Protein AF-A0A932Q953-F1 (afdb_monomer)

Solvent-accessible surface area (backbone atoms only — not comparable to full-atom values): 30769 Å² total; per-residue (Å²): 106,70,72,54,47,55,73,75,34,89,61,50,87,72,36,46,78,46,78,46,78,47,77,50,77,25,45,53,78,34,42,82,50,88,74,65,45,36,47,58,69,76,54,57,51,75,39,83,70,81,73,75,74,29,47,34,38,37,36,20,65,40,64,21,55,29,34,46,77,66,91,75,90,64,81,91,64,50,51,69,82,45,54,66,41,63,55,46,44,71,69,61,54,82,91,36,57,44,74,46,57,60,64,39,79,44,77,48,40,43,81,48,37,29,30,60,24,62,27,91,45,72,39,78,31,46,40,39,37,44,34,40,25,72,63,82,91,36,41,66,85,59,86,76,61,91,90,58,91,80,88,74,75,71,38,74,68,71,49,52,80,95,57,42,71,66,58,57,57,52,51,53,45,46,55,48,22,64,75,34,45,76,34,68,62,76,94,51,68,83,67,58,63,84,55,64,50,40,54,85,55,55,68,59,55,45,24,32,52,54,4,57,71,50,40,59,36,24,65,62,72,66,46,39,37,37,39,26,27,22,42,31,58,61,26,54,49,50,47,42,73,69,46,33,49,81,58,57,74,53,71,54,79,43,72,84,52,47,42,23,38,27,23,40,68,86,66,46,53,24,36,40,35,32,37,28,51,30,68,27,40,47,53,38,54,50,47,54,43,43,54,38,51,40,52,47,95,34,30,33,38,31,44,49,66,69,84,55,26,67,52,37,32,50,32,48,56,73,67,75,63,66,47,65,32,36,35,39,20,60,31,71,62,48,50,52,42,45,36,55,75,34,42,82,80,19,42,69,55,52,56,50,51,58,53,49,56,60,48,50,72,58,52,71,76,55,92,43,67,42,64,60,55,84,41,54,30,39,39,38,28,27,60,80,66,51,32,39,36,30,30,64,71,42,72,25,56,47,28,28,30,53,52,43,18,44,48,75,60,62,35,44,32,40,36,40,29,48,72,19,37,20,53,34,75,90,50,53,65,71,39,59,34,20,63,37,27,38,45,55,97,91,40,80,41,78,58,83,59,63,83,40,78,96,40,53,75,45,54,31,30,33,62,35,70,38,85,83,68,42,28,52,65,50,47,51,53,48,33,73,72,61,36,28,34,36,33,51,37,60,52,40,47,54,58,45,42,66,79,37,79,80,35,50,60,34,59,39,35,34,24,46,17,18,56,49,67,98,73,48,39,41,57,89,75,69,47,75,70,60,58,58,69,36,35,69,57,52,45,35,47,52,21,53,77,64,74,46,83,59,68,71,45,51,34,58,73,44,76,48,80,41,62,44,57,61,78,134

Nearest PDB structures (foldseek):
  5f7j-assembly2_F  TM=7.252E-01  e=3.541E-06  Schistosoma mansoni
  4l5a-assembly2_D  TM=7.138E-01  e=4.189E-06  Schistosoma mansoni
  5f76-assembly1_C  TM=5.654E-01  e=1.912E-06  Schistosoma mansoni
  5f7x-assembly1_B  TM=5.519E-01  e=2.830E-06  Schistosoma mansoni
  4l6i-assembly1_C  TM=5.449E-01  e=7.336E-06  Schistosoma mansoni

Radius of gyration: 27.84 Å; Cα contacts (8 Å, |Δi|>4): 1115; chains: 1; bounding box: 56×72×78 Å

Sequence (568 aa):
MIEHEAAANPEVADFYTYITVDQHLVKKGETHRRGGIHIDGVQGARYPVKIVPEHTYSASDKVGTVFYAQPFDLRGLDPSRQHVHAEIERQAKPENRVITDDYGLYFWDSYSAHEAGTADQDVVRTFVRIEYSKKVYDGVGDTHSPLFDYHWPSVPRPIPEALDDRPLAAALDARAKELGSQGYSPELADIQPWVPHTVKNLREYLTDNLGRKTVTAASAASAKFLIVVGEGADALAKARALGWKIGKQVDKKEGFHRVLEAKDPQGRKGFVIQRVNGNDRILHIQSLLKLAGVPEADVQTVGGTHSWRADYRRAFSNMGYVPDLVVYGFSNTLIDSTLLRNAFKNGRHFAALTRNYKKKLTAISGQGKSDLDGMTMQVLELADGRRVWFLHCMFGDLARDLVGAVADHGVKNVTFIGSAGSLDPGIPFGSMITPAVYRHDGTDEPLNLPAIPGIPNRGLYQKVPTPNVGTQTWTAQTRASGVDVVESELGHVVEEMRLHPGVRLQVALVISEVASGPNHRDMTEWGLSDLRKLFPDLNRVMDASLDSPDKSVYVVKSYKSVPLLSGP

Secondary structure (DSSP, 8-state):
-HHHHHHH-TTGGGSEEEEEEEEEEEPTT-BSS----B-TT--TTT-SSPPPPPEEEEEESSS-EEEE-S----TT--TTTS-HHHHHHHH--GGGEEEPPTT-EEEEETT--EEEPBPSS-EEEEEEEEEEESS---BTT----TTS---SPPB--SS-TTTSSHHHHHHHHHHHHHH-EES--GGGTT--TTSPBSSTTHHHHHHHHH-HHHHHHHHTT--EEEEEES-HHHHHHHHHHTT-EEEEEPP-SS-SSEEEEEE-TTS-EEEEEEEE-SHHHHHHHHHHHHHTT--GGGEEEEE-----HHHHHHHHHTTTS--SEEEESSHHHHHHHHHHTTHHHHHHHHHHHHHHHHHHHHHTTS--SSTTTT-EEEEEEETTS-EEEEEPPPPTTHHHHHHHHHHHTT--EEEEEEEEEES-TTS-TT-EEB-SEEEETTEEEE--PPP-TTS-B--EEEE-S-GGG-BHHHHHHHHHTT--EEESSHHHHHHHHHH-TTSEEEEEEEEEEE-SSTT-B-GGG--HHHHHHTHHHHHHHHHHHTT---GGGG-EEEEEEEESS---

Structure (mmCIF, N/CA/C/O backbone):
data_AF-A0A932Q953-F1
#
_entry.id   AF-A0A932Q953-F1
#
loop_
_atom_site.group_PDB
_atom_site.id
_atom_site.type_symbol
_atom_site.label_atom_id
_atom_site.label_alt_id
_atom_site.label_comp_id
_atom_site.label_asym_id
_atom_site.label_entity_id
_atom_site.label_seq_id
_atom_site.pdbx_PDB_ins_code
_atom_site.Cartn_x
_atom_site.Cartn_y
_atom_site.Cartn_z
_atom_site.occupancy
_atom_site.B_iso_or_equiv
_atom_site.auth_seq_id
_atom_site.auth_comp_id
_atom_site.auth_asym_id
_atom_site.auth_atom_id
_atom_site.pdbx_PDB_model_num
ATOM 1 N N . MET A 1 1 ? 8.753 -33.252 40.505 1.00 80.19 1 MET A N 1
ATOM 2 C CA . MET A 1 1 ? 8.808 -33.321 39.028 1.00 80.19 1 MET A CA 1
ATOM 3 C C . MET A 1 1 ? 9.952 -34.223 38.590 1.00 80.19 1 MET A C 1
ATOM 5 O O . MET A 1 1 ? 9.659 -35.337 38.204 1.00 80.19 1 MET A O 1
ATOM 9 N N . ILE A 1 2 ? 11.221 -33.836 38.770 1.00 81.31 2 ILE A N 1
ATOM 10 C CA . ILE A 1 2 ? 12.381 -34.617 38.286 1.00 81.31 2 ILE A CA 1
ATOM 11 C C . ILE A 1 2 ? 12.442 -36.049 38.838 1.00 81.31 2 ILE A C 1
ATOM 13 O O . ILE A 1 2 ? 12.530 -36.996 38.068 1.00 81.31 2 ILE A O 1
ATOM 17 N N . G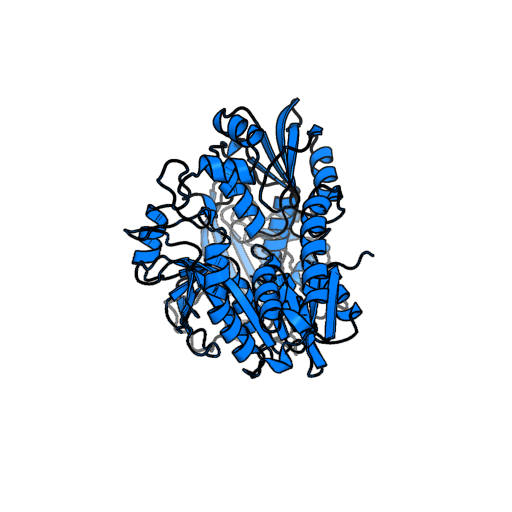LU A 1 3 ? 12.349 -36.227 40.159 1.00 85.69 3 GLU A N 1
ATOM 18 C CA . GLU A 1 3 ? 12.373 -37.567 40.774 1.00 85.69 3 GLU A CA 1
ATOM 19 C C . GLU A 1 3 ? 11.195 -38.440 40.324 1.00 85.69 3 GLU A C 1
ATOM 21 O O . GLU A 1 3 ? 11.339 -39.649 40.172 1.00 85.69 3 GLU A O 1
ATOM 26 N N . HIS A 1 4 ? 10.035 -37.820 40.084 1.00 86.62 4 HIS A N 1
ATOM 27 C CA . HIS A 1 4 ? 8.855 -38.518 39.583 1.00 86.62 4 HIS A CA 1
ATOM 28 C C . HIS A 1 4 ? 9.061 -38.975 38.138 1.00 86.62 4 HIS A C 1
ATOM 30 O O . HIS A 1 4 ? 8.826 -40.143 37.848 1.00 86.62 4 HIS A O 1
ATOM 36 N N . GLU A 1 5 ? 9.565 -38.094 37.268 1.00 89.88 5 GLU A N 1
ATOM 37 C CA . GLU A 1 5 ? 9.890 -38.445 35.884 1.00 89.88 5 GLU A CA 1
ATOM 38 C C . GLU A 1 5 ? 10.928 -39.569 35.844 1.00 89.88 5 GLU A C 1
ATOM 40 O O . GLU A 1 5 ? 10.714 -40.566 35.171 1.00 89.88 5 GLU A O 1
ATOM 45 N N . ALA A 1 6 ? 12.003 -39.483 36.631 1.00 88.38 6 ALA A N 1
ATOM 46 C CA . ALA A 1 6 ? 13.025 -40.527 36.668 1.00 88.38 6 ALA A CA 1
ATOM 47 C C . ALA A 1 6 ? 12.514 -41.878 37.193 1.00 88.38 6 ALA A C 1
ATOM 49 O O . ALA A 1 6 ? 13.014 -42.926 36.788 1.00 88.38 6 ALA A O 1
ATOM 50 N N . ALA A 1 7 ? 11.521 -41.871 38.085 1.00 91.00 7 ALA A N 1
ATOM 51 C CA . ALA A 1 7 ? 10.892 -43.093 38.576 1.00 91.00 7 ALA A CA 1
ATOM 52 C C . ALA A 1 7 ? 9.873 -43.681 37.582 1.00 91.00 7 ALA A C 1
ATOM 54 O O . ALA A 1 7 ? 9.718 -44.900 37.522 1.00 91.00 7 ALA A O 1
ATOM 55 N N . ALA A 1 8 ? 9.162 -42.831 36.834 1.00 86.88 8 ALA A N 1
ATOM 56 C CA . ALA A 1 8 ? 8.086 -43.230 35.927 1.00 86.88 8 ALA A CA 1
ATOM 57 C C . ALA A 1 8 ? 8.568 -43.524 34.497 1.00 86.88 8 ALA A C 1
ATOM 59 O O . ALA A 1 8 ? 7.981 -44.357 33.806 1.00 86.88 8 ALA A O 1
ATOM 60 N N . ASN A 1 9 ? 9.635 -42.859 34.060 1.00 88.81 9 ASN A N 1
ATOM 61 C CA . ASN A 1 9 ? 10.198 -42.944 32.724 1.00 88.81 9 ASN A CA 1
ATOM 62 C C . ASN A 1 9 ? 11.618 -43.536 32.796 1.00 88.81 9 ASN A C 1
ATOM 64 O O . ASN A 1 9 ? 12.582 -42.809 33.054 1.00 88.81 9 ASN A O 1
ATOM 68 N N . PRO A 1 10 ? 11.786 -44.850 32.546 1.00 88.56 10 PRO A N 1
ATOM 69 C CA . PRO A 1 10 ? 13.100 -45.490 32.591 1.00 88.56 10 PRO A CA 1
ATOM 70 C C . PRO A 1 10 ? 14.057 -44.970 31.507 1.00 88.56 10 PRO A C 1
ATOM 72 O O . PRO A 1 10 ? 15.259 -45.205 31.597 1.00 88.56 10 PRO A O 1
ATOM 75 N N . GLU A 1 11 ? 13.542 -44.255 30.502 1.00 91.50 11 GLU A N 1
ATOM 76 C CA . GLU A 1 11 ? 14.318 -43.646 29.423 1.00 91.50 11 GLU A CA 1
ATOM 77 C C . GLU A 1 11 ? 14.637 -42.166 29.681 1.00 91.50 11 GLU A C 1
ATOM 79 O O . GLU A 1 11 ? 15.159 -41.518 28.784 1.00 91.50 11 GLU A O 1
ATOM 84 N N . VAL A 1 12 ? 14.360 -41.597 30.867 1.00 89.88 12 VAL A N 1
ATOM 85 C CA . VAL A 1 12 ? 14.539 -40.149 31.134 1.00 89.88 12 VAL A CA 1
ATOM 86 C C . VAL A 1 12 ? 15.942 -39.629 30.783 1.00 89.88 12 VAL A C 1
ATOM 88 O O . VAL A 1 12 ? 16.098 -38.471 30.405 1.00 89.88 12 VAL A O 1
ATOM 91 N N . ALA A 1 13 ? 16.964 -40.487 30.869 1.00 89.88 13 ALA A N 1
ATOM 92 C CA . ALA A 1 13 ? 18.345 -40.151 30.524 1.00 89.88 13 ALA A CA 1
ATOM 93 C C . ALA A 1 13 ? 18.547 -39.841 29.027 1.00 89.88 13 ALA A C 1
ATOM 95 O O . ALA A 1 13 ? 19.511 -39.167 28.675 1.00 89.88 13 ALA A O 1
ATOM 96 N N . ASP A 1 14 ? 17.630 -40.290 28.166 1.00 92.19 14 ASP A N 1
ATOM 97 C CA . ASP A 1 14 ? 17.633 -40.040 26.722 1.00 92.19 14 ASP A CA 1
ATOM 98 C C . ASP A 1 14 ? 16.864 -38.761 26.336 1.00 92.19 14 ASP A C 1
ATOM 100 O O . ASP A 1 14 ? 16.718 -38.461 25.148 1.00 92.19 14 ASP A O 1
ATOM 104 N N . PHE A 1 15 ? 16.324 -38.021 27.310 1.00 92.31 15 PHE A N 1
ATOM 105 C CA . PHE A 1 15 ? 15.555 -36.799 27.082 1.00 92.31 15 PHE A CA 1
ATOM 106 C C . PHE A 1 15 ? 16.389 -35.558 27.407 1.00 92.31 15 PHE A C 1
ATOM 108 O O . PHE A 1 15 ? 17.111 -35.496 28.402 1.00 92.31 15 PHE A O 1
ATOM 115 N N . TYR A 1 16 ? 16.214 -34.512 26.605 1.00 91.12 16 TYR A N 1
ATOM 116 C CA . TYR A 1 16 ? 16.572 -33.160 27.007 1.00 91.12 16 TYR A CA 1
ATOM 117 C C . TYR A 1 16 ? 15.552 -32.655 28.027 1.00 91.12 16 TYR A C 1
ATOM 119 O O . TYR A 1 16 ? 14.364 -32.961 27.933 1.00 91.12 16 TYR A O 1
ATOM 127 N N . THR A 1 17 ? 16.016 -31.870 28.999 1.00 90.06 17 THR A N 1
ATOM 128 C CA . THR A 1 17 ? 15.147 -31.207 29.976 1.00 90.06 17 THR A CA 1
ATOM 129 C C . THR A 1 17 ? 15.164 -29.705 29.736 1.00 90.06 17 THR A C 1
ATOM 131 O O . THR A 1 17 ? 16.221 -29.076 29.788 1.00 90.06 17 THR A O 1
ATOM 134 N N . TYR A 1 18 ? 13.989 -29.127 29.520 1.00 89.56 18 TYR A N 1
ATOM 135 C CA . TYR A 1 18 ? 13.790 -27.698 29.331 1.00 89.56 18 TYR A CA 1
ATOM 136 C C . TYR A 1 18 ? 13.047 -27.113 30.524 1.00 89.56 18 TYR A C 1
ATOM 138 O O . TYR A 1 18 ? 12.064 -27.679 30.996 1.00 89.56 18 TYR A O 1
ATOM 146 N N . ILE A 1 19 ? 13.512 -25.962 31.008 1.00 89.56 19 ILE A N 1
ATOM 147 C CA . ILE A 1 19 ? 12.875 -25.235 32.106 1.00 89.56 19 ILE A CA 1
ATOM 148 C C . ILE A 1 19 ? 12.488 -23.856 31.591 1.00 89.56 19 ILE A C 1
ATOM 150 O O . ILE A 1 19 ? 13.331 -23.094 31.125 1.00 89.56 19 ILE A O 1
ATOM 154 N N . THR A 1 20 ? 11.207 -23.530 31.702 1.00 89.81 20 THR A N 1
ATOM 155 C CA . THR A 1 20 ? 10.681 -22.188 31.469 1.00 89.81 20 THR A CA 1
ATOM 156 C C . THR A 1 20 ? 10.233 -21.602 32.795 1.00 89.81 20 THR A C 1
ATOM 158 O O . THR A 1 20 ? 9.435 -22.213 33.505 1.00 89.81 20 THR A O 1
ATOM 161 N N . VAL A 1 21 ? 10.709 -20.397 33.095 1.00 91.75 21 VAL A N 1
ATOM 162 C CA . VAL A 1 21 ? 10.161 -19.537 34.145 1.00 91.75 21 VAL A CA 1
ATOM 163 C C . VAL A 1 21 ? 9.831 -18.207 33.486 1.00 91.75 21 VAL A C 1
ATOM 165 O O . VAL A 1 21 ? 10.714 -17.562 32.929 1.00 91.75 21 VAL A O 1
ATOM 168 N N . ASP A 1 22 ? 8.559 -17.831 33.501 1.00 90.94 22 ASP A N 1
ATOM 169 C CA . ASP A 1 22 ? 8.067 -16.605 32.877 1.00 90.94 22 ASP A CA 1
ATOM 170 C C . ASP A 1 22 ? 7.280 -15.797 33.903 1.00 90.94 22 ASP A C 1
ATOM 172 O O . ASP A 1 22 ? 6.383 -16.334 34.560 1.00 90.94 22 ASP A O 1
ATOM 176 N N . GLN A 1 23 ? 7.655 -14.530 34.062 1.00 95.12 23 GLN A N 1
ATOM 177 C CA . GLN A 1 23 ? 7.084 -13.619 35.042 1.00 95.12 23 GLN A CA 1
ATOM 178 C C . GLN A 1 23 ? 6.825 -12.262 34.410 1.00 95.12 23 GLN A C 1
ATOM 180 O O . GLN A 1 23 ? 7.768 -11.522 34.129 1.00 95.12 23 GLN A O 1
ATOM 185 N N . HIS A 1 24 ? 5.557 -11.898 34.243 1.00 92.69 24 HIS A N 1
ATOM 186 C CA . HIS A 1 24 ? 5.198 -10.535 33.868 1.00 92.69 24 HIS A CA 1
ATOM 187 C C . HIS A 1 24 ? 3.752 -10.180 34.234 1.00 92.69 24 HIS A C 1
ATOM 189 O O . HIS A 1 24 ? 2.974 -10.994 34.733 1.00 92.69 24 HIS A O 1
ATOM 195 N N . LEU A 1 25 ? 3.415 -8.905 34.031 1.00 96.25 25 LEU A N 1
ATOM 196 C CA . LEU A 1 25 ? 2.068 -8.374 34.207 1.00 96.25 25 LEU A CA 1
ATOM 197 C C . LEU A 1 25 ? 1.170 -8.810 33.040 1.00 96.25 25 LEU A C 1
ATOM 199 O O . LEU A 1 25 ? 1.402 -8.398 31.908 1.00 96.25 25 LEU A O 1
ATOM 203 N N . VAL A 1 26 ? 0.116 -9.567 33.332 1.00 94.75 26 VAL A N 1
ATOM 204 C CA . VAL A 1 26 ? -0.978 -9.887 32.407 1.00 94.75 26 VAL A CA 1
ATOM 205 C C . VAL A 1 26 ? -2.123 -8.925 32.672 1.00 94.75 26 VAL A C 1
ATOM 207 O O . VAL A 1 26 ? -2.617 -8.858 33.799 1.00 94.75 26 VAL A O 1
ATOM 210 N N . LYS A 1 27 ? -2.550 -8.165 31.663 1.00 94.38 27 LYS A N 1
ATOM 211 C CA . LYS A 1 27 ? -3.682 -7.250 31.826 1.00 94.38 27 LYS A CA 1
ATOM 212 C C . LYS A 1 27 ? -5.008 -7.992 31.746 1.00 94.38 27 LYS A C 1
ATOM 214 O O . LYS A 1 27 ? -5.124 -9.045 31.119 1.00 94.38 27 LYS A O 1
ATOM 219 N N . LYS A 1 28 ? -6.043 -7.395 32.326 1.00 95.12 28 LYS A N 1
ATOM 220 C CA . LYS A 1 28 ? -7.423 -7.851 32.187 1.00 95.12 28 LYS A CA 1
ATOM 221 C C . LYS A 1 28 ? -7.802 -8.039 30.714 1.00 95.12 28 LYS A C 1
ATOM 223 O O . LYS A 1 28 ? -7.704 -7.110 29.917 1.00 95.12 28 LYS A O 1
ATOM 228 N N . GLY A 1 29 ? -8.330 -9.213 30.385 1.00 90.25 29 GLY A N 1
ATOM 229 C CA . GLY A 1 29 ? -8.748 -9.585 29.034 1.00 90.25 29 GLY A CA 1
ATOM 230 C C . GLY A 1 29 ? -7.608 -10.065 28.134 1.00 90.25 29 GLY A C 1
ATOM 231 O O . GLY A 1 29 ? -7.880 -10.491 27.015 1.00 90.25 29 GLY A O 1
ATOM 232 N N . GLU A 1 30 ? -6.363 -10.042 28.610 1.00 89.25 30 GLU A N 1
ATOM 233 C CA . GLU A 1 30 ? -5.193 -10.544 27.891 1.00 89.25 30 GLU A CA 1
ATOM 234 C C . GLU A 1 30 ? -4.773 -11.929 28.411 1.00 89.25 30 GLU A C 1
ATOM 236 O O . GLU A 1 30 ? -5.220 -12.408 29.459 1.00 89.25 30 GLU A O 1
ATOM 241 N N . THR A 1 31 ? -3.909 -12.593 27.649 1.00 91.19 31 THR A N 1
ATOM 242 C CA . THR A 1 31 ? -3.266 -13.864 27.997 1.00 91.19 31 THR A CA 1
ATOM 243 C C . THR A 1 31 ? -1.776 -13.630 28.264 1.00 91.19 31 THR A C 1
ATOM 245 O O . THR A 1 31 ? -1.185 -12.705 27.717 1.00 91.19 31 THR A O 1
ATOM 248 N N . HIS A 1 32 ? -1.135 -14.477 29.079 1.00 84.94 32 HIS A N 1
ATOM 249 C CA . HIS A 1 32 ? 0.299 -14.332 29.416 1.00 84.94 32 HIS A CA 1
ATOM 250 C C . HIS A 1 32 ? 1.232 -14.494 28.208 1.00 84.94 32 HIS A C 1
ATOM 252 O O . HIS A 1 32 ? 2.301 -13.916 28.135 1.00 84.94 32 HIS A O 1
ATOM 258 N N . ARG A 1 33 ? 0.858 -15.321 27.237 1.00 79.19 33 ARG A N 1
ATOM 259 C CA . ARG A 1 33 ? 1.564 -15.437 25.957 1.00 79.19 33 ARG A CA 1
ATOM 260 C C . ARG A 1 33 ? 0.544 -15.331 24.844 1.00 79.19 33 ARG A C 1
ATOM 262 O O . ARG A 1 33 ? -0.655 -15.433 25.108 1.00 79.19 33 ARG A O 1
ATOM 269 N N . ARG A 1 34 ? 1.018 -15.110 23.616 1.00 65.56 34 ARG A N 1
ATOM 270 C CA . ARG A 1 34 ? 0.172 -15.046 22.420 1.00 65.56 34 ARG A CA 1
ATOM 271 C C . ARG A 1 34 ? -0.848 -16.189 22.435 1.00 65.56 34 ARG A C 1
ATOM 273 O O . ARG A 1 34 ? -0.477 -17.341 22.638 1.00 65.56 34 ARG A O 1
ATOM 280 N N . GLY A 1 35 ? -2.119 -15.825 22.286 1.00 70.81 35 GLY A N 1
ATOM 281 C CA . GLY A 1 35 ? -3.238 -16.753 22.396 1.00 70.81 35 GLY A CA 1
ATOM 282 C C . GLY A 1 35 ? -3.342 -17.730 21.225 1.00 70.81 35 GLY A C 1
ATOM 283 O O . GLY A 1 35 ? -2.652 -17.595 20.212 1.00 70.81 35 GLY A O 1
ATOM 284 N N . GLY A 1 36 ? -4.254 -18.683 21.391 1.00 85.44 36 GLY A N 1
ATOM 285 C CA . GLY A 1 36 ? -4.590 -19.721 20.424 1.00 85.44 36 GLY A CA 1
ATOM 286 C C . GLY A 1 36 ? -4.395 -21.124 20.992 1.00 85.44 36 GLY A C 1
ATOM 287 O O . GLY A 1 36 ? -3.595 -21.354 21.905 1.00 85.44 36 GLY A O 1
ATOM 288 N N . ILE A 1 37 ? -5.164 -22.058 20.445 1.00 91.81 37 ILE A N 1
ATOM 289 C CA . ILE A 1 37 ? -5.207 -23.443 20.910 1.00 91.81 37 ILE A CA 1
ATOM 290 C C . ILE A 1 37 ? -4.135 -24.233 20.174 1.00 91.81 37 ILE A C 1
ATOM 292 O O . ILE A 1 37 ? -4.100 -24.264 18.944 1.00 91.81 37 ILE A O 1
ATOM 296 N N . HIS A 1 38 ? -3.254 -24.873 20.927 1.00 92.38 38 HIS A N 1
ATOM 297 C CA . HIS A 1 38 ? -2.131 -25.617 20.382 1.00 92.38 38 HIS A CA 1
ATOM 298 C C . HIS A 1 38 ? -1.860 -26.879 21.196 1.00 92.38 38 HIS A C 1
ATOM 300 O O . HIS A 1 38 ? -2.452 -27.120 22.247 1.00 92.38 38 HIS A O 1
ATOM 306 N N . ILE A 1 39 ? -0.979 -27.711 20.658 1.00 91.62 39 ILE A N 1
ATOM 307 C CA . ILE A 1 39 ? -0.335 -28.805 21.374 1.00 91.62 39 ILE A CA 1
ATOM 308 C C . ILE A 1 39 ? 1.159 -28.531 21.295 1.00 91.62 39 ILE A C 1
ATOM 310 O O . ILE A 1 39 ? 1.672 -28.183 20.228 1.00 91.62 39 ILE A O 1
ATOM 314 N N . ASP A 1 40 ? 1.853 -28.682 22.413 1.00 88.44 40 ASP A N 1
ATOM 315 C CA . ASP A 1 40 ? 3.307 -28.664 22.371 1.00 88.44 40 ASP A CA 1
ATOM 316 C C . ASP A 1 40 ? 3.785 -29.984 21.756 1.00 88.44 40 ASP A C 1
ATOM 318 O O . ASP A 1 40 ? 3.052 -30.976 21.668 1.00 88.44 40 ASP A O 1
ATOM 322 N N . GLY A 1 41 ? 4.990 -29.988 21.203 1.00 83.88 41 GLY A N 1
ATOM 323 C CA . GLY A 1 41 ? 5.547 -31.254 20.762 1.00 83.88 41 GLY A CA 1
ATOM 324 C C . GLY A 1 41 ? 5.014 -31.766 19.424 1.00 83.88 41 GLY A C 1
ATOM 325 O O . GLY A 1 41 ? 5.303 -32.912 19.054 1.00 83.88 41 GLY A O 1
ATOM 326 N N . VAL A 1 42 ? 4.388 -30.927 18.590 1.00 85.44 42 VAL A N 1
ATOM 327 C CA . VAL A 1 42 ? 4.143 -31.285 17.181 1.00 85.44 42 VAL A CA 1
ATOM 328 C C . VAL A 1 42 ? 5.468 -31.576 16.482 1.00 85.44 42 VAL A C 1
ATOM 330 O O . VAL A 1 42 ? 6.411 -30.788 16.487 1.00 85.44 42 VAL A O 1
ATOM 333 N N . GLN A 1 43 ? 5.580 -32.771 15.910 1.00 85.94 43 GLN A N 1
ATOM 334 C CA . GLN A 1 43 ? 6.811 -33.236 15.265 1.00 85.94 43 GLN A CA 1
ATOM 335 C C . GLN A 1 43 ? 6.921 -32.810 13.793 1.00 85.94 43 GLN A C 1
ATOM 337 O O . GLN A 1 43 ? 8.016 -32.793 13.233 1.00 85.94 43 GLN A O 1
ATOM 342 N N . GLY A 1 44 ? 5.800 -32.447 13.166 1.00 82.88 44 GLY A N 1
ATOM 343 C CA . GLY A 1 44 ? 5.782 -31.886 11.816 1.00 82.88 44 GLY A CA 1
ATOM 344 C C . GLY A 1 44 ?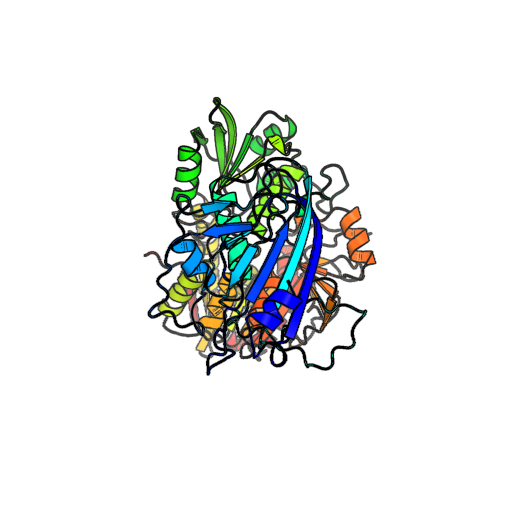 6.439 -32.781 10.758 1.00 82.88 44 GLY A C 1
ATOM 345 O O . GLY A 1 44 ? 6.563 -33.996 10.934 1.00 82.88 44 GLY A O 1
ATOM 346 N N . ALA A 1 45 ? 6.893 -32.165 9.667 1.00 82.38 45 ALA A N 1
ATOM 347 C CA . ALA A 1 45 ? 7.723 -32.813 8.647 1.00 82.38 45 ALA A CA 1
ATOM 348 C C . ALA A 1 45 ? 9.183 -33.026 9.098 1.00 82.38 45 ALA A C 1
ATOM 350 O O . ALA A 1 45 ? 9.901 -33.825 8.500 1.00 82.38 45 ALA A O 1
ATOM 351 N N . ARG A 1 46 ? 9.613 -32.336 10.167 1.00 82.56 46 ARG A N 1
ATOM 352 C CA . ARG A 1 46 ? 10.986 -32.367 10.697 1.00 82.56 46 ARG A CA 1
ATOM 353 C C . ARG A 1 46 ? 11.447 -33.766 11.082 1.00 82.56 46 ARG A C 1
ATOM 355 O O . ARG A 1 46 ? 12.583 -34.139 10.818 1.00 82.56 46 ARG A O 1
ATOM 362 N N . TYR A 1 47 ? 10.558 -34.504 11.738 1.00 85.06 47 TYR A N 1
ATOM 363 C CA . TYR A 1 47 ? 10.808 -35.855 12.219 1.00 85.06 47 TYR A CA 1
ATOM 364 C C . TYR A 1 47 ? 9.993 -36.824 11.350 1.00 85.06 47 TYR A C 1
ATOM 366 O O . TYR A 1 47 ? 8.807 -37.050 11.629 1.00 85.06 47 TYR A O 1
ATOM 374 N N . PRO A 1 48 ? 10.568 -37.346 10.247 1.00 79.31 48 PRO A N 1
ATOM 375 C CA . PRO A 1 48 ? 9.867 -38.270 9.353 1.00 79.31 48 PRO A CA 1
ATOM 376 C C . PRO A 1 48 ? 9.554 -39.592 10.059 1.00 79.31 48 PRO A C 1
ATOM 378 O O . PRO A 1 48 ? 8.473 -40.150 9.879 1.00 79.31 48 PRO A O 1
ATOM 381 N N . VAL A 1 49 ? 10.466 -40.044 10.922 1.00 87.75 49 VAL A N 1
ATOM 382 C CA . VAL A 1 49 ? 10.208 -41.090 11.912 1.00 87.75 49 VAL A CA 1
ATOM 383 C C . VAL A 1 49 ? 9.772 -40.400 13.193 1.00 87.75 49 VAL A C 1
ATOM 385 O O . VAL A 1 49 ? 10.506 -39.565 13.724 1.00 87.75 49 VAL A O 1
ATOM 388 N N . LYS A 1 50 ? 8.564 -40.717 13.663 1.00 86.62 50 LYS A N 1
ATOM 389 C CA . LYS A 1 50 ? 8.041 -40.107 14.882 1.00 86.62 50 LYS A CA 1
ATOM 390 C C . LYS A 1 50 ? 8.794 -40.635 16.097 1.00 86.62 50 LYS A C 1
ATOM 392 O O . LYS A 1 50 ? 8.994 -41.838 16.231 1.00 86.62 50 LYS A O 1
ATOM 397 N N . ILE A 1 51 ? 9.215 -39.713 16.948 1.00 90.88 51 ILE A N 1
ATOM 398 C CA . ILE A 1 51 ? 9.854 -39.989 18.232 1.00 90.88 51 ILE A CA 1
ATOM 399 C C . ILE A 1 51 ? 8.809 -40.003 19.348 1.00 90.88 51 ILE A C 1
ATOM 401 O O . ILE A 1 51 ? 7.651 -39.632 19.134 1.00 90.88 51 ILE A O 1
ATOM 405 N N . VAL A 1 52 ? 9.220 -40.450 20.533 1.00 91.12 52 VAL A N 1
ATOM 406 C CA . VAL A 1 52 ? 8.362 -40.486 21.723 1.00 91.12 52 VAL A CA 1
ATOM 407 C C . VAL A 1 52 ? 7.845 -39.067 22.030 1.00 91.12 52 VAL A C 1
ATOM 409 O O . VAL A 1 52 ? 8.633 -38.120 21.930 1.00 91.12 52 VAL A O 1
ATOM 412 N N . PRO A 1 53 ? 6.541 -38.900 22.334 1.00 91.00 53 PRO A N 1
ATOM 413 C CA . PRO A 1 53 ? 5.971 -37.633 22.791 1.00 91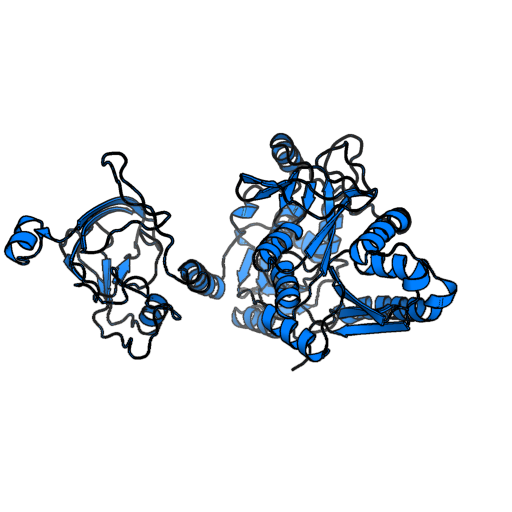.00 53 PRO A CA 1
ATOM 414 C C . PRO A 1 53 ? 6.722 -37.054 23.988 1.00 91.00 53 PRO A C 1
ATOM 416 O O . PRO A 1 53 ? 7.336 -37.785 24.763 1.00 91.00 53 PRO A O 1
ATOM 419 N N . GLU A 1 54 ? 6.671 -35.737 24.129 1.00 93.50 54 GLU A N 1
ATOM 420 C CA . GLU A 1 54 ? 7.271 -35.069 25.282 1.00 93.50 54 GLU A CA 1
ATOM 421 C C . GLU A 1 54 ? 6.345 -35.107 26.496 1.00 93.50 54 GLU A C 1
ATOM 423 O O . GLU A 1 54 ? 5.122 -35.216 26.369 1.00 93.50 54 GLU A O 1
ATOM 428 N N . HIS A 1 55 ? 6.960 -35.020 27.670 1.00 94.12 55 HIS A N 1
ATOM 429 C CA . HIS A 1 55 ? 6.280 -34.970 28.954 1.00 94.12 55 HIS A CA 1
ATOM 430 C C . HIS A 1 55 ? 6.471 -33.598 29.573 1.00 94.12 55 HIS A C 1
ATOM 432 O O . HIS A 1 55 ? 7.599 -33.137 29.758 1.00 94.12 55 HIS A O 1
ATOM 438 N N . THR A 1 56 ? 5.367 -32.972 29.946 1.00 95.25 56 THR A N 1
ATOM 439 C CA . THR A 1 56 ? 5.358 -31.600 30.424 1.00 95.25 56 THR A CA 1
ATOM 440 C C . THR A 1 56 ? 4.721 -31.530 31.794 1.00 95.25 56 THR A C 1
ATOM 442 O O . THR A 1 56 ? 3.623 -32.025 32.035 1.00 95.25 56 THR A O 1
ATOM 445 N N . TYR A 1 57 ? 5.410 -30.848 32.697 1.00 95.94 57 TYR A N 1
ATOM 446 C CA . TYR A 1 57 ? 4.894 -30.451 33.990 1.00 95.94 57 TYR A CA 1
ATOM 447 C C . TYR A 1 57 ? 4.792 -28.937 34.016 1.00 95.94 57 TYR A C 1
ATOM 449 O O . TYR A 1 57 ? 5.761 -28.243 33.706 1.00 95.94 57 TYR A O 1
ATOM 457 N N . SER A 1 58 ? 3.647 -28.402 34.412 1.00 95.88 58 SER A N 1
ATOM 458 C CA . SER A 1 58 ? 3.482 -26.957 34.537 1.00 95.88 58 SER A CA 1
ATOM 459 C C . SER A 1 58 ? 2.719 -26.569 35.786 1.00 95.88 58 SER A C 1
ATOM 461 O O . SER A 1 58 ? 1.815 -27.283 36.216 1.00 95.88 58 SER A O 1
ATOM 463 N N . ALA A 1 59 ? 3.059 -25.404 36.317 1.00 96.50 59 ALA A N 1
ATOM 464 C CA . ALA A 1 59 ? 2.333 -24.750 37.388 1.00 96.50 59 ALA A CA 1
ATOM 465 C C . ALA A 1 59 ? 2.268 -23.246 37.116 1.00 96.50 59 ALA A C 1
ATOM 467 O O . ALA A 1 59 ? 3.133 -22.669 36.452 1.00 96.50 59 ALA A O 1
ATOM 468 N N . SER A 1 60 ? 1.228 -22.612 37.638 1.00 96.56 60 SER A N 1
ATOM 469 C CA . SER A 1 60 ? 1.025 -21.173 37.535 1.00 96.56 60 SER A CA 1
ATOM 470 C C . SER A 1 60 ? 0.519 -20.661 38.866 1.00 96.56 60 SER A C 1
ATOM 472 O O . SER A 1 60 ? -0.343 -21.301 39.457 1.00 96.56 60 SER A O 1
ATOM 474 N N . ASP A 1 61 ? 1.025 -19.532 39.346 1.00 97.44 61 ASP A N 1
ATOM 475 C CA . ASP A 1 61 ? 0.510 -18.924 40.580 1.00 97.44 61 ASP A CA 1
ATOM 476 C C . ASP A 1 61 ? -0.899 -18.342 40.400 1.00 97.44 61 ASP A C 1
ATOM 478 O O . ASP A 1 61 ? -1.672 -18.319 41.353 1.00 97.44 61 ASP A O 1
ATOM 482 N N . LYS A 1 62 ? -1.206 -17.862 39.188 1.00 96.44 62 LYS A N 1
ATOM 483 C CA . LYS A 1 62 ? -2.479 -17.270 38.759 1.00 96.44 62 LYS A CA 1
ATOM 484 C C . LYS A 1 62 ? -2.726 -17.528 37.276 1.00 96.44 62 LYS A C 1
ATOM 486 O O . LYS A 1 62 ? -1.773 -17.759 36.530 1.00 96.44 62 LYS A O 1
ATOM 491 N N . VAL A 1 63 ? -3.976 -17.419 36.818 1.00 94.44 63 VAL A N 1
ATOM 492 C CA . VAL A 1 63 ? -4.354 -17.515 35.389 1.00 94.44 63 VAL A CA 1
ATOM 493 C C . VAL A 1 63 ? -3.806 -18.809 34.773 1.00 94.44 63 VAL A C 1
ATOM 495 O O . VAL A 1 63 ? -2.875 -18.816 33.966 1.00 94.44 63 VAL A O 1
ATOM 498 N N . GLY A 1 64 ? -4.339 -19.931 35.244 1.00 93.38 64 GLY A N 1
ATOM 499 C CA . GLY A 1 64 ? -3.927 -21.267 34.837 1.00 93.38 64 GLY A CA 1
ATOM 500 C C . GLY A 1 64 ? -3.966 -21.532 33.324 1.00 93.38 64 GLY A C 1
ATOM 501 O O . GLY A 1 64 ? -4.604 -20.814 32.551 1.00 93.38 64 GLY A O 1
ATOM 502 N N . THR A 1 65 ? -3.268 -22.582 32.893 1.00 95.06 65 THR A N 1
ATOM 503 C CA . THR A 1 65 ? -3.410 -23.120 31.532 1.00 95.06 65 THR A CA 1
ATOM 504 C C . THR A 1 65 ? -4.833 -23.655 31.355 1.00 95.06 65 THR A C 1
ATOM 506 O O . THR A 1 65 ? -5.421 -24.204 32.286 1.00 95.06 65 THR A O 1
ATOM 509 N N . VAL A 1 66 ? -5.412 -23.494 30.169 1.00 96.69 66 VAL A N 1
ATOM 510 C CA . VAL A 1 66 ? -6.737 -24.041 29.864 1.00 96.69 66 VAL A CA 1
ATOM 511 C C . VAL A 1 66 ? -6.572 -25.209 28.909 1.00 96.69 66 VAL A C 1
ATOM 513 O O . VAL A 1 66 ? -6.080 -25.031 27.800 1.00 96.69 66 VAL A O 1
ATOM 516 N N . PHE A 1 67 ? -6.983 -26.397 29.335 1.00 97.81 67 PHE A N 1
ATOM 517 C CA . PHE A 1 67 ? -6.943 -27.617 28.531 1.00 97.81 67 PHE A CA 1
ATOM 518 C C . PHE A 1 67 ? -8.288 -27.873 27.855 1.00 97.81 67 PHE A C 1
ATOM 520 O O . PHE A 1 67 ? -9.330 -27.453 28.351 1.00 97.81 67 PHE A O 1
ATOM 527 N N . TYR A 1 68 ? -8.285 -28.600 26.742 1.00 97.75 68 TYR A N 1
ATOM 528 C CA . TYR A 1 68 ? -9.498 -29.011 26.040 1.00 97.75 68 TYR A CA 1
ATOM 529 C C . TYR A 1 68 ? -9.699 -30.519 26.180 1.00 97.75 68 TYR A C 1
ATOM 531 O O . TYR A 1 68 ? -9.029 -31.314 25.523 1.00 97.75 68 TYR A O 1
ATOM 539 N N . ALA A 1 69 ? -10.658 -30.921 27.015 1.00 96.56 69 ALA A N 1
ATOM 540 C CA . ALA A 1 69 ? -10.988 -32.320 27.282 1.00 96.56 69 ALA A CA 1
ATOM 541 C C . ALA A 1 69 ? -11.874 -32.922 26.174 1.00 96.56 69 ALA A C 1
ATOM 543 O O . ALA A 1 69 ? -13.002 -33.354 26.410 1.00 96.56 69 ALA A O 1
ATOM 544 N N . GLN A 1 70 ? -11.375 -32.924 24.938 1.00 96.12 70 GLN A N 1
ATOM 545 C CA . GLN A 1 70 ? -12.054 -33.495 23.777 1.00 96.12 70 GLN A CA 1
ATOM 546 C C . GLN A 1 70 ? -11.069 -34.169 22.817 1.00 96.12 70 GLN A C 1
ATOM 548 O O . GLN A 1 70 ? -9.895 -33.801 22.787 1.00 96.12 70 GLN A O 1
ATOM 553 N N . PRO A 1 71 ? -11.530 -35.114 21.981 1.00 96.25 71 PRO A N 1
ATOM 554 C CA . PRO A 1 71 ? -10.715 -35.619 20.887 1.00 96.25 71 PRO A CA 1
ATOM 555 C C . PRO A 1 71 ? -10.585 -34.582 19.760 1.00 96.25 71 PRO A C 1
ATOM 557 O O . PRO A 1 71 ? -11.525 -33.836 19.472 1.00 96.25 71 PRO A O 1
ATOM 560 N N . PHE A 1 72 ? -9.439 -34.609 19.079 1.00 95.00 72 PHE A N 1
ATOM 561 C CA . PHE A 1 72 ? -9.169 -33.862 17.849 1.00 95.00 72 PHE A CA 1
ATOM 562 C C . PHE A 1 72 ? -8.868 -34.851 16.717 1.00 95.00 72 PHE A C 1
ATOM 564 O O . PHE A 1 72 ? -7.997 -35.711 16.849 1.00 95.00 72 PHE A O 1
ATOM 571 N N . ASP A 1 73 ? -9.604 -34.762 15.609 1.00 93.81 73 ASP A N 1
ATOM 572 C CA . ASP A 1 73 ? -9.406 -35.619 14.441 1.00 93.81 73 ASP A CA 1
ATOM 573 C C . ASP A 1 73 ? -8.373 -34.998 13.502 1.00 93.81 73 ASP A C 1
ATOM 575 O O . ASP A 1 73 ? -8.673 -34.069 12.755 1.00 93.81 73 ASP A O 1
ATOM 579 N N . LEU A 1 74 ? -7.149 -35.518 13.544 1.00 88.81 74 LEU A N 1
ATOM 580 C CA . LEU A 1 74 ? -6.052 -35.086 12.674 1.00 88.81 74 LEU A CA 1
ATOM 581 C C . LEU A 1 74 ? -5.803 -36.070 11.517 1.00 88.81 74 LEU A C 1
ATOM 583 O O . LEU A 1 74 ? -4.763 -36.012 10.857 1.00 88.81 74 LEU A O 1
ATOM 587 N N . ARG A 1 75 ? -6.721 -37.016 11.262 1.00 91.06 75 ARG A N 1
ATOM 588 C CA . ARG A 1 75 ? -6.561 -37.994 10.176 1.00 91.06 75 ARG A CA 1
ATOM 589 C C . ARG A 1 75 ? -6.591 -37.295 8.821 1.00 91.06 75 ARG A C 1
ATOM 591 O O . ARG A 1 75 ? -7.439 -36.451 8.554 1.00 91.06 75 ARG A O 1
ATOM 598 N N . GLY A 1 76 ? -5.675 -37.693 7.941 1.00 86.12 76 GLY A N 1
ATOM 599 C CA . GLY A 1 76 ? -5.548 -37.107 6.605 1.00 86.12 76 GLY A CA 1
ATOM 600 C C . GLY A 1 76 ? -4.873 -35.735 6.582 1.00 86.12 76 GLY A C 1
ATOM 601 O O . GLY A 1 76 ? -4.691 -35.191 5.495 1.00 86.12 76 GLY A O 1
ATOM 602 N N . LEU A 1 77 ? -4.473 -35.200 7.741 1.00 83.62 77 LEU A N 1
ATOM 603 C CA . LEU A 1 77 ? -3.672 -33.991 7.808 1.00 83.62 77 LEU A CA 1
ATOM 604 C C . LEU A 1 77 ? -2.229 -34.300 7.386 1.00 83.62 77 LEU A C 1
ATOM 606 O O . LEU A 1 77 ? -1.575 -35.172 7.961 1.00 83.62 77 LEU A O 1
ATOM 610 N N . ASP A 1 78 ? -1.724 -33.566 6.402 1.00 83.19 78 ASP A N 1
ATOM 611 C CA . ASP A 1 78 ? -0.321 -33.578 6.005 1.00 83.19 78 ASP A CA 1
ATOM 612 C C . ASP A 1 78 ? 0.413 -32.422 6.706 1.00 83.19 78 ASP A C 1
ATOM 614 O O . ASP A 1 78 ? 0.311 -31.274 6.264 1.00 83.19 78 ASP A O 1
ATOM 618 N N . PRO A 1 79 ? 1.186 -32.679 7.776 1.00 77.06 79 PRO A N 1
ATOM 619 C CA . PRO A 1 79 ? 1.857 -31.627 8.534 1.00 77.06 79 PRO A CA 1
ATOM 620 C C . PRO A 1 79 ? 3.026 -30.975 7.775 1.00 77.06 79 PRO A C 1
ATOM 622 O O . PRO A 1 79 ? 3.642 -30.049 8.296 1.00 77.06 79 PRO A O 1
ATOM 625 N N . SER A 1 80 ? 3.359 -31.445 6.566 1.00 74.75 80 SER A N 1
ATOM 626 C CA . SER A 1 80 ? 4.280 -30.749 5.658 1.00 74.75 80 SER A CA 1
ATOM 627 C C . SER A 1 80 ? 3.582 -29.698 4.789 1.00 74.75 80 SER A C 1
ATOM 629 O O . SER A 1 80 ? 4.247 -28.880 4.159 1.00 74.75 80 SER A O 1
ATOM 631 N N . ARG A 1 81 ? 2.243 -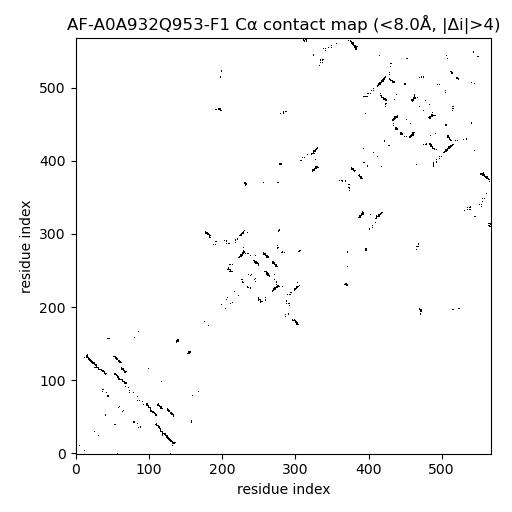29.715 4.744 1.00 74.94 81 ARG A N 1
ATOM 632 C CA . ARG A 1 81 ? 1.420 -28.876 3.857 1.00 74.94 81 ARG A CA 1
ATOM 633 C C . ARG A 1 81 ? 0.262 -28.175 4.561 1.00 74.94 81 ARG A C 1
ATOM 635 O O . ARG A 1 81 ? -0.373 -27.319 3.949 1.00 74.94 81 ARG A O 1
ATOM 642 N N . GLN A 1 82 ? -0.042 -28.543 5.800 1.00 74.94 82 GLN A N 1
ATOM 643 C CA . GLN A 1 82 ? -1.197 -28.061 6.549 1.00 74.94 82 GLN A CA 1
ATOM 644 C C . GLN A 1 82 ? -0.806 -27.714 7.990 1.00 74.94 82 GLN A C 1
ATOM 646 O O . GLN A 1 82 ? 0.068 -28.344 8.583 1.00 74.94 82 GLN A O 1
ATOM 651 N N . HIS A 1 83 ? -1.471 -26.704 8.553 1.00 80.12 83 HIS A N 1
ATOM 652 C CA . HIS A 1 83 ? -1.178 -26.180 9.886 1.00 80.12 83 HIS A CA 1
ATOM 653 C C . HIS A 1 83 ? -1.957 -26.949 10.962 1.00 80.12 83 HIS A C 1
ATOM 655 O O . HIS A 1 83 ? -3.172 -26.807 11.083 1.00 80.12 83 HIS A O 1
ATOM 661 N N . VAL A 1 84 ? -1.248 -27.728 11.784 1.00 86.12 84 VAL A N 1
ATOM 662 C CA . VAL A 1 84 ? -1.857 -28.590 12.818 1.00 86.12 84 VAL A CA 1
ATOM 663 C C . VAL A 1 84 ? -2.670 -27.784 13.835 1.00 86.12 84 VAL A C 1
ATOM 665 O O . VAL A 1 84 ? -3.824 -28.113 14.083 1.00 86.12 84 VAL A O 1
ATOM 668 N N . HIS A 1 85 ? -2.111 -26.700 14.385 1.00 87.56 85 HIS A N 1
ATOM 669 C CA . HIS A 1 85 ? -2.810 -25.918 15.418 1.00 87.56 85 HIS A CA 1
ATOM 670 C C . HIS A 1 85 ? -4.075 -25.220 14.903 1.00 87.56 85 HIS A C 1
ATOM 672 O O . HIS A 1 85 ? -5.079 -25.216 15.602 1.00 87.56 85 HIS A O 1
ATOM 678 N N . ALA A 1 86 ? -4.074 -24.720 13.661 1.00 83.19 86 ALA A N 1
ATOM 679 C CA . ALA A 1 86 ? -5.273 -24.139 13.057 1.00 83.19 86 ALA A CA 1
ATOM 680 C C . ALA A 1 86 ? -6.422 -25.159 12.962 1.00 83.19 86 ALA A C 1
ATOM 682 O O . ALA A 1 86 ? -7.584 -24.819 13.175 1.00 83.19 86 ALA A O 1
ATOM 683 N N . GLU A 1 87 ? -6.104 -26.424 12.673 1.00 89.06 87 GLU A N 1
ATOM 684 C CA . GLU A 1 87 ? -7.105 -27.491 12.620 1.00 89.06 87 GLU A CA 1
ATOM 685 C C . GLU A 1 87 ? -7.610 -27.885 14.016 1.00 89.06 87 GLU A C 1
ATOM 687 O O . GLU A 1 87 ? -8.806 -28.114 14.193 1.00 89.06 87 GLU A O 1
ATOM 692 N N . ILE A 1 88 ? -6.729 -27.903 15.021 1.00 91.94 88 ILE A N 1
ATOM 693 C CA . ILE A 1 88 ? -7.112 -28.109 16.426 1.00 91.94 88 ILE A CA 1
ATOM 694 C C . ILE A 1 88 ? -8.056 -26.994 16.877 1.00 91.94 88 ILE A C 1
ATOM 696 O O . ILE A 1 88 ? -9.150 -27.267 17.364 1.00 91.94 88 ILE A O 1
ATOM 700 N N . GLU A 1 89 ? -7.686 -25.738 16.651 1.00 89.56 89 GLU A N 1
ATOM 701 C CA . GLU A 1 89 ? -8.497 -24.586 17.033 1.00 89.56 89 GLU A CA 1
ATOM 702 C C . GLU A 1 89 ? -9.875 -24.595 16.354 1.00 89.56 89 GLU A C 1
ATOM 704 O O . GLU A 1 89 ? -10.887 -24.346 17.007 1.00 89.56 89 GLU A O 1
ATOM 709 N N . ARG A 1 90 ? -9.948 -24.985 15.073 1.00 89.62 90 ARG A N 1
ATOM 710 C CA . ARG A 1 90 ? -11.214 -25.146 14.336 1.00 89.62 90 ARG A CA 1
ATOM 711 C C . ARG A 1 90 ? -12.154 -26.171 14.980 1.00 89.62 90 ARG A C 1
ATOM 713 O O . ARG A 1 90 ? -13.374 -26.038 14.876 1.00 89.62 90 ARG A O 1
ATOM 720 N N . GLN A 1 91 ? -11.604 -27.227 15.575 1.00 93.44 91 GLN A N 1
ATOM 721 C CA . GLN A 1 91 ? -12.375 -28.311 16.187 1.00 93.44 91 GLN A CA 1
ATOM 722 C C . GLN A 1 91 ? -12.693 -28.069 17.666 1.00 93.44 91 GLN A C 1
ATOM 724 O O . GLN A 1 91 ? -13.594 -28.719 18.207 1.00 93.44 91 GLN A O 1
ATOM 729 N N . ALA A 1 92 ? -11.955 -27.181 18.329 1.00 95.31 92 ALA A N 1
ATOM 730 C CA . ALA A 1 92 ? -12.077 -26.936 19.754 1.00 95.31 92 ALA A CA 1
ATOM 731 C C . ALA A 1 92 ? -13.457 -26.389 20.134 1.00 95.31 92 ALA A C 1
ATOM 733 O O . ALA A 1 92 ? -14.012 -25.505 19.480 1.00 95.31 92 ALA A O 1
ATOM 734 N N . LYS A 1 93 ? -14.011 -26.919 21.225 1.00 94.81 93 LYS A N 1
ATOM 735 C CA . LYS A 1 93 ? -15.328 -26.545 21.731 1.00 94.81 93 LYS A CA 1
ATOM 736 C C . LYS A 1 93 ? -15.192 -25.893 23.108 1.00 94.81 93 LYS A C 1
ATOM 738 O O . LYS A 1 93 ? -14.631 -26.524 24.009 1.00 94.81 93 LYS A O 1
ATOM 743 N N . PRO A 1 94 ? -15.696 -24.661 23.303 1.00 92.62 94 PRO A N 1
ATOM 744 C CA . PRO A 1 94 ? -15.565 -23.945 24.571 1.00 92.62 94 PRO A CA 1
ATOM 745 C C . PRO A 1 94 ? -16.118 -24.699 25.785 1.00 92.62 94 PRO A C 1
ATOM 747 O O . PRO A 1 94 ? -15.587 -24.556 26.882 1.00 92.62 94 PRO A O 1
ATOM 750 N N . GLU A 1 95 ? -17.157 -25.514 25.600 1.00 96.44 95 GLU A N 1
ATOM 751 C CA . GLU A 1 95 ? -17.755 -26.334 26.656 1.00 96.44 95 GLU A CA 1
ATOM 752 C C . GLU A 1 95 ? -16.831 -27.442 27.187 1.00 96.44 95 GLU A C 1
ATOM 754 O O . GLU A 1 95 ? -17.077 -27.960 28.272 1.00 96.44 95 GLU A O 1
ATOM 759 N N . ASN A 1 96 ? -15.758 -27.777 26.464 1.00 97.38 96 ASN A N 1
ATOM 760 C CA . ASN A 1 96 ? -14.775 -28.783 26.874 1.00 97.38 96 ASN A CA 1
ATOM 761 C C . ASN A 1 96 ? -13.532 -28.169 27.537 1.00 97.38 96 ASN A C 1
ATOM 763 O O . ASN A 1 96 ? -12.537 -28.868 27.738 1.00 97.38 96 ASN A O 1
ATOM 767 N N . ARG A 1 97 ? -13.559 -26.868 27.850 1.00 97.69 97 ARG A N 1
ATOM 768 C CA . ARG A 1 97 ? -12.453 -26.179 28.523 1.00 97.69 97 ARG A CA 1
ATOM 769 C C . ARG A 1 97 ? -12.345 -26.629 29.978 1.00 97.69 97 ARG A C 1
ATOM 771 O O . ARG A 1 97 ? -13.311 -26.566 30.734 1.00 97.69 97 ARG A O 1
ATOM 778 N N . VAL A 1 98 ? -11.140 -27.013 30.375 1.00 97.62 98 VAL A N 1
ATOM 779 C CA . VAL A 1 98 ? -10.747 -27.353 31.741 1.00 97.62 98 VAL A CA 1
ATOM 780 C C . VAL A 1 98 ? -9.713 -26.331 32.184 1.00 97.62 98 VAL A C 1
ATOM 782 O O . VAL A 1 98 ? -8.578 -26.331 31.713 1.00 97.62 98 VAL A O 1
ATOM 785 N N . ILE A 1 99 ? -10.131 -25.422 33.058 1.00 95.62 99 ILE A N 1
ATOM 786 C CA . ILE A 1 99 ? -9.261 -24.392 33.624 1.00 95.62 99 ILE A CA 1
ATOM 787 C C . ILE A 1 99 ? -8.532 -25.009 34.812 1.00 95.62 99 ILE A C 1
ATOM 789 O O . ILE A 1 99 ? -9.170 -25.583 35.692 1.00 95.62 99 ILE A O 1
ATOM 793 N N . THR A 1 100 ? -7.208 -24.904 34.829 1.00 96.12 100 THR A N 1
ATOM 794 C CA . THR A 1 100 ? -6.414 -25.363 35.966 1.00 96.12 100 THR A CA 1
ATOM 795 C C . THR A 1 100 ? -6.499 -24.416 37.157 1.00 96.12 100 THR A C 1
ATOM 797 O O . THR A 1 100 ? -6.507 -23.198 36.973 1.00 96.12 100 THR A O 1
ATOM 800 N N . ASP A 1 101 ? -6.455 -24.978 38.360 1.00 96.81 101 ASP A N 1
ATOM 801 C CA . ASP A 1 101 ? -6.352 -24.255 39.621 1.00 96.81 101 ASP A CA 1
ATOM 802 C C . ASP A 1 101 ? -5.000 -23.543 39.766 1.00 96.81 101 ASP A C 1
ATOM 804 O O . ASP A 1 101 ? -3.948 -24.023 39.325 1.00 96.81 101 ASP A O 1
ATOM 808 N N . ASP A 1 102 ? -5.033 -22.406 40.455 1.00 94.50 102 ASP A N 1
ATOM 809 C CA . ASP A 1 102 ? -3.843 -21.680 40.884 1.00 94.50 102 ASP A CA 1
ATOM 810 C C . ASP A 1 102 ? -2.964 -22.572 41.778 1.00 94.50 102 ASP A C 1
ATOM 812 O O . ASP A 1 102 ? -3.447 -23.296 42.650 1.00 94.50 102 ASP A O 1
ATOM 816 N N . TYR A 1 103 ? -1.651 -22.521 41.558 1.00 95.62 103 TYR A N 1
ATOM 817 C CA . TYR A 1 103 ? -0.623 -23.370 42.175 1.00 95.62 103 TYR A CA 1
ATOM 818 C C . TYR A 1 103 ? -0.777 -24.881 41.941 1.00 95.62 103 TYR A C 1
ATOM 820 O O . TYR A 1 103 ? 0.018 -25.660 42.474 1.00 95.62 103 TYR A O 1
ATOM 828 N N . GLY A 1 104 ? -1.744 -25.316 41.130 1.00 96.12 104 GLY A N 1
ATOM 829 C CA . GLY A 1 104 ? -1.852 -26.711 40.737 1.00 96.12 104 GLY A CA 1
ATOM 830 C C . GLY A 1 104 ? -0.649 -27.137 39.892 1.00 96.12 104 GLY A C 1
ATOM 831 O O . GLY A 1 104 ? -0.174 -26.396 39.027 1.00 96.12 104 GLY A O 1
ATOM 832 N N . LEU A 1 105 ? -0.144 -28.343 40.157 1.00 96.19 105 LEU A N 1
ATOM 833 C CA . LEU A 1 105 ? 0.889 -28.977 39.346 1.00 96.19 105 LEU A CA 1
ATOM 834 C C . LEU A 1 105 ? 0.226 -29.939 38.362 1.00 96.19 105 LEU A C 1
ATOM 836 O O . LEU A 1 105 ? -0.361 -30.939 38.772 1.00 96.19 105 LEU A O 1
ATOM 840 N N . TYR A 1 106 ? 0.357 -29.649 37.072 1.00 95.88 106 TYR A N 1
ATOM 841 C CA . TYR A 1 106 ? -0.289 -30.404 36.003 1.00 95.88 106 TYR A CA 1
ATOM 842 C C . TYR A 1 106 ? 0.738 -31.143 35.172 1.00 95.88 106 TYR A C 1
ATOM 844 O O . TYR A 1 106 ? 1.734 -30.552 34.761 1.00 95.88 106 TYR A O 1
ATOM 852 N N . PHE A 1 107 ? 0.461 -32.417 34.915 1.00 95.31 107 PHE A N 1
ATOM 853 C CA . PHE A 1 107 ? 1.174 -33.245 33.953 1.00 95.31 107 PHE A CA 1
ATOM 854 C C . PHE A 1 107 ? 0.364 -33.332 32.659 1.00 95.31 107 PHE A C 1
ATOM 856 O O . PHE A 1 107 ? -0.846 -33.559 32.712 1.00 95.31 107 PHE A O 1
ATOM 863 N N . TRP A 1 108 ? 1.022 -33.145 31.522 1.00 95.00 108 TRP A N 1
ATOM 864 C CA . TRP A 1 108 ? 0.419 -33.203 30.195 1.00 95.00 108 TRP A CA 1
ATOM 865 C C . TRP A 1 108 ? 1.476 -33.518 29.130 1.00 95.00 108 TRP A C 1
ATOM 867 O O . TRP A 1 108 ? 2.673 -33.500 29.405 1.00 95.00 108 TRP A O 1
ATOM 877 N N . ASP A 1 109 ? 1.032 -33.851 27.923 1.00 93.19 109 ASP A N 1
ATOM 878 C CA . ASP A 1 109 ? 1.880 -34.374 26.846 1.00 93.19 109 ASP A CA 1
ATOM 879 C C . ASP A 1 109 ? 1.565 -33.734 25.482 1.00 93.19 109 ASP A C 1
ATOM 881 O O . ASP A 1 109 ? 0.713 -32.846 25.365 1.00 93.19 109 ASP A O 1
ATOM 885 N N . SER A 1 110 ? 2.214 -34.226 24.419 1.00 90.88 110 SER A N 1
ATOM 886 C CA . SER A 1 110 ? 2.004 -33.746 23.042 1.00 90.88 110 SER A CA 1
ATOM 887 C C . SER A 1 110 ? 0.595 -33.978 22.468 1.00 90.88 110 SER A C 1
ATOM 889 O O . SER A 1 110 ? 0.339 -33.620 21.317 1.00 90.88 110 SER A O 1
ATOM 891 N N . TYR A 1 111 ? -0.322 -34.594 23.216 1.00 91.56 111 TYR A N 1
ATOM 892 C CA . TYR A 1 111 ? -1.718 -34.797 22.818 1.00 91.56 111 TYR A CA 1
ATOM 893 C C . TYR A 1 111 ? -2.689 -33.898 23.584 1.00 91.56 111 TYR A C 1
ATOM 895 O O . TYR A 1 111 ? -3.886 -33.872 23.291 1.00 91.56 111 TYR A O 1
ATOM 903 N N . SER A 1 112 ? -2.181 -33.140 24.548 1.00 95.75 112 SER A N 1
ATOM 904 C CA . SER A 1 112 ? -2.980 -32.311 25.433 1.00 95.75 112 SER A CA 1
ATOM 905 C C . SER A 1 112 ? -3.174 -30.919 24.830 1.00 95.75 112 SER A C 1
ATOM 907 O O . SER A 1 112 ? -2.359 -30.016 25.022 1.00 95.75 112 SER A O 1
ATOM 909 N N . ALA A 1 113 ? -4.253 -30.743 24.060 1.00 96.12 113 ALA A N 1
ATOM 910 C CA . ALA A 1 113 ? -4.579 -29.451 23.458 1.00 96.12 113 ALA A CA 1
ATOM 911 C C . ALA A 1 113 ? -4.919 -28.417 24.533 1.00 96.12 113 ALA A C 1
ATOM 913 O O . ALA A 1 113 ? -5.735 -28.673 25.424 1.00 96.12 113 ALA A O 1
ATOM 914 N N . HIS A 1 114 ? -4.300 -27.247 24.440 1.00 96.31 114 HIS A N 1
ATOM 915 C CA . HIS A 1 114 ? -4.384 -26.231 25.474 1.00 96.31 114 HIS A CA 1
ATOM 916 C C . HIS A 1 114 ? -4.181 -24.814 24.925 1.00 96.31 114 HIS A C 1
ATOM 918 O O . HIS A 1 114 ? -3.778 -24.603 23.782 1.00 96.31 114 HIS A O 1
ATOM 924 N N . GLU A 1 115 ? -4.493 -23.828 25.759 1.00 95.06 115 GLU A N 1
ATOM 925 C CA . GLU A 1 115 ? -4.275 -22.404 25.518 1.00 95.06 115 GLU A CA 1
ATOM 926 C C . GLU A 1 115 ? -3.857 -21.703 26.821 1.00 95.06 115 GLU A C 1
ATOM 928 O O . GLU A 1 115 ? -4.036 -22.223 27.929 1.00 95.06 115 GLU A O 1
ATOM 933 N N . ALA A 1 116 ? -3.319 -20.490 26.706 1.00 92.19 116 ALA A N 1
ATOM 934 C CA . ALA A 1 116 ? -3.092 -19.644 27.871 1.00 92.19 116 ALA A CA 1
ATOM 935 C C . ALA A 1 116 ? -4.430 -19.130 28.433 1.00 92.19 116 ALA A C 1
ATOM 937 O O . ALA A 1 116 ? -5.278 -18.647 27.682 1.00 92.19 116 ALA A O 1
ATOM 938 N N . GLY A 1 117 ? -4.599 -19.181 29.757 1.00 92.88 117 GLY A N 1
ATOM 939 C CA . GLY A 1 117 ? -5.745 -18.562 30.416 1.00 92.88 117 GLY A CA 1
ATOM 940 C C . GLY A 1 117 ? -5.798 -17.049 30.190 1.00 92.88 117 GLY A C 1
ATOM 941 O O . GLY A 1 117 ? -4.768 -16.382 30.060 1.00 92.88 117 GLY A O 1
ATOM 942 N N . THR A 1 118 ? -7.016 -16.511 30.151 1.00 93.62 118 THR A N 1
ATOM 943 C CA . THR A 1 118 ? -7.279 -15.069 30.064 1.00 93.62 118 THR A CA 1
ATOM 944 C C . THR A 1 118 ? -7.450 -14.493 31.462 1.00 93.62 118 THR A C 1
ATOM 946 O O . THR A 1 118 ? -8.237 -15.021 32.248 1.00 93.62 118 THR A O 1
ATOM 949 N N . ALA A 1 119 ? -6.744 -13.407 31.770 1.00 95.12 119 ALA A N 1
ATOM 950 C CA . ALA A 1 119 ? -6.854 -12.759 33.071 1.00 95.12 119 ALA A CA 1
ATOM 951 C C . ALA A 1 119 ? -8.173 -11.976 33.192 1.00 95.12 119 ALA A C 1
ATOM 953 O O . ALA A 1 119 ? -8.569 -11.240 32.289 1.00 95.12 119 ALA A O 1
ATOM 954 N N . ASP A 1 120 ? -8.856 -12.096 34.325 1.00 95.25 120 ASP A N 1
ATOM 955 C CA . ASP A 1 120 ? -10.073 -11.341 34.647 1.00 95.25 120 ASP A CA 1
ATOM 956 C C . ASP A 1 120 ? -9.779 -9.961 35.269 1.00 95.25 120 ASP A C 1
ATOM 958 O O . ASP A 1 120 ? -10.653 -9.083 35.316 1.00 95.25 120 ASP A O 1
ATOM 962 N N . GLN A 1 121 ? -8.529 -9.753 35.683 1.00 96.44 121 GLN A N 1
ATOM 963 C CA . GLN A 1 121 ? -7.970 -8.529 36.245 1.00 96.44 121 GLN A CA 1
ATOM 964 C C . GLN A 1 121 ? -6.473 -8.415 35.930 1.00 96.44 121 GLN A C 1
ATOM 966 O O . GLN A 1 121 ? -5.827 -9.405 35.596 1.00 96.44 121 GLN A O 1
ATOM 971 N N . ASP A 1 122 ? -5.917 -7.213 36.077 1.00 97.12 122 ASP A N 1
ATOM 972 C CA . ASP A 1 122 ? -4.477 -6.990 35.949 1.00 97.12 122 ASP A CA 1
ATOM 973 C C . ASP A 1 122 ? -3.726 -7.746 37.049 1.00 97.12 122 ASP A C 1
ATOM 975 O O . ASP A 1 122 ? -4.004 -7.586 38.242 1.00 97.12 122 ASP A O 1
ATOM 979 N N . VAL A 1 123 ? -2.774 -8.587 36.654 1.00 97.31 123 VAL A N 1
ATOM 980 C CA . VAL A 1 123 ? -2.142 -9.528 37.569 1.00 97.31 123 VAL A CA 1
ATOM 981 C C . VAL A 1 123 ? -0.712 -9.846 37.157 1.00 97.31 123 VAL A C 1
ATOM 983 O O . VAL A 1 123 ? -0.431 -10.102 35.993 1.00 97.31 123 VAL A O 1
ATOM 986 N N . VAL A 1 124 ? 0.216 -9.851 38.113 1.00 97.31 124 VAL A N 1
ATOM 987 C CA . VAL A 1 124 ? 1.542 -10.437 37.877 1.00 97.31 124 VAL A CA 1
ATOM 988 C C . VAL A 1 124 ? 1.400 -11.947 37.973 1.00 97.31 124 VAL A C 1
ATOM 990 O O . VAL A 1 124 ? 0.938 -12.448 39.001 1.00 97.31 124 VAL A O 1
ATOM 993 N N . ARG A 1 125 ? 1.762 -12.640 36.895 1.00 95.88 125 ARG A N 1
ATOM 994 C CA . ARG A 1 125 ? 1.706 -14.095 36.787 1.00 95.88 125 ARG A CA 1
ATOM 995 C C . ARG A 1 125 ? 3.118 -14.657 36.754 1.00 95.88 125 ARG A C 1
ATOM 997 O O . ARG A 1 125 ? 3.952 -14.173 36.000 1.00 95.88 125 ARG A O 1
ATOM 1004 N N . THR A 1 126 ? 3.348 -15.709 37.524 1.00 96.75 126 THR A N 1
ATOM 1005 C CA . THR A 1 126 ? 4.506 -16.594 37.436 1.00 96.75 126 THR A CA 1
ATOM 1006 C C . THR A 1 126 ? 4.063 -17.922 36.846 1.00 96.75 126 THR A C 1
ATOM 1008 O O . THR A 1 126 ? 3.294 -18.662 37.458 1.00 96.75 126 THR A O 1
ATOM 1011 N N . PHE A 1 127 ? 4.586 -18.246 35.670 1.00 95.75 127 PHE A N 1
ATOM 1012 C CA . PHE A 1 127 ? 4.392 -19.533 35.019 1.00 95.75 127 PHE A CA 1
ATOM 1013 C C . PHE A 1 127 ? 5.698 -20.321 35.032 1.00 95.75 127 PHE A C 1
ATOM 1015 O O . PHE A 1 127 ? 6.741 -19.815 34.614 1.00 95.75 127 PHE A O 1
ATOM 1022 N N . VAL A 1 128 ? 5.630 -21.571 35.486 1.00 95.44 128 VAL A N 1
ATOM 1023 C CA . VAL A 1 128 ? 6.757 -22.504 35.483 1.00 95.44 128 VAL A CA 1
ATOM 1024 C C . VAL A 1 128 ? 6.386 -23.721 34.654 1.00 95.44 128 VAL A C 1
ATOM 1026 O O . VAL A 1 128 ? 5.318 -24.304 34.840 1.00 95.44 128 VAL A O 1
ATOM 1029 N N . ARG A 1 129 ? 7.289 -24.129 33.764 1.00 94.12 129 ARG A N 1
ATOM 1030 C CA . ARG A 1 129 ? 7.169 -25.353 32.972 1.00 94.12 129 ARG A CA 1
ATOM 1031 C C . ARG A 1 129 ? 8.482 -26.115 32.987 1.00 94.12 129 ARG A C 1
ATOM 1033 O O . ARG A 1 129 ? 9.531 -25.519 32.752 1.00 94.12 129 ARG A O 1
ATOM 1040 N N . ILE A 1 130 ? 8.414 -27.414 33.241 1.00 94.06 130 ILE A N 1
ATOM 1041 C CA . ILE A 1 130 ? 9.511 -28.355 33.026 1.00 94.06 130 ILE A CA 1
ATOM 1042 C C . ILE A 1 130 ? 9.053 -29.341 31.968 1.00 94.06 130 ILE A C 1
ATOM 1044 O O . ILE A 1 130 ? 7.987 -29.935 32.099 1.00 94.06 130 ILE A O 1
ATOM 1048 N N . GLU A 1 131 ? 9.855 -29.509 30.936 1.00 94.56 131 GLU A N 1
ATOM 1049 C CA . GLU A 1 131 ? 9.523 -30.348 29.799 1.00 94.56 131 GLU A CA 1
ATOM 1050 C C . GLU A 1 131 ? 10.667 -31.310 29.506 1.00 94.56 131 GLU A C 1
ATOM 1052 O O . GLU A 1 131 ? 11.831 -30.910 29.464 1.00 94.56 131 GLU A O 1
ATOM 1057 N N . TYR A 1 132 ? 10.324 -32.575 29.303 1.00 94.19 132 TYR A N 1
ATOM 1058 C CA . TYR A 1 132 ? 11.236 -33.629 28.899 1.00 94.19 132 TYR A CA 1
ATOM 1059 C C . TYR A 1 132 ? 10.937 -33.975 27.451 1.00 94.19 132 TYR A C 1
ATOM 1061 O O . TYR A 1 132 ? 9.888 -34.551 27.159 1.00 94.19 132 TYR A O 1
ATOM 1069 N N . SER A 1 133 ? 11.864 -33.669 26.543 1.00 93.31 133 SER A N 1
ATOM 1070 C CA . SER A 1 133 ? 11.690 -33.928 25.112 1.00 93.31 133 SER A CA 1
ATOM 1071 C C . SER A 1 133 ? 12.911 -34.629 24.523 1.00 93.31 133 SER A C 1
ATOM 1073 O O . SER A 1 133 ? 14.048 -34.264 24.807 1.00 93.31 133 SER A O 1
ATOM 1075 N N . LYS A 1 134 ? 12.699 -35.620 23.648 1.00 92.44 134 LYS A N 1
ATOM 1076 C CA . LYS A 1 134 ? 13.781 -36.163 22.799 1.00 92.44 134 LYS A CA 1
ATOM 1077 C C . LYS A 1 134 ? 14.131 -35.219 21.639 1.00 92.44 134 LYS A C 1
ATOM 1079 O O . LYS A 1 134 ? 15.068 -35.478 20.886 1.00 92.44 134 LYS A O 1
ATOM 1084 N N . LYS A 1 135 ? 13.366 -34.136 21.462 1.00 90.75 135 LYS A N 1
ATOM 1085 C CA . LYS A 1 135 ? 13.664 -33.079 20.494 1.00 90.75 135 LYS A CA 1
ATOM 1086 C C . LYS A 1 135 ? 14.715 -32.141 21.038 1.00 90.75 135 LYS A C 1
ATOM 1088 O O . LYS A 1 135 ? 14.717 -31.827 22.220 1.00 90.75 135 LYS A O 1
ATOM 1093 N N . VAL A 1 136 ? 15.502 -31.605 20.116 1.00 88.69 136 VAL A N 1
ATOM 1094 C CA . VAL A 1 136 ? 16.320 -30.428 20.377 1.00 88.69 136 VAL A CA 1
ATOM 1095 C C . VAL A 1 136 ? 15.518 -29.183 19.996 1.00 88.69 136 VAL A C 1
ATOM 1097 O O . VAL A 1 136 ? 15.023 -29.087 18.870 1.00 88.69 136 VAL A O 1
ATOM 1100 N N . TYR A 1 137 ? 15.373 -28.245 20.932 1.00 86.56 137 TYR A N 1
ATOM 1101 C CA . TYR A 1 137 ? 14.821 -26.904 20.694 1.00 86.56 137 TYR A CA 1
ATOM 1102 C C . TYR A 1 137 ? 15.927 -25.974 20.200 1.00 86.56 137 TYR A C 1
ATOM 1104 O O . TYR A 1 137 ? 16.499 -25.183 20.943 1.00 86.56 137 TYR A O 1
ATOM 1112 N N . ASP A 1 138 ? 16.282 -26.172 18.936 1.00 87.88 138 ASP A N 1
ATOM 1113 C CA . ASP A 1 138 ? 17.306 -25.448 18.183 1.00 87.88 138 ASP A CA 1
ATOM 1114 C C . ASP A 1 138 ? 16.683 -24.542 17.106 1.00 87.88 138 ASP A C 1
ATOM 1116 O O . ASP A 1 138 ? 17.333 -24.214 16.114 1.00 87.88 138 ASP A O 1
ATOM 1120 N N . GLY A 1 139 ? 15.413 -24.159 17.247 1.00 82.75 139 GLY A N 1
ATOM 1121 C CA . GLY A 1 139 ? 14.749 -23.302 16.278 1.00 82.75 139 GLY A CA 1
ATOM 1122 C C . GLY A 1 139 ? 15.428 -21.936 16.186 1.00 82.75 139 GLY A C 1
ATOM 1123 O O . GLY A 1 139 ? 15.795 -21.334 17.195 1.00 82.75 139 GLY A O 1
ATOM 1124 N N . VAL A 1 140 ? 15.572 -21.395 14.973 1.00 76.81 140 VAL A N 1
ATOM 1125 C CA . VAL A 1 140 ? 15.950 -19.980 14.810 1.00 76.81 140 VAL A CA 1
ATOM 1126 C C . VAL A 1 140 ? 14.933 -19.106 15.558 1.00 76.81 140 VAL A C 1
ATOM 1128 O O . VAL A 1 140 ? 13.743 -19.139 15.247 1.00 76.81 140 VAL A O 1
ATOM 1131 N N . GLY A 1 141 ? 15.415 -18.329 16.531 1.00 75.00 141 GLY A N 1
ATOM 1132 C CA . GLY A 1 141 ? 14.599 -17.458 17.382 1.00 75.00 141 GLY A CA 1
ATOM 1133 C C . GLY A 1 141 ? 14.232 -18.041 18.749 1.00 75.00 141 GLY A C 1
ATOM 1134 O O . GLY A 1 141 ? 13.660 -17.316 19.561 1.00 75.00 141 GLY A O 1
ATOM 1135 N N . ASP A 1 142 ? 14.571 -19.302 19.032 1.00 76.19 142 ASP A N 1
ATOM 1136 C CA . ASP A 1 142 ? 14.404 -19.858 20.374 1.00 76.19 142 ASP A CA 1
ATOM 1137 C C . ASP A 1 142 ? 15.369 -19.166 21.356 1.00 76.19 142 ASP A C 1
ATOM 1139 O O . ASP A 1 142 ? 16.543 -18.922 21.060 1.00 76.19 142 ASP A O 1
ATOM 1143 N N . THR A 1 143 ? 14.867 -18.809 22.539 1.00 74.19 143 THR A N 1
ATOM 1144 C CA . THR A 1 143 ? 15.665 -18.105 23.548 1.00 74.19 143 THR A CA 1
ATOM 1145 C C . THR A 1 143 ? 16.643 -19.064 24.214 1.00 74.19 143 THR A C 1
ATOM 1147 O O . THR A 1 143 ? 16.247 -19.965 24.952 1.00 74.19 143 THR A O 1
ATOM 1150 N N . HIS A 1 144 ? 17.936 -18.835 24.008 1.00 76.12 144 HIS A N 1
ATOM 1151 C CA . HIS A 1 144 ? 18.999 -19.530 24.725 1.00 76.12 144 HIS A CA 1
ATOM 1152 C C . HIS A 1 144 ? 19.312 -18.814 26.044 1.00 76.12 144 HIS A C 1
ATOM 1154 O O . HIS A 1 144 ? 19.471 -17.593 26.082 1.00 76.12 144 HIS A O 1
ATOM 1160 N N . SER A 1 145 ? 19.428 -19.569 27.136 1.00 71.56 145 SER A N 1
ATOM 1161 C CA . SER A 1 145 ? 19.886 -19.013 28.411 1.00 71.56 145 SER A CA 1
ATOM 1162 C C . SER A 1 145 ? 21.388 -18.707 28.344 1.00 71.56 145 SER A C 1
ATOM 1164 O O . SER A 1 145 ? 22.179 -19.619 28.128 1.00 71.56 145 SER A O 1
ATOM 1166 N N . PRO A 1 146 ? 21.843 -17.474 28.618 1.00 74.75 146 PRO A N 1
ATOM 1167 C CA . PRO A 1 146 ? 23.271 -17.143 28.561 1.00 74.75 146 PRO A CA 1
ATOM 1168 C C . PRO A 1 146 ? 24.111 -17.865 29.631 1.00 74.75 146 PRO A C 1
ATOM 1170 O O . PRO A 1 146 ? 25.331 -17.739 29.642 1.00 74.75 146 PRO A O 1
ATOM 1173 N N . LEU A 1 147 ? 23.468 -18.587 30.556 1.00 73.38 147 LEU A N 1
ATOM 1174 C CA . LEU A 1 147 ? 24.121 -19.346 31.623 1.00 73.38 147 LEU A CA 1
ATOM 1175 C C . LEU A 1 147 ? 24.586 -20.740 31.183 1.00 73.38 147 LEU A C 1
ATOM 1177 O O . LEU A 1 147 ? 25.324 -21.384 31.926 1.00 73.38 147 LEU A O 1
ATOM 1181 N N . PHE A 1 148 ? 24.149 -21.214 30.014 1.00 74.12 148 PHE A N 1
ATOM 1182 C CA . PHE A 1 148 ? 24.525 -22.516 29.473 1.00 74.12 148 PHE A CA 1
ATOM 1183 C C . PHE A 1 148 ? 25.183 -22.347 28.108 1.00 74.12 148 PHE A C 1
ATOM 1185 O O . PHE A 1 148 ? 24.791 -21.491 27.317 1.00 74.12 148 PHE A O 1
ATOM 1192 N N . ASP A 1 149 ? 26.184 -23.180 27.838 1.00 76.31 149 ASP A N 1
ATOM 1193 C CA . ASP A 1 149 ? 26.870 -23.191 26.552 1.00 76.31 149 ASP A CA 1
ATOM 1194 C C . ASP A 1 149 ? 26.160 -24.186 25.624 1.00 76.31 149 ASP A C 1
ATOM 1196 O O . ASP A 1 149 ? 26.154 -25.397 25.865 1.00 76.31 149 ASP A O 1
ATOM 1200 N N . TYR A 1 150 ? 25.484 -23.668 24.599 1.00 77.50 150 TYR A N 1
ATOM 1201 C CA . TYR A 1 150 ? 24.741 -24.478 23.635 1.00 77.50 150 TYR A CA 1
ATOM 1202 C C . TYR A 1 150 ? 25.595 -24.690 22.387 1.00 77.50 150 TYR A C 1
ATOM 1204 O O . TYR A 1 150 ? 25.943 -23.739 21.692 1.00 77.50 150 TYR A O 1
ATOM 1212 N N . HIS A 1 151 ? 25.909 -25.946 22.070 1.00 80.12 151 HIS A N 1
ATOM 1213 C CA . HIS A 1 151 ? 26.748 -26.299 20.916 1.00 80.12 151 HIS A CA 1
ATOM 1214 C C . HIS A 1 151 ? 25.968 -26.911 19.742 1.00 80.12 151 HIS A C 1
ATOM 1216 O O . HIS A 1 151 ? 26.569 -27.505 18.846 1.00 80.12 151 HIS A O 1
ATOM 1222 N N . TRP A 1 152 ? 24.639 -26.792 19.723 1.00 83.50 152 TRP A N 1
ATOM 1223 C CA . TRP A 1 152 ? 23.829 -27.229 18.585 1.00 83.50 152 TRP A CA 1
ATOM 1224 C C . TRP A 1 152 ? 23.631 -26.099 17.558 1.00 83.50 152 TRP A C 1
ATOM 1226 O O . TRP A 1 152 ? 23.473 -24.938 17.941 1.00 83.50 152 TRP A O 1
ATOM 1236 N N . PRO A 1 153 ? 23.642 -26.406 16.248 1.00 82.69 153 PRO A N 1
ATOM 1237 C CA . PRO A 1 153 ? 23.363 -25.420 15.211 1.00 82.69 153 PRO A CA 1
ATOM 1238 C C . PRO A 1 153 ? 21.880 -25.039 15.220 1.00 82.69 153 PRO A C 1
ATOM 1240 O O . PRO A 1 153 ? 21.024 -25.918 15.274 1.00 82.69 153 PRO A O 1
ATOM 1243 N N . SER A 1 154 ? 21.568 -23.746 15.110 1.00 83.62 154 SER A N 1
ATOM 1244 C CA . SER A 1 154 ? 20.179 -23.317 14.938 1.00 83.62 154 SER A CA 1
ATOM 1245 C C . SER A 1 154 ? 19.637 -23.770 13.584 1.00 83.62 154 SER A C 1
ATOM 1247 O O . SER A 1 154 ? 20.268 -23.563 12.544 1.00 83.62 154 SER A O 1
ATOM 1249 N N . VAL A 1 155 ? 18.445 -24.353 13.589 1.00 83.69 155 VAL A N 1
ATOM 1250 C CA . VAL A 1 155 ? 17.759 -24.857 12.404 1.00 83.69 155 VAL A CA 1
ATOM 1251 C C . VAL A 1 155 ? 16.522 -23.994 12.148 1.00 83.69 155 VAL A C 1
ATOM 1253 O O . VAL A 1 155 ? 15.741 -23.738 13.069 1.00 83.69 155 VAL A O 1
ATOM 1256 N N . PRO A 1 156 ? 16.301 -23.510 10.912 1.00 75.88 156 PRO A N 1
ATOM 1257 C CA . PRO A 1 156 ? 15.048 -22.856 10.561 1.00 75.88 156 PRO A CA 1
ATOM 1258 C C . PRO A 1 156 ? 13.856 -23.755 10.889 1.00 75.88 156 PRO A C 1
ATOM 1260 O O . PRO A 1 156 ? 13.922 -24.977 10.724 1.00 75.88 156 PRO A O 1
ATOM 1263 N N . ARG A 1 157 ? 12.743 -23.160 11.330 1.00 66.50 157 ARG A N 1
ATOM 1264 C CA . ARG A 1 157 ? 11.527 -23.936 11.576 1.00 66.50 157 ARG A CA 1
ATOM 1265 C C . ARG A 1 157 ? 11.106 -24.622 10.269 1.00 66.50 157 ARG A C 1
ATOM 1267 O O . ARG A 1 157 ? 10.963 -23.948 9.253 1.00 66.50 157 ARG A O 1
ATOM 1274 N N . PRO A 1 158 ? 10.877 -25.944 10.262 1.00 63.88 158 PRO A N 1
ATOM 1275 C CA . PRO A 1 158 ? 10.472 -26.692 9.072 1.00 63.88 158 PRO A CA 1
ATOM 1276 C C . PRO A 1 158 ? 8.961 -26.579 8.846 1.00 63.88 158 PRO A C 1
ATOM 1278 O O . PRO A 1 158 ? 8.280 -27.560 8.546 1.00 63.88 158 PRO A O 1
ATOM 1281 N N . ILE A 1 159 ? 8.436 -25.376 9.050 1.00 60.44 159 ILE A N 1
ATOM 1282 C CA . ILE A 1 159 ? 7.082 -24.998 8.694 1.00 60.44 159 ILE A CA 1
ATOM 1283 C C . ILE A 1 159 ? 7.239 -24.247 7.369 1.00 60.44 159 ILE A C 1
ATOM 1285 O O . ILE A 1 159 ? 8.025 -23.299 7.320 1.00 60.44 159 ILE A O 1
ATOM 1289 N N . PRO A 1 160 ? 6.576 -24.667 6.276 1.00 57.44 160 PRO A N 1
ATOM 1290 C CA . PRO A 1 160 ? 6.552 -23.877 5.051 1.00 57.44 160 PRO A CA 1
ATOM 1291 C C . PRO A 1 160 ? 6.203 -22.429 5.390 1.00 57.44 160 PRO A C 1
ATOM 1293 O O . PRO A 1 160 ? 5.286 -22.206 6.168 1.00 57.44 160 PRO A O 1
ATOM 1296 N N . GLU A 1 161 ? 6.889 -21.446 4.813 1.00 55.59 161 GLU A N 1
ATOM 1297 C CA . GLU A 1 161 ? 6.680 -20.026 5.149 1.00 55.59 161 GLU A CA 1
ATOM 1298 C C . GLU A 1 161 ? 5.211 -19.579 4.981 1.00 55.59 161 GLU A C 1
ATOM 1300 O O . GLU A 1 161 ? 4.718 -18.727 5.710 1.00 55.59 161 GLU A O 1
ATOM 1305 N N . ALA A 1 162 ? 4.468 -20.244 4.088 1.00 50.81 162 ALA A N 1
ATOM 1306 C CA . ALA A 1 162 ? 3.025 -20.071 3.895 1.00 50.81 162 ALA A CA 1
ATOM 1307 C C . ALA A 1 162 ? 2.139 -20.579 5.060 1.00 50.81 162 ALA A C 1
ATOM 1309 O O . ALA A 1 162 ? 0.935 -20.329 5.067 1.00 50.81 162 ALA A O 1
ATOM 1310 N N . LEU A 1 163 ? 2.710 -21.325 6.006 1.00 47.47 163 LEU A N 1
ATOM 1311 C CA . LEU A 1 163 ? 2.059 -21.968 7.153 1.00 47.47 163 LEU A CA 1
ATOM 1312 C C . LEU A 1 163 ? 2.687 -21.560 8.494 1.00 47.47 163 LEU A C 1
ATOM 1314 O O . LEU A 1 163 ? 2.195 -21.995 9.526 1.00 47.47 163 LEU A O 1
ATOM 1318 N N . ASP A 1 164 ? 3.767 -20.777 8.483 1.00 52.12 164 ASP A N 1
ATOM 1319 C CA . ASP A 1 164 ? 4.475 -20.305 9.676 1.00 52.12 164 ASP A CA 1
ATOM 1320 C C . ASP A 1 164 ? 3.558 -19.425 10.520 1.00 52.12 164 ASP A C 1
ATOM 1322 O O . ASP A 1 164 ? 3.141 -18.399 10.012 1.00 52.12 164 ASP A O 1
ATOM 1326 N N . ASP A 1 165 ? 3.285 -19.815 11.769 1.00 48.09 165 ASP A N 1
ATOM 1327 C CA . ASP A 1 165 ? 2.300 -19.382 12.782 1.00 48.09 165 ASP A CA 1
ATOM 1328 C C . ASP A 1 165 ? 1.979 -17.871 12.921 1.00 48.09 165 ASP A C 1
ATOM 1330 O O . ASP A 1 165 ? 1.091 -17.486 13.683 1.00 48.09 165 ASP A O 1
ATOM 1334 N N . ARG A 1 166 ? 2.622 -16.968 12.179 1.00 51.59 166 ARG A N 1
ATOM 1335 C CA . ARG A 1 166 ? 2.219 -15.563 11.961 1.00 51.59 166 ARG A CA 1
ATOM 1336 C C . ARG A 1 166 ? 0.737 -15.374 11.518 1.00 51.59 166 ARG A C 1
ATOM 1338 O O . ARG A 1 166 ? 0.147 -14.384 11.955 1.00 51.59 166 ARG A O 1
ATOM 1345 N N . PRO A 1 167 ? 0.056 -16.303 10.808 1.00 45.94 167 PRO A N 1
ATOM 1346 C CA . PRO A 1 167 ? -1.377 -16.249 10.518 1.00 45.94 167 PRO A CA 1
ATOM 1347 C C . PRO A 1 167 ? -2.295 -16.313 11.740 1.00 45.94 167 PRO A C 1
ATOM 1349 O O . PRO A 1 167 ? -3.414 -15.823 11.661 1.00 45.94 167 PRO A O 1
ATOM 1352 N N . LEU A 1 168 ? -1.860 -16.849 12.885 1.00 39.34 168 LEU A N 1
ATOM 1353 C CA . LEU A 1 168 ? -2.706 -16.906 14.087 1.00 39.34 168 LEU A CA 1
ATOM 1354 C C . LEU A 1 168 ? -2.929 -15.510 14.701 1.00 39.34 168 LEU A C 1
ATOM 1356 O O . LEU A 1 168 ? -3.996 -15.209 15.226 1.00 39.34 168 LEU A O 1
ATOM 1360 N N . ALA A 1 169 ? -1.944 -14.614 14.563 1.00 40.38 169 ALA A N 1
ATOM 1361 C CA . ALA A 1 169 ? -2.091 -13.206 14.909 1.00 40.38 169 ALA A CA 1
ATOM 1362 C C . ALA A 1 169 ? -3.040 -12.557 13.917 1.00 40.38 169 ALA A C 1
ATOM 1364 O O . ALA A 1 169 ? -3.899 -11.818 14.355 1.00 40.38 169 ALA A O 1
ATOM 1365 N N . ALA A 1 170 ? -2.961 -12.903 12.627 1.00 42.28 170 ALA A N 1
ATOM 1366 C CA . ALA A 1 170 ? -3.892 -12.420 11.613 1.00 42.28 170 ALA A CA 1
ATOM 1367 C C . ALA A 1 170 ? -5.337 -12.920 11.825 1.00 42.28 170 ALA A C 1
ATOM 1369 O O . ALA A 1 170 ? -6.266 -12.185 11.512 1.00 42.28 170 ALA A O 1
ATOM 1370 N N . ALA A 1 171 ? -5.543 -14.120 12.380 1.00 39.56 171 ALA A N 1
ATOM 1371 C CA . ALA A 1 171 ? -6.862 -14.683 12.687 1.00 39.56 171 ALA A CA 1
ATOM 1372 C C . ALA A 1 171 ? -7.488 -14.087 13.965 1.00 39.56 171 ALA A C 1
ATOM 1374 O O . ALA A 1 171 ? -8.677 -13.762 13.979 1.00 39.56 171 ALA A O 1
ATOM 1375 N N . LEU A 1 172 ? -6.691 -13.866 15.018 1.00 38.91 172 LEU A N 1
ATOM 1376 C CA . LEU A 1 172 ? -7.130 -13.138 16.216 1.00 38.91 172 LEU A CA 1
ATOM 1377 C C . LEU A 1 172 ? -7.331 -11.641 15.923 1.00 38.91 172 LEU A C 1
ATOM 1379 O O . LEU A 1 172 ? -8.335 -11.073 16.356 1.00 38.91 172 LEU A O 1
ATOM 1383 N N . ASP A 1 173 ? -6.473 -11.038 15.090 1.00 43.97 173 ASP A N 1
ATOM 1384 C CA . ASP A 1 173 ? -6.717 -9.717 14.499 1.00 43.97 173 ASP A CA 1
ATOM 1385 C C . ASP A 1 173 ? -8.001 -9.731 13.680 1.00 43.97 173 ASP A C 1
ATOM 1387 O O . ASP A 1 173 ? -8.755 -8.778 13.757 1.00 43.97 173 ASP A O 1
ATOM 1391 N N . ALA A 1 174 ? -8.287 -10.777 12.899 1.00 44.22 174 ALA A N 1
ATOM 1392 C CA . ALA A 1 174 ? -9.494 -10.841 12.078 1.00 44.22 174 ALA A CA 1
ATOM 1393 C C . ALA A 1 174 ? -10.770 -10.851 12.931 1.00 44.22 174 ALA A C 1
ATOM 1395 O O . ALA A 1 174 ? -11.730 -10.168 12.580 1.00 44.22 174 ALA A O 1
ATOM 1396 N N . ARG A 1 175 ? -10.773 -11.537 14.084 1.00 39.69 175 ARG A N 1
ATOM 1397 C CA . ARG A 1 175 ? -11.916 -11.552 15.016 1.00 39.69 175 ARG A CA 1
ATOM 1398 C C . ARG A 1 175 ? -12.041 -10.253 15.826 1.00 39.69 175 ARG A C 1
ATOM 1400 O O . ARG A 1 175 ? -13.153 -9.765 16.029 1.00 39.69 175 ARG A O 1
ATOM 1407 N N . ALA A 1 176 ? -10.925 -9.641 16.229 1.00 44.34 176 ALA A N 1
ATOM 1408 C CA . ALA A 1 176 ? -10.913 -8.296 16.817 1.00 44.34 176 ALA A CA 1
ATOM 1409 C C . ALA A 1 176 ? -11.326 -7.212 15.793 1.00 44.34 176 ALA A C 1
ATOM 1411 O O . ALA A 1 176 ? -12.053 -6.279 16.126 1.00 44.34 176 ALA A O 1
ATOM 1412 N N . LYS A 1 177 ? -10.950 -7.376 14.519 1.00 51.25 177 LYS A N 1
ATOM 1413 C CA . LYS A 1 177 ? -11.350 -6.536 13.376 1.00 51.25 177 LYS A CA 1
ATOM 1414 C C . LYS A 1 177 ? -12.809 -6.758 12.955 1.00 51.25 177 LYS A C 1
ATOM 1416 O O . LYS A 1 177 ? -13.447 -5.818 12.477 1.00 51.25 177 LYS A O 1
ATOM 1421 N N . GLU A 1 178 ? -13.377 -7.947 13.176 1.00 49.34 178 GLU A N 1
ATOM 1422 C CA . GLU A 1 178 ? -14.817 -8.207 13.011 1.00 49.34 178 GLU A CA 1
ATOM 1423 C C . GLU A 1 178 ? -15.668 -7.469 14.052 1.00 49.34 178 GLU A C 1
ATOM 1425 O O . GLU A 1 178 ? -16.718 -6.932 13.698 1.00 49.34 178 GLU A O 1
ATOM 1430 N N . LEU A 1 179 ? -15.209 -7.388 15.308 1.00 51.81 179 LEU A N 1
ATOM 1431 C CA . LEU A 1 179 ? -15.876 -6.619 16.373 1.00 51.81 179 LEU A CA 1
ATOM 1432 C C . LEU A 1 179 ? -15.582 -5.110 16.303 1.00 51.81 179 LEU A C 1
ATOM 1434 O O . LEU A 1 179 ? -16.350 -4.300 16.826 1.00 51.81 179 LEU A O 1
ATOM 1438 N N . GLY A 1 180 ? -14.517 -4.741 15.593 1.00 70.56 180 GLY A N 1
ATOM 1439 C CA . GLY A 1 180 ? -14.091 -3.373 15.359 1.00 70.56 180 GLY A CA 1
ATOM 1440 C C . GLY A 1 180 ? -13.113 -2.858 16.405 1.00 70.56 180 GLY A C 1
ATOM 1441 O O . GLY A 1 180 ? -13.313 -3.042 17.603 1.00 70.56 180 GLY A O 1
ATOM 1442 N N . SER A 1 181 ? -12.081 -2.148 15.955 1.00 85.88 181 SER A N 1
ATOM 1443 C CA . SER A 1 181 ? -11.192 -1.401 16.840 1.00 85.88 181 SER A CA 1
ATOM 1444 C C . SER A 1 181 ? -11.733 0.009 17.074 1.00 85.88 181 SER A C 1
ATOM 1446 O O . SER A 1 181 ? -12.189 0.696 16.154 1.00 85.88 181 SER A O 1
ATOM 1448 N N . GLN A 1 182 ? -11.702 0.439 18.333 1.00 93.00 182 GLN A N 1
ATOM 1449 C CA . GLN A 1 182 ? -11.971 1.818 18.722 1.00 93.00 182 GLN A CA 1
ATOM 1450 C C . GLN A 1 182 ? -10.649 2.592 18.721 1.00 93.00 182 GLN A C 1
ATOM 1452 O O . GLN A 1 182 ? -9.662 2.105 19.263 1.00 93.00 182 GLN A O 1
ATOM 1457 N N . GLY A 1 183 ? -10.648 3.797 18.156 1.00 93.56 183 GLY A N 1
ATOM 1458 C CA . GLY A 1 183 ? -9.489 4.683 18.139 1.00 93.56 183 GLY A CA 1
ATOM 1459 C C . GLY A 1 183 ? -8.619 4.596 16.888 1.00 93.56 183 GLY A C 1
ATOM 1460 O O . GLY A 1 183 ? -9.050 4.142 15.824 1.00 93.56 183 GLY A O 1
ATOM 1461 N N . TYR A 1 184 ? -7.399 5.116 17.017 1.00 93.38 184 TYR A N 1
ATOM 1462 C CA . TYR A 1 184 ? -6.382 5.109 15.967 1.00 93.38 184 TYR A CA 1
ATOM 1463 C C . TYR A 1 184 ? -5.438 3.924 16.152 1.00 93.38 184 TYR A C 1
ATOM 1465 O O . TYR A 1 184 ? -5.253 3.439 17.264 1.00 93.38 184 TYR A O 1
ATOM 1473 N N . SER A 1 185 ? -4.806 3.476 15.068 1.00 90.00 185 SER A N 1
ATOM 1474 C CA . SER A 1 185 ? -3.771 2.448 15.182 1.00 90.00 185 SER A CA 1
ATOM 1475 C C . SER A 1 185 ? -2.539 3.005 15.923 1.00 90.00 185 SER A C 1
ATOM 1477 O O . SER A 1 185 ? -2.239 4.200 15.771 1.00 90.00 185 SER A O 1
ATOM 1479 N N . PRO A 1 186 ? -1.820 2.184 16.716 1.00 86.06 186 PRO A N 1
ATOM 1480 C CA . PRO A 1 186 ? -0.674 2.626 17.518 1.00 86.06 186 PRO A CA 1
ATOM 1481 C C . PRO A 1 186 ? 0.429 3.331 16.717 1.00 86.06 186 PRO A C 1
ATOM 1483 O O . PRO A 1 186 ? 1.070 4.245 17.225 1.00 86.06 186 PRO A O 1
ATOM 1486 N N . GLU A 1 187 ? 0.604 2.978 15.444 1.00 84.19 187 GLU A N 1
ATOM 1487 C CA . GLU A 1 187 ? 1.570 3.576 14.514 1.00 84.19 187 GLU A CA 1
ATOM 1488 C C . GLU A 1 187 ? 1.324 5.072 14.286 1.00 84.19 187 GLU A C 1
ATOM 1490 O O . GLU A 1 187 ? 2.205 5.799 13.832 1.00 84.19 187 GLU A O 1
ATOM 1495 N N . LEU A 1 188 ? 0.115 5.551 14.589 1.00 87.00 188 LEU A N 1
ATOM 1496 C CA . LEU A 1 188 ? -0.240 6.955 14.469 1.00 87.00 188 LEU A CA 1
ATOM 1497 C C . LEU A 1 188 ? -0.081 7.715 15.781 1.00 87.00 188 LEU A C 1
ATOM 1499 O O . LEU A 1 188 ? -0.356 8.913 15.769 1.00 87.00 188 LEU A O 1
ATOM 1503 N N . ALA A 1 189 ? 0.320 7.085 16.893 1.00 84.75 189 ALA A N 1
ATOM 1504 C CA . ALA A 1 189 ? 0.413 7.724 18.210 1.00 84.75 189 ALA A CA 1
ATOM 1505 C C . ALA A 1 189 ? 1.214 9.037 18.162 1.00 84.75 189 ALA A C 1
ATOM 1507 O O . ALA A 1 189 ? 0.739 10.061 18.660 1.00 84.75 189 ALA A O 1
ATOM 1508 N N . ASP A 1 190 ? 2.326 9.037 17.425 1.00 80.06 190 ASP A N 1
ATOM 1509 C CA . ASP A 1 190 ? 3.266 10.159 17.335 1.00 80.06 190 ASP A CA 1
ATOM 1510 C C . ASP A 1 190 ? 2.854 11.265 16.354 1.00 80.06 190 ASP A C 1
ATOM 1512 O O . ASP A 1 190 ? 3.450 12.344 16.345 1.00 80.06 190 ASP A O 1
ATOM 1516 N N . ILE A 1 191 ? 1.813 11.056 15.537 1.00 83.31 191 ILE A N 1
ATOM 1517 C CA . ILE A 1 191 ? 1.302 12.129 14.677 1.00 83.31 191 ILE A CA 1
ATOM 1518 C C . ILE A 1 191 ? 0.650 13.194 15.559 1.00 83.31 191 ILE A C 1
ATOM 1520 O O . ILE A 1 191 ? -0.360 12.934 16.220 1.00 83.31 191 ILE A O 1
ATOM 1524 N N . GLN A 1 192 ? 1.202 14.405 15.516 1.00 82.31 192 GLN A N 1
ATOM 1525 C CA . GLN A 1 192 ? 0.705 15.581 16.224 1.00 82.31 192 GLN A CA 1
ATOM 1526 C C . GLN A 1 192 ? 0.059 16.558 15.224 1.00 82.31 192 GLN A C 1
ATOM 1528 O O . GLN A 1 192 ? 0.771 17.243 14.501 1.00 82.31 192 GLN A O 1
ATOM 1533 N N . PRO A 1 193 ? -1.278 16.688 15.172 1.00 83.56 193 PRO A N 1
ATOM 1534 C CA . PRO A 1 193 ? -1.965 17.524 14.173 1.00 83.56 193 PRO A CA 1
ATOM 1535 C C . PRO A 1 193 ? -1.602 19.016 14.192 1.00 83.56 193 PRO A C 1
ATOM 1537 O O . PRO A 1 193 ? -1.872 19.735 13.234 1.00 83.56 193 PRO A O 1
ATOM 1540 N N . TRP A 1 194 ? -1.052 19.500 15.306 1.00 82.12 194 TRP A N 1
ATOM 1541 C CA . TRP A 1 194 ? -0.721 20.908 15.524 1.00 82.12 194 TRP A CA 1
ATOM 1542 C C . TRP A 1 194 ? 0.727 21.262 15.181 1.00 82.12 194 TRP A C 1
ATOM 1544 O O . TRP A 1 194 ? 1.058 22.449 15.174 1.00 82.12 194 TRP A O 1
ATOM 1554 N N . VAL A 1 195 ? 1.605 20.280 14.934 1.00 84.69 195 VAL A N 1
ATOM 1555 C CA . VAL A 1 195 ? 2.979 20.600 14.530 1.00 84.69 195 VAL A CA 1
ATOM 1556 C C . VAL A 1 195 ? 3.024 20.955 13.044 1.00 84.69 195 VAL A C 1
ATOM 1558 O O . VAL A 1 195 ? 2.204 20.467 12.265 1.00 84.69 195 VAL A O 1
ATOM 1561 N N . PRO A 1 196 ? 3.977 21.800 12.615 1.00 85.12 196 PRO A N 1
ATOM 1562 C CA . PRO A 1 196 ? 4.165 22.083 11.201 1.00 85.12 196 PRO A CA 1
ATOM 1563 C C . PRO A 1 196 ? 4.345 20.801 10.372 1.00 85.12 196 PRO A C 1
ATOM 1565 O O . PRO A 1 196 ? 5.180 19.947 10.687 1.00 85.12 196 PRO A O 1
ATOM 1568 N N . HIS A 1 197 ? 3.566 20.691 9.298 1.00 86.19 197 HIS A N 1
ATOM 1569 C CA . HIS A 1 197 ? 3.612 19.589 8.339 1.00 86.19 197 HIS A CA 1
ATOM 1570 C C . HIS A 1 197 ? 4.429 19.951 7.097 1.00 86.19 197 HIS A C 1
ATOM 1572 O O . HIS A 1 197 ? 4.613 21.128 6.786 1.00 86.19 197 HIS A O 1
ATOM 1578 N N . THR A 1 198 ? 4.905 18.932 6.378 1.00 84.06 198 THR A N 1
ATOM 1579 C CA . THR A 1 198 ? 5.520 19.094 5.051 1.00 84.06 198 THR A CA 1
ATOM 1580 C C . THR A 1 198 ? 4.499 19.549 4.006 1.00 84.06 198 THR A C 1
ATOM 1582 O O . THR A 1 198 ? 4.853 20.228 3.051 1.00 84.06 198 THR A O 1
ATOM 1585 N N . VAL A 1 199 ? 3.213 19.251 4.206 1.00 87.50 199 VAL A N 1
ATOM 1586 C CA . VAL A 1 199 ? 2.132 19.771 3.364 1.00 87.50 199 VAL A CA 1
ATOM 1587 C C . VAL A 1 199 ? 1.885 21.243 3.690 1.00 87.50 199 VAL A C 1
ATOM 1589 O O . VAL A 1 199 ? 1.481 21.591 4.804 1.00 87.50 199 VAL A O 1
ATOM 1592 N N . LYS A 1 200 ? 2.065 22.114 2.694 1.00 86.94 200 LYS A N 1
ATOM 1593 C CA . LYS A 1 200 ? 2.038 23.577 2.865 1.00 86.94 200 LYS A CA 1
ATOM 1594 C C . LYS A 1 200 ? 0.679 24.103 3.325 1.00 86.94 200 LYS A C 1
ATOM 1596 O O . LYS A 1 200 ? 0.610 25.011 4.152 1.00 86.94 200 LYS A O 1
ATOM 1601 N N . ASN A 1 201 ? -0.406 23.538 2.793 1.00 91.12 201 ASN A N 1
ATOM 1602 C CA . ASN A 1 201 ? -1.777 23.865 3.184 1.00 91.12 201 ASN A CA 1
ATOM 1603 C C . ASN A 1 201 ? -2.528 22.606 3.627 1.00 91.12 201 ASN A C 1
ATOM 1605 O O . ASN A 1 201 ? -3.373 22.071 2.907 1.00 91.12 201 ASN A O 1
ATOM 1609 N N . LEU A 1 202 ? -2.229 22.146 4.845 1.00 91.44 202 LEU A N 1
ATOM 1610 C CA . LEU A 1 202 ? -2.829 20.937 5.412 1.00 91.44 202 LEU A CA 1
ATOM 1611 C C . LEU A 1 202 ? -4.367 20.961 5.368 1.00 91.44 202 LEU A C 1
ATOM 1613 O O . LEU A 1 202 ? -4.996 19.958 5.046 1.00 91.44 202 LEU A O 1
ATOM 1617 N N . ARG A 1 203 ? -5.003 22.107 5.637 1.00 93.44 203 ARG A N 1
ATOM 1618 C CA . ARG A 1 203 ? -6.472 22.205 5.641 1.00 93.44 203 ARG A CA 1
ATOM 1619 C C . ARG A 1 203 ? -7.082 22.004 4.255 1.00 93.44 203 ARG A C 1
ATOM 1621 O O . ARG A 1 203 ? -8.135 21.3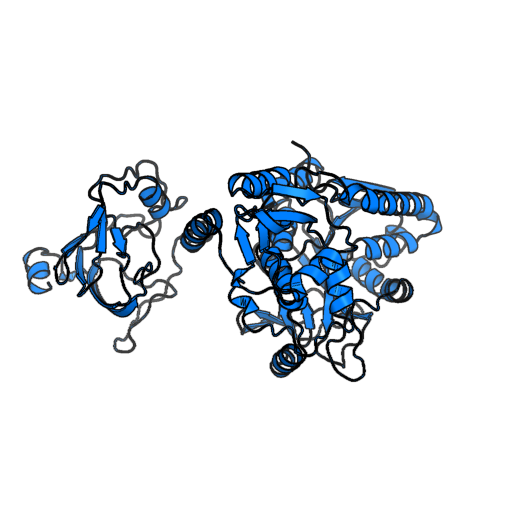72 4.143 1.00 93.44 203 ARG A O 1
ATOM 1628 N N . GLU A 1 204 ? -6.469 22.565 3.218 1.00 94.06 204 GLU A N 1
ATOM 1629 C CA . GLU A 1 204 ? -6.898 22.355 1.833 1.00 94.06 204 GLU A CA 1
ATOM 1630 C C . GLU A 1 204 ? -6.669 20.905 1.412 1.00 94.06 204 GLU A C 1
ATOM 1632 O O . GLU A 1 204 ? -7.601 20.277 0.922 1.00 94.06 204 GLU A O 1
ATOM 1637 N N . TYR A 1 205 ? -5.508 20.332 1.736 1.00 93.12 205 TYR A N 1
ATOM 1638 C CA . TYR A 1 205 ? -5.216 18.918 1.495 1.00 93.12 205 TYR A CA 1
ATOM 1639 C C . TYR A 1 205 ? -6.245 17.978 2.147 1.00 93.12 205 TYR A C 1
ATOM 1641 O O . TYR A 1 205 ? -6.778 17.071 1.501 1.00 93.12 205 TYR A O 1
ATOM 1649 N N . LEU A 1 206 ? -6.600 18.228 3.412 1.00 94.75 206 LEU A N 1
ATOM 1650 C CA . LEU A 1 206 ? -7.654 17.490 4.112 1.00 94.75 206 LEU A CA 1
ATOM 1651 C C . LEU A 1 206 ? -9.031 17.724 3.482 1.00 94.75 206 LEU A C 1
ATOM 1653 O O . LEU A 1 206 ? -9.845 16.808 3.424 1.00 94.75 206 LEU A O 1
ATOM 1657 N N . THR A 1 207 ? -9.313 18.935 2.997 1.00 95.69 207 THR A N 1
ATOM 1658 C CA . THR A 1 207 ? -10.578 19.254 2.318 1.00 95.69 207 THR A CA 1
ATOM 1659 C C . THR A 1 207 ? -10.695 18.518 0.987 1.00 95.69 207 THR A C 1
ATOM 1661 O O . THR A 1 207 ? -11.767 17.996 0.682 1.00 95.69 207 THR A O 1
ATOM 1664 N N . ASP A 1 208 ? -9.607 18.431 0.229 1.00 94.19 208 ASP A N 1
ATOM 1665 C CA . ASP A 1 208 ? -9.549 17.702 -1.033 1.00 94.19 208 ASP A CA 1
ATOM 1666 C C . ASP A 1 208 ? -9.763 16.198 -0.809 1.00 94.19 208 ASP A C 1
ATOM 1668 O O . ASP A 1 208 ? -10.502 15.578 -1.577 1.00 94.19 208 ASP A O 1
ATOM 1672 N N . ASN A 1 209 ? -9.210 15.636 0.274 1.00 94.88 209 ASN A N 1
ATOM 1673 C CA . ASN A 1 209 ? -9.289 14.205 0.585 1.00 94.88 209 ASN A CA 1
ATOM 1674 C C . ASN A 1 209 ? -10.533 13.769 1.370 1.00 94.88 209 ASN A C 1
ATOM 1676 O O . ASN A 1 209 ? -11.030 12.678 1.131 1.00 94.88 209 ASN A O 1
ATOM 1680 N N . LEU A 1 210 ? -11.054 14.565 2.305 1.00 96.38 210 LEU A N 1
ATOM 1681 C CA . LEU A 1 210 ? -12.202 14.188 3.151 1.00 96.38 210 LEU A CA 1
ATOM 1682 C C . LEU A 1 210 ? -13.491 14.930 2.776 1.00 96.38 210 LEU A C 1
ATOM 1684 O O . LEU A 1 210 ? -14.586 14.509 3.157 1.00 96.38 210 LEU A O 1
ATOM 1688 N N . GLY A 1 211 ? -13.380 16.031 2.033 1.00 97.12 211 GLY A N 1
ATOM 1689 C CA . GLY A 1 211 ? -14.473 16.951 1.740 1.00 97.12 211 GLY A CA 1
ATOM 1690 C C . GLY A 1 211 ? -14.660 18.007 2.832 1.00 97.12 211 GLY A C 1
ATOM 1691 O O . GLY A 1 211 ? -14.525 17.746 4.031 1.00 97.12 211 GLY A O 1
ATOM 1692 N N . ARG A 1 212 ? -15.039 19.226 2.422 1.00 97.25 212 ARG A N 1
ATOM 1693 C CA . ARG A 1 212 ? -15.165 20.389 3.325 1.00 97.25 212 ARG A CA 1
ATOM 1694 C C . ARG A 1 212 ? -16.094 20.120 4.508 1.00 97.25 212 ARG A C 1
ATOM 1696 O O . ARG A 1 212 ? -15.770 20.476 5.635 1.00 97.25 212 ARG A O 1
ATOM 1703 N N . LYS A 1 213 ? -17.242 19.478 4.257 1.00 96.69 213 LYS A N 1
ATOM 1704 C CA . LYS A 1 213 ? -18.227 19.150 5.302 1.00 96.69 213 LYS A CA 1
ATOM 1705 C C . LYS A 1 213 ? -17.639 18.252 6.390 1.00 96.69 213 LYS A C 1
ATOM 1707 O O . LYS A 1 213 ? -17.920 18.470 7.566 1.00 96.69 213 LYS A O 1
ATOM 1712 N N . THR A 1 214 ? -16.846 17.264 5.987 1.00 96.94 214 THR A N 1
ATOM 1713 C CA . THR A 1 214 ? -16.199 16.300 6.878 1.00 96.94 214 THR A CA 1
ATOM 1714 C C . THR A 1 214 ? -15.151 16.993 7.738 1.00 96.94 214 THR A C 1
ATOM 1716 O O . THR A 1 214 ? -15.210 16.886 8.958 1.00 96.94 214 THR A O 1
ATOM 1719 N N . VAL A 1 215 ? -14.269 17.793 7.126 1.00 96.62 215 VAL A N 1
ATOM 1720 C CA . VAL A 1 215 ? -13.231 18.555 7.844 1.00 96.62 215 VAL A CA 1
ATOM 1721 C C . VAL A 1 215 ? -13.847 19.542 8.838 1.00 96.62 215 VAL A C 1
ATOM 1723 O O . VAL A 1 215 ? -13.424 19.606 9.986 1.00 96.62 215 VAL A O 1
ATOM 1726 N N . THR A 1 216 ? -14.894 20.276 8.448 1.00 95.81 216 THR A N 1
ATOM 1727 C CA . THR A 1 216 ? -15.596 21.184 9.372 1.00 95.81 216 THR A CA 1
ATOM 1728 C C . THR A 1 216 ? -16.217 20.443 10.557 1.00 95.81 216 THR A C 1
ATOM 1730 O O . THR A 1 216 ? -16.201 20.959 11.671 1.00 95.81 216 THR A O 1
ATOM 1733 N N . ALA A 1 217 ? -16.766 19.246 10.340 1.00 95.12 217 ALA A N 1
ATOM 1734 C CA . ALA A 1 217 ? -17.350 18.452 11.415 1.00 95.12 217 ALA A CA 1
ATOM 1735 C C . ALA A 1 217 ? -16.290 17.831 12.340 1.00 95.12 217 ALA A C 1
ATOM 1737 O O . ALA A 1 217 ? -16.518 17.776 13.548 1.00 95.12 217 ALA A O 1
ATOM 1738 N N . ALA A 1 218 ? -15.145 17.422 11.785 1.00 92.81 218 ALA A N 1
ATOM 1739 C CA . ALA A 1 218 ? -13.995 16.919 12.531 1.00 92.81 218 ALA A CA 1
ATOM 1740 C C . ALA A 1 218 ? -13.486 17.958 13.540 1.00 92.81 218 ALA A C 1
ATOM 1742 O O . ALA A 1 218 ? -13.433 17.680 14.734 1.00 92.81 218 ALA A O 1
ATOM 1743 N N . SER A 1 219 ? -13.244 19.194 13.092 1.00 85.31 219 SER A N 1
ATOM 1744 C CA . SER A 1 219 ? -12.743 20.268 13.963 1.00 85.31 219 SER A CA 1
ATOM 1745 C C . SER A 1 219 ? -13.735 20.717 15.046 1.00 85.31 219 SER A C 1
ATOM 1747 O O . SER A 1 219 ? -13.340 21.388 15.993 1.00 85.31 219 SER A O 1
ATOM 1749 N N . ALA A 1 220 ? -15.021 20.382 14.912 1.00 87.44 220 ALA A N 1
ATOM 1750 C CA . ALA A 1 220 ? -16.056 20.723 15.886 1.00 87.44 220 ALA A CA 1
ATOM 1751 C C . ALA A 1 220 ? -16.264 19.644 16.968 1.00 87.44 220 ALA A C 1
ATOM 1753 O O . ALA A 1 220 ? -17.156 19.818 17.795 1.00 87.44 220 ALA A O 1
ATOM 1754 N N . ALA A 1 221 ? -15.521 18.525 16.928 1.00 82.75 221 ALA A N 1
ATOM 1755 C CA . ALA A 1 221 ? -15.630 17.394 17.865 1.00 82.75 221 ALA A CA 1
ATOM 1756 C C . ALA A 1 221 ? -17.083 16.918 18.108 1.00 82.75 221 ALA A C 1
ATOM 1758 O O . ALA A 1 221 ? -17.480 16.576 19.218 1.00 82.75 221 ALA A O 1
ATOM 1759 N N . SER A 1 222 ? -17.914 16.958 17.061 1.00 83.75 222 SER A N 1
ATOM 1760 C CA . SER A 1 222 ? -19.368 16.728 17.161 1.00 83.75 222 SER A CA 1
ATOM 1761 C C . SER A 1 222 ? -19.871 15.575 16.294 1.00 83.75 222 SER A C 1
ATOM 1763 O O . SER A 1 222 ? -21.079 15.335 16.223 1.00 83.75 222 SER A O 1
ATOM 1765 N N . ALA A 1 223 ? -18.965 14.876 15.607 1.00 95.00 223 ALA A N 1
ATOM 1766 C CA . ALA A 1 223 ? -19.301 13.811 14.677 1.00 95.00 223 ALA A CA 1
ATOM 1767 C C . ALA A 1 223 ? -18.540 12.524 14.992 1.00 95.00 223 ALA A C 1
ATOM 1769 O O . ALA A 1 223 ? -17.355 12.563 15.305 1.00 95.00 223 ALA A O 1
ATOM 1770 N N . LYS A 1 224 ? -19.227 11.388 14.849 1.00 97.44 224 LYS A N 1
ATOM 1771 C CA . LYS A 1 224 ? -18.618 10.053 14.895 1.00 97.44 224 LYS A CA 1
ATOM 1772 C C . LYS A 1 224 ? -18.114 9.634 13.517 1.00 97.44 224 LYS A C 1
ATOM 1774 O O . LYS A 1 224 ? -18.716 9.990 12.505 1.00 97.44 224 LYS A O 1
ATOM 1779 N N . PHE A 1 225 ? -17.058 8.836 13.471 1.00 97.75 225 PHE A N 1
ATOM 1780 C CA . PHE A 1 225 ? -16.433 8.364 12.243 1.00 97.75 225 PHE A CA 1
ATOM 1781 C C . PHE A 1 225 ? -16.303 6.846 12.272 1.00 97.75 225 PHE A C 1
ATOM 1783 O O . PHE A 1 225 ? -15.707 6.285 13.186 1.00 97.75 225 PHE A O 1
ATOM 1790 N N . LEU A 1 226 ? -16.846 6.191 11.249 1.00 97.19 226 LEU A N 1
ATOM 1791 C CA . LEU A 1 226 ? -16.703 4.756 11.037 1.00 97.19 226 LEU A CA 1
ATOM 1792 C C . LEU A 1 226 ? -15.910 4.511 9.757 1.00 97.19 226 LEU A C 1
ATOM 1794 O O . LEU A 1 226 ? -16.364 4.865 8.668 1.00 97.19 226 LEU A O 1
ATOM 1798 N N . ILE A 1 227 ? -14.749 3.883 9.877 1.00 96.56 227 ILE A N 1
ATOM 1799 C CA . ILE A 1 227 ? -13.978 3.356 8.754 1.00 96.56 227 ILE A CA 1
ATOM 1800 C C . ILE A 1 227 ? -14.425 1.915 8.544 1.00 96.56 227 ILE A C 1
ATOM 1802 O O . ILE A 1 227 ? -14.291 1.085 9.439 1.00 96.56 227 ILE A O 1
ATOM 1806 N N . VAL A 1 228 ? -14.956 1.613 7.364 1.00 94.75 228 VAL A N 1
ATOM 1807 C CA . VAL A 1 228 ? -15.392 0.262 7.024 1.00 94.75 228 VAL A CA 1
ATOM 1808 C C . VAL A 1 228 ? -14.449 -0.336 6.001 1.00 94.75 228 VAL A C 1
ATOM 1810 O O . VAL A 1 228 ? -14.383 0.110 4.851 1.00 94.75 228 VAL A O 1
ATOM 1813 N N . VAL A 1 229 ? -13.724 -1.347 6.457 1.00 92.50 229 VAL A N 1
ATOM 1814 C CA . VAL A 1 229 ? -12.711 -2.065 5.702 1.00 92.50 229 VAL A CA 1
ATOM 1815 C C . VAL A 1 229 ? -13.358 -3.202 4.916 1.00 92.50 229 VAL A C 1
ATOM 1817 O O . VAL A 1 229 ? -14.187 -3.960 5.438 1.00 92.50 229 VAL A O 1
ATOM 1820 N N . GLY A 1 230 ? -12.973 -3.302 3.648 1.00 86.62 230 GLY A N 1
ATOM 1821 C CA . GLY A 1 230 ? -13.446 -4.307 2.705 1.00 86.62 230 GLY A CA 1
ATOM 1822 C C . GLY A 1 230 ? -14.179 -3.703 1.509 1.00 86.62 230 GLY A C 1
ATOM 1823 O O . GLY A 1 230 ? -14.018 -2.527 1.162 1.00 86.62 230 GLY A O 1
ATOM 1824 N N . GLU A 1 231 ? -14.978 -4.536 0.850 1.00 82.31 231 GLU A N 1
ATOM 1825 C CA . GLU A 1 231 ? -15.470 -4.269 -0.500 1.00 82.31 231 GLU A CA 1
ATOM 1826 C C . GLU A 1 231 ? -16.824 -3.560 -0.547 1.00 82.31 231 GLU A C 1
ATOM 1828 O O . GLU A 1 231 ? -17.724 -3.844 0.240 1.00 82.31 231 GLU A O 1
ATOM 1833 N N . GLY A 1 232 ? -16.959 -2.655 -1.523 1.00 77.94 232 GLY A N 1
ATOM 1834 C CA . GLY A 1 232 ? -18.129 -1.831 -1.852 1.00 77.94 232 GLY A CA 1
ATOM 1835 C C . GLY A 1 232 ? -19.418 -2.080 -1.058 1.00 77.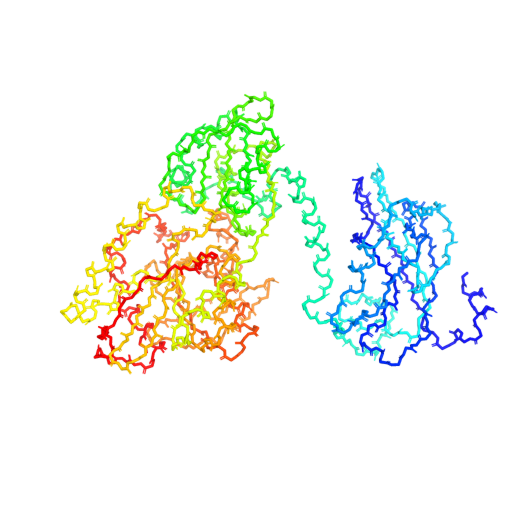94 232 GLY A C 1
ATOM 1836 O O . GLY A 1 232 ? -19.648 -1.456 -0.020 1.00 77.94 232 GLY A O 1
ATOM 1837 N N . ALA A 1 233 ? -20.317 -2.911 -1.593 1.00 83.06 233 ALA A N 1
ATOM 1838 C CA . ALA A 1 233 ? -21.657 -3.095 -1.024 1.00 83.06 233 ALA A CA 1
ATOM 1839 C C . ALA A 1 233 ? -21.638 -3.788 0.349 1.00 83.06 233 ALA A C 1
ATOM 1841 O O . ALA A 1 233 ? -22.429 -3.420 1.225 1.00 83.06 233 ALA A O 1
ATOM 1842 N N . ASP A 1 234 ? -20.712 -4.723 0.551 1.00 86.31 234 ASP A N 1
ATOM 1843 C CA . ASP A 1 234 ? -20.585 -5.496 1.787 1.00 86.31 234 ASP A CA 1
ATOM 1844 C C . ASP A 1 234 ? -20.095 -4.620 2.941 1.00 86.31 234 ASP A C 1
ATOM 1846 O O . ASP A 1 234 ? -20.613 -4.708 4.054 1.00 86.31 234 ASP A O 1
ATOM 1850 N N . ALA A 1 235 ? -19.181 -3.684 2.671 1.00 88.81 235 ALA A N 1
ATOM 1851 C CA . ALA A 1 235 ? -18.776 -2.657 3.623 1.00 88.81 235 ALA A CA 1
ATOM 1852 C C . ALA A 1 235 ? -19.991 -1.832 4.098 1.00 88.81 235 ALA A C 1
ATOM 1854 O O . ALA A 1 235 ? -20.227 -1.666 5.296 1.00 88.81 235 ALA A O 1
ATOM 1855 N N . LEU A 1 236 ? -20.857 -1.373 3.189 1.00 90.94 236 LEU A N 1
ATOM 1856 C CA . LEU A 1 236 ? -22.071 -0.654 3.607 1.00 90.94 236 LEU A CA 1
ATOM 1857 C C . LEU A 1 236 ? -23.075 -1.537 4.343 1.00 90.94 236 LEU A C 1
ATOM 1859 O O . LEU A 1 236 ? -23.764 -1.044 5.239 1.00 90.94 236 LEU A O 1
ATOM 1863 N N . ALA A 1 237 ? -23.192 -2.811 3.971 1.00 91.75 237 ALA A N 1
ATOM 1864 C CA . ALA A 1 237 ? -24.029 -3.761 4.692 1.00 91.75 237 ALA A CA 1
ATOM 1865 C C . ALA A 1 237 ? -23.545 -3.923 6.142 1.00 91.75 237 ALA A C 1
ATOM 1867 O O . ALA A 1 237 ? -24.365 -3.831 7.054 1.00 91.75 237 ALA A O 1
ATOM 1868 N N . LYS A 1 238 ? -22.226 -4.028 6.365 1.00 91.56 238 LYS A N 1
ATOM 1869 C CA . LYS A 1 238 ? -21.616 -4.071 7.705 1.00 91.56 238 LYS A CA 1
ATOM 1870 C C . LYS A 1 238 ? -21.925 -2.817 8.521 1.00 91.56 238 LYS A C 1
ATOM 1872 O O . LYS A 1 238 ? -22.394 -2.927 9.649 1.00 91.56 238 LYS A O 1
ATOM 1877 N N . ALA A 1 239 ? -21.767 -1.623 7.945 1.00 94.25 239 ALA A N 1
ATOM 1878 C CA . ALA A 1 239 ? -22.119 -0.380 8.642 1.00 94.25 239 ALA A CA 1
ATOM 1879 C C . ALA A 1 239 ? -23.596 -0.355 9.079 1.00 94.25 239 ALA A C 1
ATOM 1881 O O . ALA A 1 239 ? -23.914 0.003 10.212 1.00 94.25 239 ALA A O 1
ATOM 1882 N N . ARG A 1 240 ? -24.509 -0.774 8.191 1.00 95.56 240 ARG A N 1
ATOM 1883 C CA . ARG A 1 240 ? -25.946 -0.853 8.499 1.00 95.56 240 ARG A CA 1
ATOM 1884 C C . ARG A 1 240 ? -26.258 -1.903 9.561 1.00 95.56 240 ARG A C 1
ATOM 1886 O O . ARG A 1 240 ? -27.096 -1.639 10.417 1.00 95.56 240 ARG A O 1
ATOM 1893 N N . ALA A 1 241 ? -25.586 -3.054 9.526 1.00 94.12 241 ALA A N 1
ATOM 1894 C CA . ALA A 1 241 ? -25.727 -4.103 10.536 1.00 94.12 241 ALA A CA 1
ATOM 1895 C C . ALA A 1 241 ? -25.305 -3.613 11.931 1.00 94.12 241 ALA A C 1
ATOM 1897 O O . ALA A 1 241 ? -25.932 -3.971 12.922 1.00 94.12 241 ALA A O 1
ATOM 1898 N N . LEU A 1 242 ? -24.324 -2.709 11.998 1.00 93.88 242 LEU A N 1
ATOM 1899 C CA . LEU A 1 242 ? -23.929 -2.018 13.227 1.00 93.88 242 LEU A CA 1
ATOM 1900 C C . LEU A 1 242 ? -24.906 -0.910 13.657 1.00 93.88 242 LEU A C 1
ATOM 1902 O O . LEU A 1 242 ? -24.650 -0.231 14.643 1.00 93.88 242 LEU A O 1
ATOM 1906 N N . GLY A 1 243 ? -26.008 -0.691 12.931 1.00 96.56 243 GLY A N 1
ATOM 1907 C CA . GLY A 1 243 ? -27.035 0.303 13.252 1.00 96.56 243 GLY A CA 1
ATOM 1908 C C . GLY A 1 243 ? -26.813 1.691 12.642 1.00 96.56 243 GLY A C 1
ATOM 1909 O O . GLY A 1 243 ? -27.595 2.604 12.918 1.00 96.56 243 GLY A O 1
ATOM 1910 N N . TRP A 1 244 ? -25.793 1.879 11.797 1.00 97.62 244 TRP A N 1
ATOM 1911 C CA . TRP A 1 244 ? -25.555 3.170 11.148 1.00 97.62 244 TRP A CA 1
ATOM 1912 C C . TRP A 1 244 ? -26.581 3.457 10.048 1.00 97.62 244 TRP A C 1
ATOM 1914 O O . TRP A 1 244 ? -26.851 2.635 9.167 1.00 97.62 244 TRP A O 1
ATOM 1924 N N . LYS A 1 245 ? -27.111 4.683 10.038 1.00 97.88 245 LYS A N 1
ATOM 1925 C CA . LYS A 1 245 ? -28.006 5.182 8.984 1.00 97.88 245 LYS A CA 1
ATOM 1926 C C . LYS A 1 245 ? -27.197 5.960 7.955 1.00 97.88 245 LYS A C 1
ATOM 1928 O O . LYS A 1 245 ? -26.805 7.097 8.202 1.00 97.88 245 LYS A O 1
ATOM 1933 N N . ILE A 1 246 ? -26.958 5.338 6.804 1.00 97.38 246 ILE A N 1
ATOM 1934 C CA . ILE A 1 246 ? -26.138 5.893 5.719 1.00 97.38 246 ILE A CA 1
ATOM 1935 C C . ILE A 1 246 ? -26.921 6.944 4.922 1.00 97.38 246 ILE A C 1
ATOM 1937 O O . ILE A 1 246 ? -28.043 6.690 4.485 1.00 97.38 246 ILE A O 1
ATOM 1941 N N . GLY A 1 247 ? -26.320 8.115 4.733 1.00 96.12 247 GLY A N 1
ATOM 1942 C CA . GLY A 1 247 ? -26.859 9.263 4.010 1.00 96.12 247 GLY A CA 1
ATOM 1943 C C . GLY A 1 247 ? -26.168 9.515 2.668 1.00 96.12 247 GLY A C 1
ATOM 1944 O O . GLY A 1 247 ? -25.823 8.589 1.933 1.00 96.12 247 GLY A O 1
ATOM 1945 N N . LYS A 1 248 ? -26.022 10.798 2.312 1.00 96.00 248 LYS A N 1
ATOM 1946 C CA . LYS A 1 248 ? -25.476 11.230 1.016 1.00 96.00 248 LYS A CA 1
ATOM 1947 C C . LYS A 1 248 ? -23.952 11.143 0.992 1.00 96.00 248 LYS A C 1
ATOM 1949 O O . LYS A 1 248 ? -23.295 11.336 2.010 1.00 96.00 248 LYS A O 1
ATOM 1954 N N . GLN A 1 249 ? -23.390 10.918 -0.192 1.00 95.44 249 GLN A N 1
ATOM 1955 C CA . GLN A 1 249 ? -21.953 11.063 -0.398 1.00 95.44 249 GLN A CA 1
ATOM 1956 C C . GLN A 1 249 ? -21.522 12.521 -0.212 1.00 95.44 249 GLN A C 1
ATOM 1958 O O . GLN A 1 249 ? -22.222 13.440 -0.633 1.00 95.44 249 GLN A O 1
ATOM 1963 N N . VAL A 1 250 ? -20.369 12.710 0.427 1.00 95.56 250 VAL A N 1
ATOM 1964 C CA . VAL A 1 250 ? -19.709 14.007 0.558 1.00 95.56 250 VAL A CA 1
ATOM 1965 C C . VAL A 1 250 ? -18.907 14.291 -0.710 1.00 95.56 250 VAL A C 1
ATOM 1967 O O . VAL A 1 250 ? -18.129 13.447 -1.163 1.00 95.56 250 VAL A O 1
ATOM 1970 N N . ASP A 1 251 ? -19.079 15.493 -1.258 1.00 94.31 251 ASP A N 1
ATOM 1971 C CA . ASP A 1 251 ? -18.273 15.982 -2.373 1.00 94.31 251 ASP A CA 1
ATOM 1972 C C . ASP A 1 251 ? -16.835 16.237 -1.909 1.00 94.31 251 ASP A C 1
ATOM 1974 O O . ASP A 1 251 ? -16.586 16.981 -0.952 1.00 94.31 251 ASP A O 1
ATOM 1978 N N . LYS A 1 252 ? -15.891 15.609 -2.604 1.00 94.06 252 LYS A N 1
ATOM 1979 C CA . LYS A 1 252 ? -14.451 15.754 -2.401 1.00 94.06 252 LYS A CA 1
ATOM 1980 C C . LYS A 1 252 ? -13.718 15.575 -3.726 1.00 94.06 252 LYS A C 1
ATOM 1982 O O . LYS A 1 252 ? -14.296 15.043 -4.675 1.00 94.06 252 LYS A O 1
ATOM 1987 N N . LYS A 1 253 ? -12.465 16.017 -3.785 1.00 90.75 253 LYS A N 1
ATOM 1988 C CA . LYS A 1 253 ? -11.687 16.087 -5.027 1.00 90.75 253 LYS A CA 1
ATOM 1989 C C . LYS A 1 253 ? -10.784 14.870 -5.225 1.00 90.75 253 LYS A C 1
ATOM 1991 O O . LYS A 1 253 ? -10.748 14.323 -6.320 1.00 90.75 253 LYS A O 1
ATOM 1996 N N . GLU A 1 254 ? -10.117 14.428 -4.164 1.00 89.62 254 GLU A N 1
ATOM 1997 C CA . GLU A 1 254 ? -9.015 13.465 -4.222 1.00 89.62 254 GLU A CA 1
ATOM 1998 C C . GLU A 1 254 ? -9.267 12.235 -3.344 1.00 89.62 254 GLU A C 1
ATOM 2000 O O . GLU A 1 254 ? -10.149 12.226 -2.484 1.00 89.62 254 GLU A O 1
ATOM 2005 N N . GLY A 1 255 ? -8.480 11.179 -3.559 1.00 86.88 255 GLY A N 1
ATOM 2006 C CA . GLY A 1 255 ? -8.434 9.985 -2.711 1.00 86.88 255 GLY A CA 1
ATOM 2007 C C . GLY A 1 255 ? -9.302 8.815 -3.192 1.00 86.88 255 GLY A C 1
ATOM 2008 O O . GLY A 1 255 ? -10.394 8.990 -3.736 1.00 86.88 255 GLY A O 1
ATOM 2009 N N . PHE A 1 256 ? -8.820 7.595 -2.940 1.00 88.69 256 PHE A N 1
ATOM 2010 C CA . PHE A 1 256 ? -9.454 6.330 -3.352 1.00 88.69 256 PHE A CA 1
ATOM 2011 C C . PHE A 1 256 ? -10.761 6.010 -2.602 1.00 88.69 256 PHE A C 1
ATOM 2013 O O . PHE A 1 256 ? -11.621 5.287 -3.107 1.00 88.69 256 PHE A O 1
ATOM 2020 N N . HIS A 1 257 ? -10.912 6.541 -1.391 1.00 93.06 257 HIS A N 1
ATOM 2021 C CA . HIS A 1 257 ? -12.017 6.237 -0.491 1.00 93.06 257 HIS A CA 1
ATOM 2022 C C . HIS A 1 257 ? -13.265 7.069 -0.815 1.00 93.06 257 HIS A C 1
ATOM 2024 O O . HIS A 1 257 ? -13.205 8.082 -1.519 1.00 93.06 257 HIS A O 1
ATOM 2030 N N . ARG A 1 258 ? -14.419 6.672 -0.268 1.00 92.62 258 ARG A N 1
ATOM 2031 C CA . ARG A 1 258 ? -15.650 7.484 -0.282 1.00 92.62 258 ARG A CA 1
ATOM 2032 C C . ARG A 1 258 ? -16.009 7.885 1.135 1.00 92.62 258 ARG A C 1
ATOM 2034 O O . ARG A 1 258 ? -15.930 7.056 2.033 1.00 92.62 258 ARG A O 1
ATOM 2041 N N . VAL A 1 259 ? -16.468 9.121 1.294 1.00 95.81 259 VAL A N 1
ATOM 2042 C CA . VAL A 1 259 ? -16.996 9.636 2.558 1.00 95.81 259 VAL A CA 1
ATOM 2043 C C . VAL A 1 259 ? -18.499 9.830 2.406 1.00 95.81 259 VAL A C 1
ATOM 2045 O O . VAL A 1 259 ? -18.958 10.452 1.446 1.00 95.81 259 VAL A O 1
ATOM 2048 N N . LEU A 1 260 ? -19.272 9.264 3.324 1.00 96.25 260 LEU A N 1
ATOM 2049 C CA . LEU A 1 260 ? -20.728 9.330 3.342 1.00 96.25 260 LEU A CA 1
ATOM 2050 C C . LEU A 1 260 ? -21.172 10.017 4.629 1.00 96.25 260 LEU A C 1
ATOM 2052 O O . LEU A 1 260 ? -20.717 9.652 5.709 1.00 96.25 260 LEU A O 1
ATOM 2056 N N . GLU A 1 261 ? -22.080 10.984 4.526 1.00 97.69 261 GLU A N 1
ATOM 2057 C CA . GLU A 1 261 ? -22.823 11.475 5.686 1.00 97.69 261 GLU A CA 1
ATOM 2058 C C . GLU A 1 261 ? -23.587 10.302 6.309 1.00 97.69 261 GLU A C 1
ATOM 2060 O O . GLU A 1 261 ? -24.122 9.458 5.589 1.00 97.69 261 GLU A O 1
ATOM 2065 N N . ALA A 1 262 ? -23.658 10.235 7.634 1.00 97.94 262 ALA A N 1
ATOM 2066 C CA . ALA A 1 262 ? -24.374 9.174 8.323 1.00 97.94 262 ALA A CA 1
ATOM 2067 C C . ALA A 1 262 ? -24.909 9.627 9.687 1.00 97.94 262 ALA A C 1
ATOM 2069 O O . ALA A 1 262 ? -24.626 10.729 10.168 1.00 97.94 262 ALA A O 1
ATOM 2070 N N . LYS A 1 263 ? -25.699 8.756 10.314 1.00 97.94 263 LYS A N 1
ATOM 2071 C CA . LYS A 1 263 ? -25.984 8.815 11.747 1.00 97.94 263 LYS A CA 1
ATOM 2072 C C . LYS A 1 263 ? -25.554 7.519 12.408 1.00 97.94 263 LYS A C 1
ATOM 2074 O O . LYS A 1 263 ? -25.802 6.451 11.847 1.00 97.94 263 LYS A O 1
ATOM 2079 N N . ASP A 1 264 ? -24.934 7.633 13.571 1.00 97.25 264 ASP A N 1
ATOM 2080 C CA . ASP A 1 264 ? -24.544 6.477 14.373 1.00 97.25 264 ASP A CA 1
ATOM 2081 C C . ASP A 1 264 ? -25.783 5.778 14.983 1.00 97.25 264 ASP A C 1
ATOM 2083 O O . ASP A 1 264 ? -26.914 6.260 14.810 1.00 97.25 264 ASP A O 1
ATOM 2087 N N . PRO A 1 265 ? -25.616 4.653 15.701 1.00 96.75 265 PRO A N 1
ATOM 2088 C CA . PRO A 1 265 ? -26.743 3.917 16.282 1.00 96.75 265 PRO A CA 1
ATOM 2089 C C . PRO A 1 265 ? -27.552 4.723 17.308 1.00 96.75 265 PRO A C 1
ATOM 2091 O O . PRO A 1 265 ? -28.734 4.454 17.513 1.00 96.75 265 PRO A O 1
ATOM 2094 N N . GLN A 1 266 ? -26.951 5.749 17.916 1.00 96.31 266 GLN A N 1
ATOM 2095 C CA . GLN A 1 266 ? -27.610 6.673 18.842 1.00 96.31 266 GLN A CA 1
ATOM 2096 C C . GLN A 1 266 ? -28.261 7.871 18.123 1.00 96.31 266 GLN A C 1
ATOM 2098 O O . GLN A 1 266 ? -28.821 8.758 18.765 1.00 96.31 266 GLN A O 1
ATOM 2103 N N . GLY A 1 267 ? -28.211 7.919 16.789 1.00 96.94 267 GLY A N 1
ATOM 2104 C CA . GLY A 1 267 ? -28.784 8.989 15.978 1.00 96.94 267 GLY A CA 1
ATOM 2105 C C . GLY A 1 267 ? -27.942 10.268 15.919 1.00 96.94 267 GLY A C 1
ATOM 2106 O O . GLY A 1 267 ? -28.400 11.255 15.331 1.00 96.94 267 GLY A O 1
ATOM 2107 N N . ARG A 1 268 ? -26.728 10.265 16.481 1.00 96.19 268 ARG A N 1
ATOM 2108 C CA . ARG A 1 268 ? -25.781 11.386 16.419 1.00 96.19 268 ARG A CA 1
ATOM 2109 C C . ARG A 1 268 ? -25.230 11.517 15.005 1.00 96.19 268 ARG A C 1
ATOM 2111 O O . ARG A 1 268 ? -25.164 10.545 14.254 1.00 96.19 268 ARG A O 1
ATOM 2118 N N . LYS A 1 269 ? -24.839 12.733 14.623 1.00 97.38 269 LYS A N 1
ATOM 2119 C CA . LYS A 1 269 ? -24.225 12.993 13.316 1.00 97.38 269 LYS A CA 1
ATOM 2120 C C . LYS A 1 269 ? -22.906 12.223 13.204 1.00 97.38 269 LYS A C 1
ATOM 2122 O O . LYS A 1 269 ? -22.126 12.188 14.150 1.00 97.38 269 LYS A O 1
ATOM 2127 N N . GLY A 1 270 ? -22.638 11.652 12.039 1.00 97.31 270 GLY A N 1
ATOM 2128 C CA . GLY A 1 270 ? -21.372 10.991 11.775 1.00 97.31 270 GLY A CA 1
ATOM 2129 C C . GLY A 1 270 ? -21.053 10.874 10.294 1.00 97.31 270 GLY A C 1
ATOM 2130 O O . GLY A 1 270 ? -21.777 11.389 9.438 1.00 97.31 270 GLY A O 1
ATOM 2131 N N . PHE A 1 271 ? -19.954 10.189 10.008 1.00 98.25 271 PHE A N 1
ATOM 2132 C CA . PHE A 1 271 ? -19.494 9.882 8.665 1.00 98.25 271 PHE A CA 1
ATOM 2133 C C . PHE A 1 271 ? -19.059 8.425 8.581 1.00 98.25 271 PHE A C 1
ATOM 2135 O O . PHE A 1 271 ? -18.431 7.901 9.499 1.00 98.25 271 PHE A O 1
ATOM 2142 N N . VAL A 1 272 ? -19.374 7.789 7.457 1.00 97.31 272 VAL A N 1
ATOM 2143 C CA . VAL A 1 272 ? -18.876 6.457 7.109 1.00 97.31 272 VAL A CA 1
ATOM 2144 C C . VAL A 1 272 ? -17.878 6.599 5.969 1.00 97.31 272 VAL A C 1
ATOM 2146 O O . VAL A 1 272 ? -18.204 7.164 4.922 1.00 97.31 272 VAL A O 1
ATOM 2149 N N . ILE A 1 273 ? -16.666 6.091 6.175 1.00 96.50 273 ILE A N 1
ATOM 2150 C CA . ILE A 1 273 ? -15.602 6.035 5.176 1.00 96.50 273 ILE A CA 1
ATOM 2151 C C . ILE A 1 273 ? -15.483 4.596 4.684 1.00 96.50 273 ILE A C 1
ATOM 2153 O O . ILE A 1 273 ? -15.323 3.680 5.480 1.00 96.50 273 ILE A O 1
ATOM 2157 N N . GLN A 1 274 ? -15.567 4.397 3.372 1.00 93.94 274 GLN A N 1
ATOM 2158 C CA . GLN A 1 274 ? -15.524 3.075 2.733 1.00 93.94 274 GLN A CA 1
ATOM 2159 C C . GLN A 1 274 ? -14.568 3.064 1.534 1.00 93.94 274 GLN A C 1
ATOM 2161 O O . GLN A 1 274 ? -13.996 4.104 1.188 1.00 93.94 274 GLN A O 1
ATOM 2166 N N . ARG A 1 275 ? -14.473 1.915 0.844 1.00 91.19 275 ARG A N 1
ATOM 2167 C CA . ARG A 1 275 ? -13.433 1.624 -0.164 1.00 91.19 275 ARG A CA 1
ATOM 2168 C C . ARG A 1 275 ? -12.035 1.697 0.452 1.00 91.19 275 ARG A C 1
ATOM 2170 O O . ARG A 1 275 ? -11.101 2.235 -0.137 1.00 91.19 275 ARG A O 1
ATOM 2177 N N . VAL A 1 276 ? -11.929 1.203 1.681 1.00 92.31 276 VAL A N 1
ATOM 2178 C CA . VAL A 1 276 ? -10.676 1.093 2.420 1.00 92.31 276 VAL A CA 1
ATOM 2179 C C . VAL A 1 276 ? -10.338 -0.386 2.448 1.00 92.31 276 VAL A C 1
ATOM 2181 O O . VAL A 1 276 ? -11.064 -1.172 3.045 1.00 92.31 276 VAL A O 1
ATOM 2184 N N . ASN A 1 277 ? -9.279 -0.773 1.750 1.00 90.75 277 ASN A N 1
ATOM 2185 C CA . ASN A 1 277 ? -8.833 -2.155 1.696 1.00 90.75 277 ASN A CA 1
ATOM 2186 C C . ASN A 1 277 ? -7.308 -2.198 1.760 1.00 90.75 277 ASN A C 1
ATOM 2188 O O . ASN A 1 277 ? -6.655 -1.491 0.999 1.00 90.75 277 ASN A O 1
ATOM 2192 N N . GLY A 1 278 ? -6.769 -3.001 2.668 1.00 90.44 278 GLY A N 1
ATOM 2193 C CA . GLY A 1 278 ? -5.345 -3.009 2.989 1.00 90.44 278 GLY A CA 1
ATOM 2194 C C . GLY A 1 278 ? -4.985 -2.140 4.201 1.00 90.44 278 GLY A C 1
ATOM 2195 O O . GLY A 1 278 ? -5.633 -1.125 4.477 1.00 90.44 278 GLY A O 1
ATOM 2196 N N . ASN A 1 279 ? -3.972 -2.568 4.953 1.00 90.62 279 ASN A N 1
ATOM 2197 C CA . ASN A 1 279 ? -3.569 -1.963 6.227 1.00 90.62 279 ASN A CA 1
ATOM 2198 C C . ASN A 1 279 ? -3.024 -0.544 6.036 1.00 90.62 279 ASN A C 1
ATOM 2200 O O . ASN A 1 279 ? -3.390 0.367 6.779 1.00 90.62 279 ASN A O 1
ATOM 2204 N N . ASP A 1 280 ? -2.235 -0.322 4.989 1.00 91.25 280 ASP A N 1
ATOM 2205 C CA . ASP A 1 280 ? -1.659 0.992 4.699 1.00 91.25 280 ASP A CA 1
ATOM 2206 C C . ASP A 1 280 ? -2.764 2.000 4.346 1.00 91.25 280 ASP A C 1
ATOM 2208 O O . ASP A 1 280 ? -2.730 3.155 4.773 1.00 91.25 280 ASP A O 1
ATOM 2212 N N . ARG A 1 281 ? -3.826 1.564 3.650 1.00 93.62 281 ARG A N 1
ATOM 2213 C CA . ARG A 1 281 ? -5.002 2.415 3.408 1.00 93.62 281 ARG A CA 1
ATOM 2214 C C . ARG A 1 281 ? -5.757 2.734 4.697 1.00 93.62 281 ARG A C 1
ATOM 2216 O O . ARG A 1 281 ? -6.226 3.862 4.832 1.00 93.62 281 ARG A O 1
ATOM 2223 N N . ILE A 1 282 ? -5.878 1.792 5.636 1.00 93.94 282 ILE A N 1
ATOM 2224 C CA . ILE A 1 282 ? -6.481 2.055 6.955 1.00 93.94 282 ILE A CA 1
ATOM 2225 C C . ILE A 1 282 ? -5.673 3.129 7.685 1.00 93.94 282 ILE A C 1
ATOM 2227 O O . ILE A 1 282 ? -6.243 4.153 8.072 1.00 93.94 282 ILE A O 1
ATOM 2231 N N . LEU A 1 283 ? -4.353 2.942 7.795 1.00 93.06 283 LEU A N 1
ATOM 2232 C CA . LEU A 1 283 ? -3.438 3.905 8.412 1.00 93.06 283 LEU A CA 1
ATOM 2233 C C . LEU A 1 283 ? -3.515 5.272 7.728 1.00 93.06 283 LEU A C 1
ATOM 2235 O O . LEU A 1 283 ? -3.578 6.304 8.397 1.00 93.06 283 LEU A O 1
ATOM 2239 N N . HIS A 1 284 ? -3.594 5.302 6.398 1.00 94.50 284 HIS A N 1
ATOM 2240 C CA . HIS A 1 284 ? -3.755 6.538 5.645 1.00 94.50 284 HIS A CA 1
ATOM 2241 C C . HIS A 1 284 ? -5.054 7.271 6.010 1.00 94.50 284 HIS A C 1
ATOM 2243 O O . HIS A 1 284 ? -5.009 8.454 6.348 1.00 94.50 284 HIS A O 1
ATOM 2249 N N . ILE A 1 285 ? -6.207 6.595 6.025 1.00 96.06 285 ILE A N 1
ATOM 2250 C CA . ILE A 1 285 ? -7.484 7.229 6.397 1.00 96.06 285 ILE A CA 1
ATOM 2251 C C . ILE A 1 285 ? -7.481 7.697 7.849 1.00 96.06 285 ILE A C 1
ATOM 2253 O O . ILE A 1 285 ? -7.887 8.825 8.134 1.00 96.06 285 ILE A O 1
ATOM 2257 N N . GLN A 1 286 ? -6.999 6.861 8.763 1.00 95.75 286 GLN A N 1
ATOM 2258 C CA . GLN A 1 286 ? -6.880 7.224 10.168 1.00 95.75 286 GLN A CA 1
ATOM 2259 C C . GLN A 1 286 ? -5.956 8.436 10.359 1.00 95.75 286 GLN A C 1
ATOM 2261 O O . GLN A 1 286 ? -6.300 9.343 11.113 1.00 95.75 286 GLN A O 1
ATOM 2266 N N . SER A 1 287 ? -4.848 8.524 9.611 1.00 95.06 287 SER A N 1
ATOM 2267 C CA . SER A 1 287 ? -3.964 9.694 9.640 1.00 95.06 287 SER A CA 1
ATOM 2268 C C . SER A 1 287 ? -4.678 10.967 9.172 1.00 95.06 287 SER A C 1
ATOM 2270 O O . SER A 1 287 ? -4.560 11.995 9.830 1.00 95.06 287 SER A O 1
ATOM 2272 N N . LEU A 1 288 ? -5.499 10.910 8.112 1.00 95.69 288 LEU A N 1
ATOM 2273 C CA . LEU A 1 288 ? -6.291 12.062 7.657 1.00 95.69 288 LEU A CA 1
ATOM 2274 C C . LEU A 1 288 ? -7.282 12.529 8.734 1.00 95.69 288 LEU A C 1
ATOM 2276 O O . LEU A 1 288 ? -7.414 13.729 8.967 1.00 95.69 288 LEU A O 1
ATOM 2280 N N . LEU A 1 289 ? -7.970 11.597 9.402 1.00 96.31 289 LEU A N 1
ATOM 2281 C CA . LEU A 1 289 ? -8.900 11.924 10.489 1.00 96.31 289 LEU A CA 1
ATOM 2282 C C . LEU A 1 289 ? -8.178 12.527 11.697 1.00 96.31 289 LEU A C 1
ATOM 2284 O O . LEU A 1 289 ? -8.636 13.538 12.236 1.00 96.31 289 LEU A O 1
ATOM 2288 N N . LYS A 1 290 ? -7.023 11.965 12.072 1.00 94.81 290 LYS A N 1
ATOM 2289 C CA . LYS A 1 290 ? -6.206 12.490 13.167 1.00 94.81 290 LYS A CA 1
ATOM 2290 C C . LYS A 1 290 ? -5.743 13.912 12.862 1.00 94.81 290 LYS A C 1
ATOM 2292 O O . LYS A 1 290 ? -5.946 14.804 13.679 1.00 94.81 290 LYS A O 1
ATOM 2297 N N . LEU A 1 291 ? -5.225 14.152 11.656 1.00 93.69 291 LEU A N 1
ATOM 2298 C CA . LEU A 1 291 ? -4.813 15.479 11.182 1.00 93.69 291 LEU A CA 1
ATOM 2299 C C . LEU A 1 291 ? -5.976 16.475 11.074 1.00 93.69 291 LEU A C 1
ATOM 2301 O O . LEU A 1 291 ? -5.784 17.670 11.281 1.00 93.69 291 LEU A O 1
ATOM 2305 N N . ALA A 1 292 ? -7.194 16.000 10.806 1.00 94.81 292 ALA A N 1
ATOM 2306 C CA . ALA A 1 292 ? -8.403 16.823 10.841 1.00 94.81 292 ALA A CA 1
ATOM 2307 C C . ALA A 1 292 ? -8.882 17.164 12.269 1.00 94.81 292 ALA A C 1
ATOM 2309 O O . ALA A 1 292 ? -9.832 17.939 12.420 1.00 94.81 292 ALA A O 1
ATOM 2310 N N . GLY A 1 293 ? -8.230 16.616 13.300 1.00 94.31 293 GLY A N 1
ATOM 2311 C CA . GLY A 1 293 ? -8.522 16.875 14.708 1.00 94.31 293 GLY A CA 1
ATOM 2312 C C . GLY A 1 293 ? -9.662 16.032 15.279 1.00 94.31 293 GLY A C 1
ATOM 2313 O O . GLY A 1 293 ? -10.274 16.446 16.259 1.00 94.31 293 GLY A O 1
ATOM 2314 N N . VAL A 1 294 ? -9.981 14.879 14.679 1.00 95.56 294 VAL A N 1
ATOM 2315 C CA . VAL A 1 294 ? -11.023 13.990 15.216 1.00 95.56 294 VAL A CA 1
ATOM 2316 C C . VAL A 1 294 ? -10.526 13.325 16.513 1.00 95.56 294 VAL A C 1
ATOM 2318 O O . VAL A 1 294 ? -9.446 12.723 16.501 1.00 95.56 294 VAL A O 1
ATOM 2321 N N . PRO A 1 295 ? -11.282 13.383 17.626 1.00 94.62 295 PRO A N 1
ATOM 2322 C CA . PRO A 1 295 ? -10.931 12.669 18.852 1.00 94.62 295 PRO A CA 1
ATOM 2323 C C . PRO A 1 295 ? -10.886 11.151 18.649 1.00 94.62 295 PRO A C 1
ATOM 2325 O O . PRO A 1 295 ? -11.719 10.579 17.952 1.00 94.62 295 PRO A O 1
ATOM 2328 N N . GLU A 1 296 ? -9.955 10.471 19.312 1.00 93.75 296 GLU A N 1
ATOM 2329 C CA . GLU A 1 296 ? -9.791 9.015 19.198 1.00 93.75 296 GLU A CA 1
ATOM 2330 C C . GLU A 1 296 ? -11.066 8.237 19.590 1.00 93.75 296 GLU A C 1
ATOM 2332 O O . GLU A 1 296 ? -11.491 7.311 18.900 1.00 93.75 296 GLU A O 1
ATOM 2337 N N . ALA A 1 297 ? -11.772 8.690 20.631 1.00 93.88 297 ALA A N 1
ATOM 2338 C CA . ALA A 1 297 ? -13.057 8.128 21.065 1.00 93.88 297 ALA A CA 1
ATOM 2339 C C . ALA A 1 297 ? -14.213 8.315 20.050 1.00 93.88 297 ALA A C 1
ATOM 2341 O O . ALA A 1 297 ? -15.323 7.801 20.244 1.00 93.88 297 ALA A O 1
ATOM 2342 N N . ASP A 1 298 ? -13.981 9.066 18.972 1.00 96.25 298 ASP A N 1
ATOM 2343 C CA . ASP A 1 298 ? -14.940 9.295 17.894 1.00 96.25 298 ASP A CA 1
ATOM 2344 C C . ASP A 1 298 ? -14.621 8.496 16.625 1.00 96.25 298 ASP A C 1
ATOM 2346 O O . ASP A 1 298 ? -15.416 8.548 15.687 1.00 96.25 298 ASP A O 1
ATOM 2350 N N . VAL A 1 299 ? -13.525 7.728 16.596 1.00 96.62 299 VAL A N 1
ATOM 2351 C CA . VAL A 1 299 ? -13.119 6.902 15.449 1.00 96.62 299 VAL A CA 1
ATOM 2352 C C . VAL A 1 299 ? -13.309 5.423 15.754 1.00 96.62 299 VAL A C 1
ATOM 2354 O O . VAL A 1 299 ? -12.836 4.925 16.768 1.00 96.62 299 VAL A O 1
ATOM 2357 N N . GLN A 1 300 ? -13.976 4.707 14.856 1.00 95.81 300 GLN A N 1
ATOM 2358 C CA . GLN A 1 300 ? -14.114 3.255 14.901 1.00 95.81 300 GLN A CA 1
ATOM 2359 C C . GLN A 1 300 ? -13.707 2.671 13.546 1.00 95.81 300 GLN A C 1
ATOM 2361 O O . GLN A 1 300 ? -14.098 3.200 12.506 1.00 95.81 300 GLN A O 1
ATOM 2366 N N . THR A 1 301 ? -12.948 1.578 13.540 1.00 95.19 301 THR A N 1
ATOM 2367 C CA . THR A 1 301 ? -12.600 0.825 12.326 1.00 95.19 301 THR A CA 1
ATOM 2368 C C . THR A 1 301 ? -13.208 -0.568 12.411 1.00 95.19 301 THR A C 1
ATOM 2370 O O . THR A 1 301 ? -13.044 -1.238 13.421 1.00 95.19 301 THR A O 1
ATOM 2373 N N . VAL A 1 302 ? -13.921 -1.012 11.376 1.00 93.62 302 VAL A N 1
ATOM 2374 C CA . VAL A 1 302 ? -14.599 -2.321 11.348 1.00 93.62 302 VAL A CA 1
ATOM 2375 C C . VAL A 1 302 ? -14.356 -3.034 10.026 1.00 93.62 302 VAL A C 1
ATOM 2377 O O . VAL A 1 302 ? -14.213 -2.387 8.990 1.00 93.62 302 VAL A O 1
ATOM 2380 N N . GLY A 1 303 ? -14.400 -4.363 10.035 1.00 90.12 303 GLY A N 1
ATOM 2381 C CA . GLY A 1 303 ? -14.214 -5.180 8.837 1.00 90.12 303 GLY A CA 1
ATOM 2382 C C . GLY A 1 303 ? -12.762 -5.604 8.627 1.00 90.12 303 GLY A C 1
ATOM 2383 O O . GLY A 1 303 ? -11.885 -5.293 9.423 1.00 90.12 303 GLY A O 1
ATOM 2384 N N . GLY A 1 304 ? -12.516 -6.348 7.550 1.00 87.19 304 GLY A N 1
ATOM 2385 C CA . GLY A 1 304 ? -11.226 -6.975 7.271 1.00 87.19 304 GLY A CA 1
ATOM 2386 C C . GLY A 1 304 ? -10.711 -6.603 5.890 1.00 87.19 304 GLY A C 1
ATOM 2387 O O . GLY A 1 304 ? -11.494 -6.256 5.001 1.00 87.19 304 GLY A O 1
ATOM 2388 N N . THR A 1 305 ? -9.394 -6.663 5.731 1.00 87.81 305 THR A N 1
ATOM 2389 C CA . THR A 1 305 ? -8.740 -6.502 4.434 1.00 87.81 305 THR A CA 1
ATOM 2390 C C . THR A 1 305 ? -8.941 -7.758 3.583 1.00 87.81 305 THR A C 1
ATOM 2392 O O . THR A 1 305 ? -9.119 -8.862 4.096 1.00 87.81 305 THR A O 1
ATOM 2395 N N . HIS A 1 306 ? -8.933 -7.581 2.269 1.00 87.31 306 HIS A N 1
ATOM 2396 C CA . HIS A 1 306 ? -9.034 -8.635 1.271 1.00 87.31 306 HIS A CA 1
ATOM 2397 C C . HIS A 1 306 ? -7.828 -8.553 0.332 1.00 87.31 306 HIS A C 1
ATOM 2399 O O . HIS A 1 306 ? -7.508 -7.464 -0.153 1.00 87.31 306 HIS A O 1
ATOM 2405 N N . SER A 1 307 ? -7.165 -9.684 0.081 1.00 89.94 307 SER A 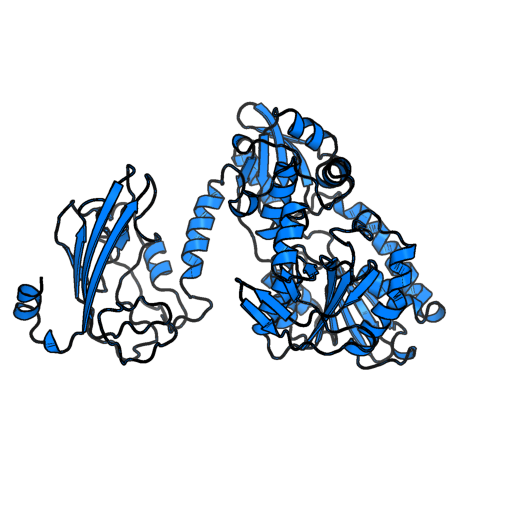N 1
ATOM 2406 C CA . SER A 1 307 ? -6.089 -9.741 -0.912 1.00 89.94 307 SER A CA 1
ATOM 2407 C C . SER A 1 307 ? -6.670 -9.927 -2.308 1.00 89.94 307 SER A C 1
ATOM 2409 O O . SER A 1 307 ? -7.387 -10.892 -2.557 1.00 89.94 307 SER A O 1
ATOM 2411 N N . TRP A 1 308 ? -6.292 -9.050 -3.236 1.00 90.19 308 TRP A N 1
ATOM 2412 C CA . TRP A 1 308 ? -6.764 -9.076 -4.627 1.00 90.19 308 TRP A CA 1
ATOM 2413 C C . TRP A 1 308 ? -5.876 -9.908 -5.561 1.00 90.19 308 TRP A C 1
ATOM 2415 O O . TRP A 1 308 ? -6.120 -9.975 -6.769 1.00 90.19 308 TRP A O 1
ATOM 2425 N N . ARG A 1 309 ? -4.824 -10.548 -5.033 1.00 93.56 309 ARG A N 1
ATOM 2426 C CA . ARG A 1 309 ? -3.802 -11.245 -5.832 1.00 93.56 309 ARG A CA 1
ATOM 2427 C C . ARG A 1 309 ? -4.403 -12.304 -6.761 1.00 93.56 309 ARG A C 1
ATOM 2429 O O . ARG A 1 309 ? -4.032 -12.382 -7.933 1.00 93.56 309 ARG A O 1
ATOM 2436 N N . ALA A 1 310 ? -5.354 -13.098 -6.264 1.00 90.56 310 ALA A N 1
ATOM 2437 C CA . ALA A 1 310 ? -6.004 -14.147 -7.050 1.00 90.56 310 ALA A CA 1
ATOM 2438 C C . ALA A 1 310 ? -6.825 -13.574 -8.218 1.00 90.56 310 ALA A C 1
ATOM 2440 O O . ALA A 1 310 ? -6.766 -14.095 -9.335 1.00 90.56 310 ALA A O 1
ATOM 2441 N N . ASP A 1 311 ? -7.550 -12.481 -7.989 1.00 90.88 311 ASP A N 1
ATOM 2442 C CA . ASP A 1 311 ? -8.391 -11.857 -9.010 1.00 90.88 311 ASP A CA 1
ATOM 2443 C C . ASP A 1 311 ? -7.576 -11.099 -10.053 1.00 90.88 311 ASP A C 1
ATOM 2445 O O . ASP A 1 311 ? -7.866 -11.215 -11.246 1.00 90.88 311 ASP A O 1
ATOM 2449 N N . TYR A 1 312 ? -6.488 -10.437 -9.650 1.00 94.69 312 TYR A N 1
ATOM 2450 C CA . TYR A 1 312 ? -5.508 -9.898 -10.593 1.00 94.69 312 TYR A CA 1
ATOM 2451 C C . TYR A 1 312 ? -4.907 -10.997 -11.465 1.00 94.69 312 TYR A C 1
ATOM 2453 O O . TYR A 1 312 ? -4.890 -10.878 -12.690 1.00 94.69 312 TYR A O 1
ATOM 2461 N N . ARG A 1 313 ? -4.473 -12.111 -10.864 1.00 94.31 313 ARG A N 1
ATOM 2462 C CA . ARG A 1 313 ? -3.905 -13.240 -11.609 1.00 94.31 313 ARG A CA 1
ATOM 2463 C C . ARG A 1 313 ? -4.908 -13.819 -12.605 1.00 94.31 313 ARG A C 1
ATOM 2465 O O . ARG A 1 313 ? -4.528 -14.150 -13.730 1.00 94.31 313 ARG A O 1
ATOM 2472 N N . ARG A 1 314 ? -6.185 -13.917 -12.228 1.00 93.62 314 ARG A N 1
ATOM 2473 C CA . ARG A 1 314 ? -7.268 -14.335 -13.130 1.00 93.62 314 ARG A CA 1
ATOM 2474 C C . ARG A 1 314 ? -7.417 -13.359 -14.298 1.00 93.62 314 ARG A C 1
ATOM 2476 O O . ARG A 1 314 ? -7.441 -13.793 -15.449 1.00 93.62 314 ARG A O 1
ATOM 2483 N N . ALA A 1 315 ? -7.449 -12.055 -14.022 1.00 93.38 315 ALA A N 1
ATOM 2484 C CA . ALA A 1 315 ? -7.531 -11.019 -15.048 1.00 93.38 315 ALA A CA 1
ATOM 2485 C C . ALA A 1 315 ? -6.336 -11.069 -16.018 1.00 93.38 315 ALA A C 1
ATOM 2487 O O . ALA A 1 315 ? -6.527 -10.984 -17.231 1.00 93.38 315 ALA A O 1
ATOM 2488 N N . PHE A 1 316 ? -5.119 -11.285 -15.514 1.00 96.00 316 PHE A N 1
ATOM 2489 C CA . PHE A 1 316 ? -3.918 -11.432 -16.341 1.00 96.00 316 PHE A CA 1
ATOM 2490 C C . PHE A 1 316 ? -3.921 -12.725 -17.155 1.00 96.00 316 PHE A C 1
ATOM 2492 O O . PHE A 1 316 ? -3.615 -12.698 -18.346 1.00 96.00 316 PHE A O 1
ATOM 2499 N N . SER A 1 317 ? -4.357 -13.839 -16.564 1.00 94.62 317 SER A N 1
ATOM 2500 C CA . SER A 1 317 ? -4.504 -15.123 -17.265 1.00 94.62 317 SER A CA 1
ATOM 2501 C C . SER A 1 317 ? -5.475 -15.009 -18.443 1.00 94.62 317 SER A C 1
ATOM 2503 O O . SER A 1 317 ? -5.188 -15.500 -19.535 1.00 94.62 317 SER A O 1
ATOM 2505 N N . ASN A 1 318 ? -6.574 -14.268 -18.265 1.00 94.88 318 ASN A N 1
ATOM 2506 C CA . ASN A 1 318 ? -7.568 -14.010 -19.310 1.00 94.88 318 ASN A CA 1
ATOM 2507 C C . ASN A 1 318 ? -7.027 -13.188 -20.492 1.00 94.88 318 ASN A C 1
ATOM 2509 O O . ASN A 1 318 ? -7.636 -13.189 -21.562 1.00 94.88 318 ASN A O 1
ATOM 2513 N N . MET A 1 319 ? -5.880 -12.514 -20.345 1.00 95.94 319 MET A N 1
ATOM 2514 C CA . MET A 1 319 ? -5.215 -11.857 -21.475 1.00 95.94 319 MET A CA 1
ATOM 2515 C C . MET A 1 319 ? -4.645 -12.870 -22.475 1.00 95.94 319 MET A C 1
ATOM 2517 O O . MET A 1 319 ? -4.465 -12.525 -23.641 1.00 95.94 319 MET A O 1
ATOM 2521 N N . GLY A 1 320 ? -4.367 -14.106 -22.043 1.00 96.31 320 GLY A N 1
ATOM 2522 C CA . GLY A 1 320 ? -3.858 -15.186 -22.894 1.00 96.31 320 GLY A CA 1
ATOM 2523 C C . GLY A 1 320 ? -2.385 -15.049 -23.295 1.00 96.31 320 GLY A C 1
ATOM 2524 O O . GLY A 1 320 ? -1.933 -15.742 -24.202 1.00 96.31 320 GLY A O 1
ATOM 2525 N N . TYR A 1 321 ? -1.635 -14.141 -22.667 1.00 96.75 321 TYR A N 1
ATOM 2526 C CA . TYR A 1 321 ? -0.200 -13.960 -22.894 1.00 96.75 321 TYR A CA 1
ATOM 2527 C C . TYR A 1 321 ? 0.479 -13.269 -21.709 1.00 96.75 321 TYR A C 1
ATOM 2529 O O . TYR A 1 321 ? -0.175 -12.601 -20.907 1.00 96.75 321 TYR A O 1
ATOM 2537 N N . VAL A 1 322 ? 1.805 -13.380 -21.648 1.00 98.19 322 VAL A N 1
ATOM 2538 C CA . VAL A 1 322 ? 2.670 -12.668 -20.697 1.00 98.19 322 VAL A CA 1
ATOM 2539 C C . VAL A 1 322 ? 3.281 -11.449 -21.406 1.00 98.19 322 VAL A C 1
ATOM 2541 O O . VAL A 1 322 ? 3.719 -11.596 -22.549 1.00 98.19 322 VAL A O 1
ATOM 2544 N N . PRO A 1 323 ? 3.264 -10.239 -20.818 1.00 98.31 323 PRO A N 1
ATOM 2545 C CA . PRO A 1 323 ? 3.920 -9.072 -21.406 1.00 98.31 323 PRO A CA 1
ATOM 2546 C C . PRO A 1 323 ? 5.448 -9.178 -21.327 1.00 98.31 323 PRO A C 1
ATOM 2548 O O . PRO A 1 323 ? 5.995 -9.799 -20.417 1.00 98.31 323 PRO A O 1
ATOM 2551 N N . ASP A 1 324 ? 6.133 -8.492 -22.239 1.00 98.56 324 ASP A N 1
ATOM 2552 C CA . ASP A 1 324 ? 7.595 -8.377 -22.232 1.00 98.56 324 ASP A CA 1
ATOM 2553 C C . ASP A 1 324 ? 8.090 -7.450 -21.111 1.00 98.56 324 ASP A C 1
ATOM 2555 O O . ASP A 1 324 ? 9.187 -7.634 -20.577 1.00 98.56 324 ASP A O 1
ATOM 2559 N N . LEU A 1 325 ? 7.268 -6.458 -20.751 1.00 98.62 325 LEU A N 1
ATOM 2560 C CA . LEU A 1 325 ? 7.540 -5.472 -19.710 1.00 98.62 325 LEU A CA 1
ATOM 2561 C C . LEU A 1 325 ? 6.251 -5.067 -18.989 1.00 98.62 325 LEU A C 1
ATOM 2563 O O . LEU A 1 325 ? 5.235 -4.762 -19.621 1.00 98.62 325 LEU A O 1
ATOM 2567 N N . VAL A 1 326 ? 6.324 -4.976 -17.665 1.00 98.62 326 VAL A N 1
ATOM 2568 C CA . VAL A 1 326 ? 5.332 -4.279 -16.844 1.00 98.62 326 VAL A CA 1
ATOM 2569 C C . VAL A 1 326 ? 5.951 -3.008 -16.287 1.00 98.62 326 VAL A C 1
ATOM 2571 O O . VAL A 1 326 ? 6.977 -3.052 -15.620 1.00 98.62 326 VAL A O 1
ATOM 2574 N N . VAL A 1 327 ? 5.300 -1.875 -16.520 1.00 98.38 327 VAL A N 1
ATOM 2575 C CA . VAL A 1 327 ? 5.580 -0.624 -15.819 1.00 98.38 327 VAL A CA 1
ATOM 2576 C C . VAL A 1 327 ? 4.532 -0.451 -14.729 1.00 98.38 327 VAL A C 1
ATOM 2578 O O . VAL A 1 327 ? 3.337 -0.361 -15.017 1.00 98.38 327 VAL A O 1
ATOM 2581 N N . TYR A 1 328 ? 4.980 -0.371 -13.483 1.00 98.12 328 TYR A N 1
ATOM 2582 C CA . TYR A 1 328 ? 4.140 -0.108 -12.327 1.00 98.12 328 TYR A CA 1
ATOM 2583 C C . TYR A 1 328 ? 4.427 1.288 -11.774 1.00 98.12 328 TYR A C 1
ATOM 2585 O O . TYR A 1 328 ? 5.552 1.600 -11.395 1.00 98.12 328 TYR A O 1
ATOM 2593 N N . GLY A 1 329 ? 3.391 2.122 -11.728 1.00 95.69 329 GLY A N 1
ATOM 2594 C CA . GLY A 1 329 ? 3.491 3.493 -11.243 1.00 95.69 329 GLY A CA 1
ATOM 2595 C C . GLY A 1 329 ? 3.825 4.523 -12.317 1.00 95.69 329 GLY A C 1
ATOM 2596 O O . GLY A 1 329 ? 4.252 4.194 -13.423 1.00 95.69 329 GLY A O 1
ATOM 2597 N N . PHE A 1 330 ? 3.466 5.779 -12.030 1.00 93.25 330 PHE A N 1
ATOM 2598 C CA . PHE A 1 330 ? 3.574 6.939 -12.931 1.00 93.25 330 PHE A CA 1
ATOM 2599 C C . PHE A 1 330 ? 3.087 6.701 -14.383 1.00 93.25 330 PHE A C 1
ATOM 2601 O O . PHE A 1 330 ? 3.509 7.360 -15.338 1.00 93.25 330 PHE A O 1
ATOM 2608 N N . SER A 1 331 ? 2.163 5.750 -14.553 1.00 91.94 331 SER A N 1
ATOM 2609 C CA . SER A 1 331 ? 1.855 5.119 -15.839 1.00 91.94 331 SER A CA 1
ATOM 2610 C C . SER A 1 331 ? 1.307 6.084 -16.879 1.00 91.94 331 SER A C 1
ATOM 2612 O O . SER A 1 331 ? 1.755 6.064 -18.019 1.00 91.94 331 SER A O 1
ATOM 2614 N N . ASN A 1 332 ? 0.381 6.963 -16.501 1.00 92.19 332 ASN A N 1
ATOM 2615 C CA . ASN A 1 332 ? -0.209 7.934 -17.426 1.00 92.19 332 ASN A CA 1
ATOM 2616 C C . ASN A 1 332 ? 0.844 8.844 -18.061 1.00 92.19 332 ASN A C 1
ATOM 2618 O O . ASN A 1 332 ? 0.901 8.971 -19.282 1.00 92.19 332 ASN A O 1
ATOM 2622 N N . THR A 1 333 ? 1.710 9.428 -17.235 1.00 94.31 333 THR A N 1
ATOM 2623 C CA . THR A 1 333 ? 2.773 10.322 -17.695 1.00 94.31 333 THR A CA 1
ATOM 2624 C C . THR A 1 333 ? 3.784 9.577 -18.563 1.00 94.31 333 THR A C 1
ATOM 2626 O O . THR A 1 333 ? 4.254 10.116 -19.566 1.00 94.31 333 THR A O 1
ATOM 2629 N N . LEU A 1 334 ? 4.099 8.323 -18.222 1.00 95.31 334 LEU A N 1
ATOM 2630 C CA . LEU A 1 334 ? 5.008 7.505 -19.018 1.00 95.31 334 LEU A CA 1
ATOM 2631 C C . LEU A 1 334 ? 4.415 7.122 -20.377 1.00 95.31 334 LEU A C 1
ATOM 2633 O O . LEU A 1 334 ? 5.122 7.165 -21.385 1.00 95.31 334 LEU A O 1
ATOM 2637 N N . ILE A 1 335 ? 3.125 6.782 -20.428 1.00 95.81 335 ILE A N 1
ATOM 2638 C CA . ILE A 1 335 ? 2.420 6.520 -21.687 1.00 95.81 335 ILE A CA 1
ATOM 2639 C C . ILE A 1 335 ? 2.389 7.794 -22.531 1.00 95.81 335 ILE A C 1
ATOM 2641 O O . ILE A 1 335 ? 2.708 7.728 -23.716 1.00 95.81 335 ILE A O 1
ATOM 2645 N N . ASP A 1 336 ? 2.062 8.947 -21.942 1.00 95.38 336 ASP A N 1
ATOM 2646 C CA . ASP A 1 336 ? 2.071 10.231 -22.648 1.00 95.38 336 ASP A CA 1
ATOM 2647 C C . ASP A 1 336 ? 3.459 10.504 -23.251 1.00 95.38 336 ASP A C 1
ATOM 2649 O O . ASP A 1 336 ? 3.569 10.755 -24.454 1.00 95.38 336 ASP A O 1
ATOM 2653 N N . SER A 1 337 ? 4.526 10.366 -22.453 1.00 95.62 337 SER A N 1
ATOM 2654 C CA . SER A 1 337 ? 5.913 10.516 -22.917 1.00 95.62 337 SER A CA 1
ATOM 2655 C C . SER A 1 337 ? 6.237 9.546 -24.057 1.00 95.62 337 SER A C 1
ATOM 2657 O O . SER A 1 337 ? 6.771 9.950 -25.091 1.00 95.62 337 SER A O 1
ATOM 2659 N N . THR A 1 338 ? 5.844 8.278 -23.912 1.00 94.81 338 THR A N 1
ATOM 2660 C CA . THR A 1 338 ? 6.065 7.218 -24.906 1.00 94.81 338 THR A CA 1
ATOM 2661 C C . THR A 1 338 ? 5.366 7.528 -26.227 1.00 94.81 338 THR A C 1
ATOM 2663 O O . THR A 1 338 ? 5.981 7.465 -27.293 1.00 94.81 338 THR A O 1
ATOM 2666 N N . LEU A 1 339 ? 4.090 7.916 -26.180 1.00 95.44 339 LEU A N 1
ATOM 2667 C CA . LEU A 1 339 ? 3.315 8.244 -27.373 1.00 95.44 339 LEU A CA 1
ATOM 2668 C C . LEU A 1 339 ? 3.872 9.485 -28.076 1.00 95.44 339 LEU A C 1
ATOM 2670 O O . LEU A 1 339 ? 3.948 9.506 -29.307 1.00 95.44 339 LEU A O 1
ATOM 2674 N N . LEU A 1 340 ? 4.320 10.485 -27.315 1.00 95.38 340 LEU A N 1
ATOM 2675 C CA . LEU A 1 340 ? 4.850 11.735 -27.856 1.00 95.38 340 LEU A CA 1
ATOM 2676 C C . LEU A 1 340 ? 6.221 11.593 -28.531 1.00 95.38 340 LEU A C 1
ATOM 2678 O O . LEU A 1 340 ? 6.545 12.421 -29.382 1.00 95.38 340 LEU A O 1
ATOM 2682 N N . ARG A 1 341 ? 6.983 10.519 -28.269 1.00 93.62 341 ARG A N 1
ATOM 2683 C CA . ARG A 1 341 ? 8.232 10.221 -29.004 1.00 93.62 341 ARG A CA 1
ATOM 2684 C C . ARG A 1 341 ? 8.037 10.143 -30.517 1.00 93.62 341 ARG A C 1
ATOM 2686 O O . ARG A 1 341 ? 8.928 10.527 -31.269 1.00 93.62 341 ARG A O 1
ATOM 2693 N N . ASN A 1 342 ? 6.873 9.657 -30.949 1.00 94.25 342 ASN A N 1
ATOM 2694 C CA . ASN A 1 342 ? 6.467 9.587 -32.350 1.00 94.25 342 ASN A CA 1
ATOM 2695 C C . ASN A 1 342 ? 5.081 10.213 -32.531 1.00 94.25 342 ASN A C 1
ATOM 2697 O O . ASN A 1 342 ? 4.188 9.583 -33.099 1.00 94.25 342 ASN A O 1
ATOM 2701 N N . ALA A 1 343 ? 4.893 11.447 -32.049 1.00 93.75 343 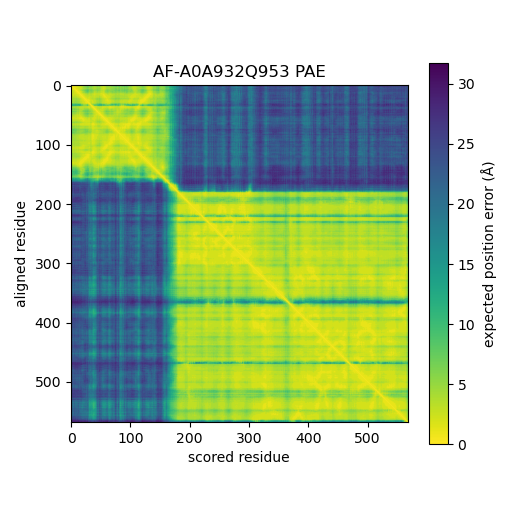ALA A N 1
ATOM 2702 C CA . ALA A 1 343 ? 3.588 12.112 -31.978 1.00 93.75 343 ALA A CA 1
ATOM 2703 C C . ALA A 1 343 ? 2.746 11.996 -33.266 1.00 93.75 343 ALA A C 1
ATOM 2705 O O . ALA A 1 343 ? 1.548 11.731 -33.196 1.00 93.75 343 ALA A O 1
ATOM 2706 N N . PHE A 1 344 ? 3.371 12.117 -34.444 1.00 95.69 344 PHE A N 1
ATOM 2707 C CA . PHE A 1 344 ? 2.680 11.967 -35.729 1.00 95.69 344 PHE A CA 1
ATOM 2708 C C . PHE A 1 344 ? 2.144 10.543 -35.957 1.00 95.69 344 PHE A C 1
ATOM 2710 O O . PHE A 1 344 ? 0.969 10.364 -36.268 1.00 95.69 344 PHE A O 1
ATOM 2717 N N . LYS A 1 345 ? 2.982 9.517 -35.758 1.00 96.38 345 LYS A N 1
ATOM 2718 C CA . LYS A 1 345 ? 2.601 8.109 -35.970 1.00 96.38 345 LYS A CA 1
ATOM 2719 C C . LYS A 1 345 ? 1.654 7.597 -34.877 1.00 96.38 345 LYS A C 1
ATOM 2721 O O . LYS A 1 345 ? 0.761 6.808 -35.159 1.00 96.38 345 LYS A O 1
ATOM 2726 N N . ASN A 1 346 ? 1.800 8.102 -33.653 1.00 96.69 346 ASN A N 1
ATOM 2727 C CA . ASN A 1 346 ? 1.031 7.681 -32.481 1.00 96.69 346 ASN A CA 1
ATOM 2728 C C . ASN A 1 346 ? -0.241 8.517 -32.238 1.00 96.69 346 ASN A C 1
ATOM 2730 O O . ASN A 1 346 ? -0.990 8.230 -31.301 1.00 96.69 346 ASN A O 1
ATOM 2734 N N . GLY A 1 347 ? -0.525 9.533 -33.063 1.00 95.38 347 GLY A N 1
ATOM 2735 C CA . GLY A 1 347 ? -1.581 10.521 -32.801 1.00 95.38 347 GLY A CA 1
ATOM 2736 C C . GLY A 1 347 ? -2.976 9.923 -32.571 1.00 95.38 347 GLY A C 1
ATOM 2737 O O . GLY A 1 347 ? -3.718 10.386 -31.703 1.00 95.38 347 GLY A O 1
ATOM 2738 N N . ARG A 1 348 ? -3.325 8.836 -33.276 1.00 96.12 348 ARG A N 1
ATOM 2739 C CA . ARG A 1 348 ? -4.603 8.123 -33.071 1.00 96.12 348 ARG A CA 1
ATOM 2740 C C . ARG A 1 348 ? -4.694 7.468 -31.689 1.00 96.12 348 ARG A C 1
ATOM 2742 O O . ARG A 1 348 ? -5.749 7.527 -31.057 1.00 96.12 348 ARG A O 1
ATOM 2749 N N . HIS A 1 349 ? -3.602 6.872 -31.214 1.00 95.50 349 HIS A N 1
ATOM 2750 C CA . HIS A 1 349 ? -3.533 6.242 -29.894 1.00 95.50 349 HIS A CA 1
ATOM 2751 C C . HIS A 1 349 ? -3.531 7.291 -28.779 1.00 95.50 349 HIS A C 1
ATOM 2753 O O . HIS A 1 349 ? -4.246 7.127 -27.793 1.00 95.50 349 HIS A O 1
ATOM 2759 N N . PHE A 1 350 ? -2.843 8.419 -28.985 1.00 93.81 350 PHE A N 1
ATOM 2760 C CA . PHE A 1 350 ? -2.881 9.554 -28.062 1.00 93.81 350 PHE A CA 1
ATOM 2761 C C . PHE A 1 350 ? -4.307 10.100 -27.882 1.00 93.81 350 PHE A C 1
ATOM 2763 O O . PHE A 1 350 ? -4.785 10.246 -26.759 1.00 93.81 350 PHE A O 1
ATOM 2770 N N . ALA A 1 351 ? -5.053 10.285 -28.977 1.00 93.12 351 ALA A N 1
ATOM 2771 C CA . ALA A 1 351 ? -6.456 10.697 -28.906 1.00 93.12 351 ALA A CA 1
ATOM 2772 C C . ALA A 1 351 ? -7.353 9.667 -28.185 1.00 93.12 351 ALA A C 1
ATOM 2774 O O . ALA A 1 351 ? -8.305 10.040 -27.493 1.00 93.12 351 ALA A O 1
ATOM 2775 N N . ALA A 1 352 ? -7.076 8.366 -28.330 1.00 92.69 352 ALA A N 1
ATOM 2776 C CA . ALA A 1 352 ? -7.791 7.319 -27.600 1.00 92.69 352 ALA A CA 1
ATOM 2777 C C . ALA A 1 352 ? -7.525 7.390 -26.087 1.00 92.69 352 ALA A C 1
ATOM 2779 O O . ALA A 1 352 ? -8.481 7.381 -25.310 1.00 92.69 352 ALA A O 1
ATOM 2780 N N . LEU A 1 353 ? -6.262 7.552 -25.686 1.00 91.50 353 LEU A N 1
ATOM 2781 C CA . LEU A 1 353 ? -5.854 7.723 -24.292 1.00 91.50 353 LEU A CA 1
ATOM 2782 C C . LEU A 1 353 ? -6.522 8.945 -23.644 1.00 91.50 353 LEU A C 1
ATOM 2784 O O . LEU A 1 353 ? -7.152 8.820 -22.595 1.00 91.50 353 LEU A O 1
ATOM 2788 N N . THR A 1 354 ? -6.497 10.108 -24.306 1.00 89.81 354 THR A N 1
ATOM 2789 C CA . THR A 1 354 ? -7.132 11.331 -23.780 1.00 89.81 354 THR A CA 1
ATOM 2790 C C . THR A 1 354 ? -8.641 11.157 -23.559 1.00 89.81 354 THR A C 1
ATOM 2792 O O . THR A 1 354 ? -9.201 11.676 -22.591 1.00 89.81 354 THR A O 1
ATOM 2795 N N . ARG A 1 355 ? -9.332 10.403 -24.429 1.00 89.19 355 ARG A N 1
ATOM 2796 C CA . ARG A 1 355 ? -10.756 10.074 -24.228 1.00 89.19 355 ARG A CA 1
ATOM 2797 C C . ARG A 1 355 ? -10.969 9.177 -23.008 1.00 89.19 355 ARG A C 1
ATOM 2799 O O . ARG A 1 355 ? -11.947 9.376 -22.288 1.00 89.19 355 ARG A O 1
ATOM 2806 N N . ASN A 1 356 ? -10.066 8.233 -22.756 1.00 85.69 356 ASN A N 1
ATOM 2807 C CA . ASN A 1 356 ? -10.138 7.352 -21.590 1.00 85.69 356 ASN A CA 1
ATOM 2808 C C . ASN A 1 356 ? -9.895 8.113 -20.278 1.00 85.69 356 ASN A C 1
ATOM 2810 O O . ASN A 1 356 ? -10.622 7.878 -19.314 1.00 85.69 356 ASN A O 1
ATOM 2814 N N . TYR A 1 357 ? -8.986 9.097 -20.256 1.00 84.00 357 TYR A N 1
ATOM 2815 C CA . TYR A 1 357 ? -8.806 9.977 -19.091 1.00 84.00 357 TYR A CA 1
ATOM 2816 C C . TYR A 1 357 ? -10.101 10.696 -18.699 1.00 84.00 357 TYR A C 1
ATOM 2818 O O . TYR A 1 357 ? -10.477 10.693 -17.527 1.00 84.00 357 TYR A O 1
ATOM 2826 N N . LYS A 1 358 ? -10.847 11.227 -19.677 1.00 78.19 358 LYS A N 1
ATOM 2827 C CA . LYS A 1 358 ? -12.143 11.877 -19.414 1.00 78.19 358 LYS A CA 1
ATOM 2828 C C . LYS A 1 358 ? -13.192 10.912 -18.848 1.00 78.19 358 LYS A C 1
ATOM 2830 O O . LYS A 1 358 ? -13.952 11.303 -17.970 1.00 78.19 358 LYS A O 1
ATOM 2835 N N . LYS A 1 359 ? -13.225 9.657 -19.316 1.00 78.06 359 LYS A N 1
ATOM 2836 C CA . LYS A 1 359 ? -14.151 8.625 -18.806 1.00 78.06 359 LYS A CA 1
ATOM 2837 C C . LYS A 1 359 ? -13.818 8.179 -17.380 1.00 78.06 359 LYS A C 1
ATOM 2839 O O . LYS A 1 359 ? -14.723 7.905 -16.600 1.00 78.06 359 LYS A O 1
ATOM 2844 N N . LYS A 1 360 ? -12.534 8.103 -17.020 1.00 71.31 360 LYS A N 1
ATOM 2845 C CA . LYS A 1 360 ? -12.116 7.684 -15.671 1.00 71.31 360 LYS A CA 1
ATOM 2846 C C . LYS A 1 360 ? -12.602 8.666 -14.601 1.00 71.31 360 LYS A C 1
ATOM 2848 O O . LYS A 1 360 ? -13.093 8.238 -13.561 1.00 71.31 360 LYS A O 1
ATOM 2853 N N . LEU A 1 361 ? -12.548 9.966 -14.901 1.00 66.56 361 LEU A N 1
ATOM 2854 C CA . LEU A 1 361 ? -13.056 11.021 -14.018 1.00 66.56 361 LEU A CA 1
ATOM 2855 C C . LEU A 1 361 ? -14.560 10.884 -13.732 1.00 66.56 361 LEU A C 1
ATOM 2857 O O . LEU A 1 361 ? -14.999 11.220 -12.638 1.00 66.56 361 LEU A O 1
ATOM 2861 N N . THR A 1 362 ? -15.353 10.353 -14.669 1.00 60.28 362 THR A N 1
ATOM 2862 C CA . THR A 1 362 ? -16.794 10.151 -14.460 1.00 60.28 362 THR A CA 1
ATOM 2863 C C . THR A 1 362 ? -17.124 8.814 -13.789 1.00 60.28 362 THR A C 1
ATOM 2865 O O . THR A 1 362 ? -18.047 8.762 -12.979 1.00 60.28 362 THR A O 1
ATOM 2868 N N . ALA A 1 363 ? -16.369 7.742 -14.054 1.00 57.91 363 ALA A N 1
ATOM 2869 C CA . ALA A 1 363 ? -16.650 6.394 -13.537 1.00 57.91 363 ALA A CA 1
ATOM 2870 C C . ALA A 1 363 ? -16.467 6.241 -12.013 1.00 57.91 363 ALA A C 1
ATOM 2872 O O . ALA A 1 363 ? -17.195 5.474 -11.384 1.00 57.91 363 ALA A O 1
ATOM 2873 N N . ILE A 1 364 ? -15.558 7.006 -11.396 1.00 59.47 364 ILE A N 1
ATOM 2874 C CA . ILE A 1 364 ? -15.304 6.961 -9.939 1.00 59.47 364 ILE A CA 1
ATOM 2875 C C . ILE A 1 364 ? -16.544 7.388 -9.118 1.00 59.47 364 ILE A C 1
ATOM 2877 O O . ILE A 1 364 ? -16.655 7.051 -7.940 1.00 59.47 364 ILE A O 1
ATOM 2881 N N . SER A 1 365 ? -17.519 8.057 -9.744 1.00 57.81 365 SER A N 1
ATOM 2882 C CA . SER A 1 365 ? -18.783 8.457 -9.109 1.00 57.81 365 SER A CA 1
ATOM 2883 C C . SER A 1 365 ? -19.796 7.312 -8.900 1.00 57.81 365 SER A C 1
ATOM 2885 O O . SER A 1 365 ? -20.785 7.499 -8.190 1.00 57.81 365 SER A O 1
ATOM 2887 N N . GLY A 1 366 ? -19.572 6.128 -9.487 1.00 57.75 366 GLY A N 1
ATOM 2888 C CA . GLY A 1 366 ? -20.515 5.005 -9.453 1.00 57.75 366 GLY A CA 1
ATOM 2889 C C . GLY A 1 366 ? -20.568 4.223 -8.129 1.00 57.75 366 GLY A C 1
ATOM 2890 O O . GLY A 1 366 ? -19.616 4.190 -7.349 1.00 57.75 366 GLY A O 1
ATOM 2891 N N . GLN A 1 367 ? -21.689 3.530 -7.891 1.00 58.50 367 GLN A N 1
ATOM 2892 C CA . GLN A 1 367 ? -21.849 2.512 -6.837 1.00 58.50 367 GLN A CA 1
ATOM 2893 C C . GLN A 1 367 ? -21.180 1.182 -7.238 1.00 58.50 367 GLN A C 1
ATOM 2895 O O . GLN A 1 367 ? -21.842 0.150 -7.297 1.00 58.50 367 GLN A O 1
ATOM 2900 N N . GLY A 1 368 ? -19.888 1.217 -7.571 1.00 64.12 368 GLY A N 1
ATOM 2901 C CA . GLY A 1 368 ? -19.133 0.005 -7.895 1.00 64.12 368 GLY A CA 1
ATOM 2902 C C . GLY A 1 368 ? -19.237 -1.064 -6.796 1.00 64.12 368 GLY A C 1
ATOM 2903 O O . GLY A 1 368 ? -19.380 -0.732 -5.616 1.00 64.12 368 GLY A O 1
ATOM 2904 N N . LYS A 1 369 ? -19.190 -2.336 -7.200 1.00 74.12 369 LYS A N 1
ATOM 2905 C CA . LYS A 1 369 ? -19.208 -3.515 -6.328 1.00 74.12 369 LYS A CA 1
ATOM 2906 C C . LYS A 1 369 ? -17.900 -3.659 -5.544 1.00 74.12 369 LYS A C 1
ATOM 2908 O O . LYS A 1 369 ? -17.967 -4.002 -4.370 1.00 74.12 369 LYS A O 1
ATOM 2913 N N . SER A 1 370 ? -16.757 -3.325 -6.151 1.00 81.62 370 SER A N 1
ATOM 2914 C CA . SER A 1 370 ? -15.426 -3.371 -5.525 1.00 81.62 370 SER A CA 1
ATOM 2915 C C . SER A 1 370 ? -14.804 -1.976 -5.357 1.00 81.62 370 SER A C 1
ATOM 2917 O O . SER A 1 370 ? -15.144 -1.014 -6.055 1.00 81.62 370 SER A O 1
ATOM 2919 N N . ASP A 1 371 ? -13.858 -1.847 -4.423 1.00 79.56 371 ASP A N 1
ATOM 2920 C CA . ASP A 1 371 ? -13.030 -0.652 -4.279 1.00 79.56 371 ASP A CA 1
ATOM 2921 C C . ASP A 1 371 ? -12.031 -0.458 -5.434 1.00 79.56 371 ASP A C 1
ATOM 2923 O O . ASP A 1 371 ? -11.461 0.628 -5.559 1.00 79.56 371 ASP A O 1
ATOM 2927 N N . LEU A 1 372 ? -11.891 -1.444 -6.317 1.00 85.62 372 LEU A N 1
ATOM 2928 C CA . LEU A 1 372 ? -11.089 -1.395 -7.540 1.00 85.62 372 LEU A CA 1
ATOM 2929 C C . LEU A 1 372 ? -11.927 -1.181 -8.807 1.00 85.62 372 LEU A C 1
ATOM 2931 O O . LEU A 1 372 ? -11.376 -1.075 -9.905 1.00 85.62 372 LEU A O 1
ATOM 2935 N N . ASP A 1 373 ? -13.250 -1.066 -8.680 1.00 83.19 373 ASP A N 1
ATOM 2936 C CA . ASP A 1 373 ? -14.126 -0.850 -9.829 1.00 83.19 373 ASP A CA 1
ATOM 2937 C C . ASP A 1 373 ? -13.725 0.399 -10.620 1.00 83.19 373 ASP A C 1
ATOM 2939 O O . ASP A 1 373 ? -13.506 1.489 -10.075 1.00 83.19 373 ASP A O 1
ATOM 2943 N N . GLY A 1 374 ? -13.645 0.224 -11.940 1.00 83.25 374 GLY A N 1
ATOM 2944 C CA . GLY A 1 374 ? -13.217 1.258 -12.879 1.00 83.25 374 GLY A CA 1
ATOM 2945 C C . GLY A 1 374 ? -11.699 1.439 -12.972 1.00 83.25 374 GLY A C 1
ATOM 2946 O O . GLY A 1 374 ? -11.244 2.242 -13.791 1.00 83.25 374 GLY A O 1
ATOM 2947 N N . MET A 1 375 ? -10.901 0.704 -12.189 1.00 88.31 375 MET A N 1
ATOM 2948 C CA . MET A 1 375 ? -9.461 0.639 -12.411 1.00 88.31 375 MET A CA 1
ATOM 2949 C C . MET A 1 375 ? -9.152 -0.176 -13.663 1.00 88.31 375 MET A C 1
ATOM 2951 O O . MET A 1 375 ? -9.731 -1.229 -13.926 1.00 88.31 375 MET A O 1
ATOM 2955 N N . THR A 1 376 ? -8.219 0.339 -14.453 1.00 93.19 376 THR A N 1
ATOM 2956 C CA . THR A 1 376 ? -7.811 -0.252 -15.724 1.00 93.19 376 THR A CA 1
ATOM 2957 C C . THR A 1 376 ? -6.300 -0.257 -15.826 1.00 93.19 376 THR A C 1
ATOM 2959 O O . THR A 1 376 ? -5.670 0.729 -15.440 1.00 93.19 376 THR A O 1
ATOM 2962 N N . MET A 1 377 ? -5.740 -1.289 -16.440 1.00 95.62 377 MET A N 1
ATOM 2963 C CA . MET A 1 377 ? -4.385 -1.260 -16.972 1.00 95.62 377 MET A CA 1
ATOM 2964 C C . MET A 1 377 ? -4.388 -0.785 -18.423 1.00 95.62 377 MET A C 1
ATOM 2966 O O . MET A 1 377 ? -5.363 -0.980 -19.156 1.00 95.62 377 MET A O 1
ATOM 2970 N N . GLN A 1 378 ? -3.292 -0.169 -18.850 1.00 96.94 378 GLN A N 1
ATOM 2971 C CA . GLN A 1 378 ? -3.093 0.194 -20.250 1.00 96.94 378 GLN A CA 1
ATOM 2972 C C . GLN A 1 378 ? -2.137 -0.802 -20.895 1.00 96.94 378 GLN A C 1
ATOM 2974 O O . GLN A 1 378 ? -1.114 -1.151 -20.318 1.00 96.94 378 GLN A O 1
ATOM 2979 N N . VAL A 1 379 ? -2.469 -1.259 -22.094 1.00 97.88 379 VAL A N 1
ATOM 2980 C CA . VAL A 1 379 ? -1.708 -2.269 -22.828 1.00 97.88 379 VAL A CA 1
ATOM 2981 C C . VAL A 1 379 ? -1.294 -1.678 -24.161 1.00 97.88 379 VAL A C 1
ATOM 2983 O O . VAL A 1 379 ? -2.150 -1.257 -24.944 1.00 97.88 379 VAL A O 1
ATOM 2986 N N . LEU A 1 380 ? 0.012 -1.647 -24.408 1.00 98.19 380 LEU A N 1
ATOM 2987 C CA . LEU A 1 380 ? 0.599 -1.184 -25.659 1.00 98.19 380 LEU A CA 1
ATOM 2988 C C . LEU A 1 380 ? 1.291 -2.355 -26.351 1.00 98.19 380 LEU A C 1
ATOM 2990 O O . LEU A 1 380 ? 2.006 -3.122 -25.711 1.00 98.19 380 LEU A O 1
ATOM 2994 N N . GLU A 1 381 ? 1.112 -2.455 -27.662 1.00 98.31 381 GLU A N 1
ATOM 2995 C CA . GLU A 1 381 ? 1.954 -3.275 -28.532 1.00 98.31 381 GLU A CA 1
ATOM 2996 C C . GLU A 1 381 ? 2.818 -2.350 -29.389 1.00 98.31 381 GLU A C 1
ATOM 2998 O O . GLU A 1 381 ? 2.298 -1.458 -30.067 1.00 98.31 381 GLU A O 1
ATOM 3003 N N . LEU A 1 382 ? 4.131 -2.542 -29.328 1.00 98.31 382 LEU A N 1
ATOM 3004 C CA . LEU A 1 382 ? 5.141 -1.725 -29.993 1.00 98.31 382 LEU A CA 1
ATOM 3005 C C . LEU A 1 382 ? 5.422 -2.212 -31.423 1.00 98.31 382 LEU A C 1
ATOM 3007 O O . LEU A 1 382 ? 4.972 -3.281 -31.847 1.00 98.31 382 LEU A O 1
ATOM 3011 N N . ALA A 1 383 ? 6.165 -1.424 -32.201 1.00 97.75 383 ALA A N 1
ATOM 3012 C CA . ALA A 1 383 ? 6.420 -1.701 -33.617 1.00 97.75 383 ALA A CA 1
ATOM 3013 C C . ALA A 1 383 ? 7.183 -3.009 -33.861 1.00 97.75 383 ALA A C 1
ATOM 3015 O O . ALA A 1 383 ? 6.976 -3.666 -34.882 1.00 97.75 383 ALA A O 1
ATOM 3016 N N . ASP A 1 384 ? 8.001 -3.425 -32.906 1.00 97.06 384 ASP A N 1
ATOM 3017 C CA . ASP A 1 384 ? 8.744 -4.685 -32.929 1.00 97.06 384 ASP A CA 1
ATOM 3018 C C . ASP A 1 384 ? 7.946 -5.880 -32.378 1.00 97.06 384 ASP A C 1
ATOM 3020 O O . ASP A 1 384 ? 8.437 -7.002 -32.381 1.00 97.06 384 ASP A O 1
ATOM 3024 N N . GLY A 1 385 ? 6.691 -5.666 -31.967 1.00 97.94 385 GLY A N 1
ATOM 3025 C CA . GLY A 1 385 ? 5.800 -6.710 -31.455 1.00 97.94 385 GLY A CA 1
ATOM 3026 C C . GLY A 1 385 ? 5.829 -6.887 -29.938 1.00 97.94 385 GLY A C 1
ATOM 3027 O O . GLY A 1 385 ? 4.991 -7.627 -29.420 1.00 97.94 385 GLY A O 1
ATOM 3028 N N . ARG A 1 386 ? 6.715 -6.185 -29.218 1.00 98.25 386 ARG A N 1
ATOM 3029 C CA . ARG A 1 386 ? 6.737 -6.245 -27.754 1.00 98.25 386 ARG A CA 1
ATOM 3030 C C . ARG A 1 386 ? 5.480 -5.653 -27.141 1.00 98.25 386 ARG A C 1
ATOM 3032 O O . ARG A 1 386 ? 4.930 -4.662 -27.628 1.00 98.25 386 ARG A O 1
ATOM 3039 N N . ARG A 1 387 ? 5.042 -6.247 -26.038 1.00 98.44 387 ARG A N 1
ATOM 3040 C CA . ARG A 1 387 ? 3.845 -5.877 -25.290 1.00 98.44 387 ARG A CA 1
ATOM 3041 C C . ARG A 1 387 ? 4.238 -5.308 -23.941 1.00 98.44 387 ARG A C 1
ATOM 3043 O O . ARG A 1 387 ? 4.890 -5.973 -23.141 1.00 98.44 387 ARG A O 1
ATOM 3050 N N . VAL A 1 388 ? 3.784 -4.089 -23.682 1.00 98.56 388 VAL A N 1
ATOM 3051 C CA . VAL A 1 388 ? 4.045 -3.374 -22.434 1.00 98.56 388 VAL A CA 1
ATOM 3052 C C . VAL A 1 388 ? 2.729 -3.147 -21.708 1.00 98.56 388 VAL A C 1
ATOM 3054 O O . VAL A 1 388 ? 1.781 -2.596 -22.279 1.00 98.56 388 VAL A O 1
ATOM 3057 N N . TRP A 1 389 ? 2.659 -3.584 -20.456 1.00 98.38 389 TRP A N 1
ATOM 3058 C CA . TRP A 1 389 ? 1.537 -3.287 -19.569 1.00 98.38 389 TRP A CA 1
ATOM 3059 C C . TRP A 1 389 ? 1.907 -2.132 -18.652 1.00 98.38 389 TRP A C 1
ATOM 3061 O O . TRP A 1 389 ? 2.982 -2.117 -18.065 1.00 98.38 389 TRP A O 1
ATOM 3071 N N . PHE A 1 390 ? 0.999 -1.179 -18.507 1.00 98.12 390 PHE A N 1
ATOM 3072 C CA . PHE A 1 390 ? 1.152 -0.039 -17.621 1.00 98.12 390 PHE A CA 1
ATOM 3073 C C . PHE A 1 390 ? 0.073 -0.110 -16.549 1.00 98.12 390 PHE A C 1
ATOM 3075 O O . PHE A 1 390 ? -1.127 0.013 -16.827 1.00 98.12 390 PHE A O 1
ATOM 3082 N N . LEU A 1 391 ? 0.525 -0.300 -15.318 1.00 97.06 391 LEU A N 1
ATOM 3083 C CA . LEU A 1 391 ? -0.293 -0.405 -14.125 1.00 97.06 391 LEU A CA 1
ATOM 3084 C C . LEU A 1 391 ? -0.212 0.905 -13.341 1.00 97.06 391 LEU A C 1
ATOM 3086 O O . LEU A 1 391 ? 0.832 1.554 -13.259 1.00 97.06 391 LEU A O 1
ATOM 3090 N N . HIS A 1 392 ? -1.341 1.346 -12.798 1.00 93.88 392 HIS A N 1
ATOM 3091 C CA . HIS A 1 392 ? -1.351 2.476 -11.871 1.00 93.88 392 HIS A CA 1
ATOM 3092 C C . HIS A 1 392 ? -0.740 2.064 -10.530 1.00 93.88 392 HIS A C 1
ATOM 3094 O O . HIS A 1 392 ? -0.866 0.902 -10.148 1.00 93.88 392 HIS A O 1
ATOM 3100 N N . CYS A 1 393 ? -0.142 3.020 -9.808 1.00 91.19 393 CYS A N 1
ATOM 3101 C CA . CYS A 1 393 ? 0.193 2.788 -8.407 1.00 91.19 393 CYS A CA 1
ATOM 3102 C C . CYS A 1 393 ? -1.081 2.435 -7.642 1.00 91.19 393 CYS A C 1
ATOM 3104 O O . CYS A 1 393 ? -2.081 3.161 -7.687 1.00 91.19 393 CYS A O 1
ATOM 3106 N N . MET A 1 394 ? -1.011 1.316 -6.943 1.00 92.25 394 MET A N 1
ATOM 3107 C CA . MET A 1 394 ? -1.931 0.935 -5.897 1.00 92.25 394 MET A CA 1
ATOM 3108 C C . MET A 1 394 ? -1.326 1.391 -4.581 1.00 92.25 394 MET A C 1
ATOM 3110 O O . MET A 1 394 ? -0.173 1.095 -4.300 1.00 92.25 394 MET A O 1
ATOM 3114 N N . PHE A 1 395 ? -2.102 2.131 -3.797 1.00 90.69 395 PHE A N 1
ATOM 3115 C CA . PHE A 1 395 ? -1.613 2.629 -2.520 1.00 90.69 395 PHE A CA 1
ATOM 3116 C C . PHE A 1 395 ? -1.343 1.478 -1.545 1.00 90.69 395 PHE A C 1
ATOM 3118 O O . PHE A 1 395 ? -2.250 0.669 -1.311 1.00 90.69 395 PHE A O 1
ATOM 3125 N N . GLY A 1 396 ? -0.145 1.472 -0.960 1.00 89.00 396 GLY A N 1
ATOM 3126 C CA . GLY A 1 396 ? 0.228 0.602 0.151 1.00 89.00 396 GLY A CA 1
ATOM 3127 C C . GLY A 1 396 ? 0.339 -0.880 -0.204 1.00 89.00 396 GLY A C 1
ATOM 3128 O O . GLY A 1 396 ? 0.833 -1.251 -1.267 1.00 89.00 396 GLY A O 1
ATOM 3129 N N . ASP A 1 397 ? -0.162 -1.742 0.673 1.00 88.38 397 ASP A N 1
ATOM 3130 C CA . ASP A 1 397 ? -0.071 -3.203 0.581 1.00 88.38 397 ASP A CA 1
ATOM 3131 C C . ASP A 1 397 ? -0.785 -3.806 -0.638 1.00 88.38 397 ASP A C 1
ATOM 3133 O O . ASP A 1 397 ? -0.405 -4.878 -1.109 1.00 88.38 397 ASP A O 1
ATOM 3137 N N . LEU A 1 398 ? -1.724 -3.089 -1.257 1.00 91.81 398 LEU A N 1
ATOM 3138 C CA . LEU A 1 398 ? -2.295 -3.501 -2.545 1.00 91.81 398 LEU A CA 1
ATOM 3139 C C . LEU A 1 398 ? -1.286 -3.462 -3.703 1.00 91.81 398 LEU A C 1
ATOM 3141 O O . LEU A 1 398 ? -1.502 -4.129 -4.718 1.00 91.81 398 LEU A O 1
ATOM 3145 N N . ALA A 1 399 ? -0.194 -2.701 -3.570 1.00 95.50 399 ALA A N 1
ATOM 3146 C CA . ALA A 1 399 ? 0.941 -2.772 -4.486 1.00 95.50 399 ALA A CA 1
ATOM 3147 C C . ALA A 1 399 ? 1.550 -4.177 -4.487 1.00 95.50 399 ALA A C 1
ATOM 3149 O O . ALA A 1 399 ? 1.832 -4.719 -5.557 1.00 95.50 399 ALA A O 1
ATOM 3150 N N . ARG A 1 400 ? 1.695 -4.774 -3.294 1.00 95.12 400 ARG A N 1
ATOM 3151 C CA . ARG A 1 400 ? 2.238 -6.124 -3.109 1.00 95.12 400 ARG A CA 1
ATOM 3152 C C . ARG A 1 400 ? 1.376 -7.154 -3.830 1.00 95.12 400 ARG A C 1
ATOM 3154 O O . ARG A 1 400 ? 1.896 -7.915 -4.637 1.00 95.12 400 ARG A O 1
ATOM 3161 N N . ASP A 1 401 ? 0.061 -7.124 -3.614 1.00 95.19 401 ASP A N 1
ATOM 3162 C CA . ASP A 1 401 ? -0.877 -8.039 -4.281 1.00 95.19 401 ASP A CA 1
ATOM 3163 C C . ASP A 1 401 ? -0.800 -7.944 -5.807 1.00 95.19 401 ASP A C 1
ATOM 3165 O O . ASP A 1 401 ? -0.766 -8.960 -6.505 1.00 95.19 401 ASP A O 1
ATOM 3169 N N . LEU A 1 402 ? -0.790 -6.717 -6.335 1.00 97.00 402 LEU A N 1
ATOM 3170 C CA . LEU A 1 402 ? -0.800 -6.481 -7.772 1.00 97.00 402 LEU A CA 1
ATOM 3171 C C . LEU A 1 402 ? 0.509 -6.923 -8.429 1.00 97.00 402 LEU A C 1
ATOM 3173 O O . LEU A 1 402 ? 0.489 -7.617 -9.447 1.00 97.00 402 LEU A O 1
ATOM 3177 N N . VAL A 1 403 ? 1.645 -6.538 -7.852 1.00 97.88 403 VAL A N 1
ATOM 3178 C CA . VAL A 1 403 ? 2.965 -6.896 -8.379 1.00 97.88 403 VAL A CA 1
ATOM 3179 C C . VAL A 1 403 ? 3.257 -8.388 -8.177 1.00 97.88 403 VAL A C 1
ATOM 3181 O O . VAL A 1 403 ? 3.814 -9.023 -9.071 1.00 97.88 403 VAL A O 1
ATOM 3184 N N . GLY A 1 404 ? 2.804 -8.980 -7.072 1.00 97.38 404 GLY A N 1
ATOM 3185 C CA . GLY A 1 404 ? 2.876 -10.421 -6.845 1.00 97.38 404 GLY A CA 1
ATOM 3186 C C . GLY A 1 404 ? 2.077 -11.200 -7.885 1.00 97.38 404 GLY A C 1
ATOM 3187 O O . GLY A 1 404 ? 2.590 -12.145 -8.475 1.00 97.38 404 GLY A O 1
ATOM 3188 N N . ALA A 1 405 ? 0.861 -10.753 -8.215 1.00 97.44 405 ALA A N 1
ATOM 3189 C CA . ALA A 1 405 ? 0.066 -11.357 -9.285 1.00 97.44 405 ALA A CA 1
ATOM 3190 C C . ALA A 1 405 ? 0.716 -11.213 -10.673 1.00 97.44 405 ALA A C 1
ATOM 3192 O O . ALA A 1 405 ? 0.595 -12.111 -11.508 1.00 97.44 405 ALA A O 1
ATOM 3193 N N . VAL A 1 406 ? 1.411 -10.100 -10.931 1.00 98.19 406 VAL A N 1
ATOM 3194 C CA . VAL A 1 406 ? 2.212 -9.902 -12.149 1.00 98.19 406 VAL A CA 1
ATOM 3195 C C . VAL A 1 406 ? 3.348 -10.926 -12.231 1.00 98.19 406 VAL A C 1
ATOM 3197 O O . VAL A 1 406 ? 3.539 -11.542 -13.283 1.00 98.19 406 VAL A O 1
ATOM 3200 N N . ALA A 1 407 ? 4.081 -11.133 -11.135 1.00 97.69 407 ALA A N 1
ATOM 3201 C CA . ALA A 1 407 ? 5.160 -12.113 -11.075 1.00 97.69 407 ALA A CA 1
ATOM 3202 C C . ALA A 1 407 ? 4.635 -13.552 -11.212 1.00 97.69 407 ALA A C 1
ATOM 3204 O O . ALA A 1 407 ? 5.156 -14.315 -12.027 1.00 97.69 407 ALA A O 1
ATOM 3205 N N . ASP A 1 408 ? 3.537 -13.889 -10.526 1.00 96.38 408 ASP A N 1
ATOM 3206 C CA . ASP A 1 408 ? 2.857 -15.190 -10.626 1.00 96.38 408 ASP A CA 1
ATOM 3207 C C . ASP A 1 408 ? 2.366 -15.490 -12.050 1.00 96.38 408 ASP A C 1
ATOM 3209 O O . ASP A 1 408 ? 2.287 -16.651 -12.458 1.00 96.38 408 ASP A O 1
ATOM 3213 N N . HIS A 1 409 ? 2.023 -14.449 -12.818 1.00 97.50 409 HIS A N 1
ATOM 3214 C CA . HIS A 1 409 ? 1.635 -14.561 -14.228 1.00 97.50 409 HIS A CA 1
ATOM 3215 C C . HIS A 1 409 ? 2.829 -14.849 -15.157 1.00 97.50 409 HIS A C 1
ATOM 3217 O O . HIS A 1 409 ? 2.651 -15.128 -16.340 1.00 97.50 409 HIS A O 1
ATOM 3223 N N . GLY A 1 410 ? 4.058 -14.818 -14.636 1.00 97.94 410 GLY A N 1
ATOM 3224 C CA . GLY A 1 410 ? 5.277 -15.194 -15.351 1.00 97.94 410 GLY A CA 1
ATOM 3225 C C . GLY A 1 410 ? 6.039 -14.030 -15.982 1.00 97.94 410 GLY A C 1
ATOM 3226 O O . GLY A 1 410 ? 6.960 -14.273 -16.768 1.00 97.94 410 GLY A O 1
ATOM 3227 N N . VAL A 1 411 ? 5.687 -12.783 -15.652 1.00 98.44 411 VAL A N 1
ATOM 3228 C CA . VAL A 1 411 ? 6.394 -11.587 -16.136 1.00 98.44 411 VAL A CA 1
ATOM 3229 C C . VAL A 1 411 ? 7.859 -11.622 -15.719 1.00 98.44 411 VAL A C 1
ATOM 3231 O O . VAL A 1 411 ? 8.178 -11.997 -14.599 1.00 98.44 411 VAL A O 1
ATOM 3234 N N . LYS A 1 412 ? 8.759 -11.229 -16.628 1.00 98.38 412 LYS A N 1
ATOM 3235 C CA . LYS A 1 412 ? 10.215 -11.262 -16.396 1.00 98.38 412 LYS A CA 1
ATOM 3236 C C . LYS A 1 412 ? 10.847 -9.904 -16.141 1.00 98.38 412 LYS A C 1
ATOM 3238 O O . LYS A 1 412 ? 11.912 -9.858 -15.538 1.00 98.38 412 LYS A O 1
ATOM 3243 N N . ASN A 1 413 ? 10.204 -8.819 -16.565 1.00 98.50 413 ASN A N 1
ATOM 3244 C CA . ASN A 1 413 ? 10.721 -7.467 -16.392 1.00 98.50 413 ASN A CA 1
ATOM 3245 C C . ASN A 1 413 ? 9.642 -6.580 -15.778 1.00 98.50 413 ASN A C 1
ATOM 3247 O O . ASN A 1 413 ? 8.558 -6.424 -16.349 1.00 98.50 413 ASN A O 1
ATOM 3251 N N . VAL A 1 414 ? 9.965 -5.988 -14.633 1.00 98.62 414 VAL A N 1
ATOM 3252 C CA . VAL A 1 414 ? 9.118 -5.023 -13.936 1.00 98.62 414 VAL A CA 1
ATOM 3253 C C . VAL A 1 414 ? 9.911 -3.740 -13.734 1.00 98.62 414 VAL A C 1
ATOM 3255 O O . VAL A 1 414 ? 11.008 -3.757 -13.182 1.00 98.62 414 VAL A O 1
ATOM 3258 N N . THR A 1 415 ? 9.331 -2.619 -14.146 1.00 98.56 415 THR A N 1
ATOM 3259 C CA . THR A 1 415 ? 9.871 -1.285 -13.889 1.00 98.56 415 THR A CA 1
ATOM 3260 C C . THR A 1 415 ? 8.936 -0.525 -12.968 1.00 98.56 415 THR A C 1
ATOM 3262 O O . THR A 1 415 ? 7.803 -0.217 -13.336 1.00 98.56 415 THR A O 1
ATOM 3265 N N . PHE A 1 416 ? 9.419 -0.208 -11.774 1.00 98.44 416 PHE A N 1
ATOM 3266 C CA . PHE A 1 416 ? 8.741 0.634 -10.803 1.00 98.44 416 PHE A CA 1
ATOM 3267 C C . PHE A 1 416 ? 9.069 2.107 -11.053 1.00 98.44 416 PHE A C 1
ATOM 3269 O O . PHE A 1 416 ? 10.245 2.480 -11.095 1.00 98.44 416 PHE A O 1
ATOM 3276 N N . ILE A 1 417 ? 8.041 2.949 -11.170 1.00 98.12 417 ILE A N 1
ATOM 3277 C CA . ILE A 1 417 ? 8.183 4.406 -11.190 1.00 98.12 417 ILE A CA 1
ATOM 3278 C C . ILE A 1 417 ? 7.283 5.024 -10.119 1.00 98.12 417 ILE A C 1
ATOM 3280 O O . ILE A 1 417 ? 6.080 5.193 -10.327 1.00 98.12 417 ILE A O 1
ATOM 3284 N N . GLY A 1 418 ? 7.879 5.353 -8.974 1.00 96.44 418 GLY A N 1
ATOM 3285 C CA . GLY A 1 418 ? 7.182 5.901 -7.806 1.00 96.44 418 GLY A CA 1
ATOM 3286 C C . GLY A 1 418 ? 7.353 7.406 -7.653 1.00 96.44 418 GLY A C 1
ATOM 3287 O O . GLY A 1 418 ? 8.241 8.016 -8.253 1.00 96.44 418 GLY A O 1
ATOM 3288 N N . SER A 1 419 ? 6.491 7.997 -6.832 1.00 95.50 419 SER A N 1
ATOM 3289 C CA . SER A 1 419 ? 6.539 9.411 -6.457 1.00 95.50 419 SER A CA 1
ATOM 3290 C C . SER A 1 419 ? 7.093 9.501 -5.047 1.00 95.50 419 SER A C 1
ATOM 3292 O O . SER A 1 419 ? 6.453 9.013 -4.127 1.00 95.50 419 SER A O 1
ATOM 3294 N N . ALA A 1 420 ? 8.262 10.102 -4.868 1.00 96.25 420 ALA A N 1
ATOM 3295 C CA . ALA A 1 420 ? 8.985 10.058 -3.606 1.00 96.25 420 ALA A CA 1
ATOM 3296 C C . ALA A 1 420 ? 9.203 11.448 -3.001 1.00 96.25 420 ALA A C 1
ATOM 3298 O O . ALA A 1 420 ? 9.352 12.445 -3.717 1.00 96.25 420 ALA A O 1
ATOM 3299 N N . GLY A 1 421 ? 9.266 11.500 -1.673 1.00 95.69 421 GLY A N 1
ATOM 3300 C CA . GLY A 1 421 ? 9.661 12.688 -0.929 1.00 95.69 421 GLY A CA 1
ATOM 3301 C C . GLY A 1 421 ? 11.151 12.674 -0.632 1.00 95.69 421 GLY A C 1
ATOM 3302 O O . GLY A 1 421 ? 11.667 11.707 -0.074 1.00 95.69 421 GLY A O 1
ATOM 3303 N N . SER A 1 422 ? 11.854 13.745 -0.997 1.00 96.56 422 SER A N 1
ATOM 3304 C CA . SER A 1 422 ? 13.253 13.924 -0.623 1.00 96.56 422 SER A CA 1
ATOM 3305 C C . SER A 1 422 ? 13.381 14.553 0.762 1.00 96.56 422 SER A C 1
ATOM 3307 O O . SER A 1 422 ? 12.795 15.602 1.038 1.00 96.56 422 SER A O 1
ATOM 3309 N N . LEU A 1 423 ? 14.201 13.942 1.611 1.00 95.50 423 LEU A N 1
ATOM 3310 C CA . LEU A 1 423 ? 14.681 14.490 2.878 1.00 95.50 423 LEU A CA 1
ATOM 3311 C C . LEU A 1 423 ? 16.057 15.165 2.719 1.00 95.50 423 LEU A C 1
ATOM 3313 O O . LEU A 1 423 ? 16.421 16.013 3.538 1.00 95.50 423 LEU A O 1
ATOM 3317 N N . ASP A 1 424 ? 16.796 14.842 1.652 1.00 94.81 424 ASP A N 1
ATOM 3318 C CA . ASP A 1 424 ? 18.044 15.508 1.278 1.00 94.81 424 ASP A CA 1
ATOM 3319 C C . ASP A 1 424 ? 17.777 16.734 0.371 1.00 94.81 424 ASP A C 1
ATOM 3321 O O . ASP A 1 424 ? 17.335 16.585 -0.775 1.00 94.81 424 ASP A O 1
ATOM 3325 N N . PRO A 1 425 ? 18.084 17.971 0.811 1.00 88.88 425 PRO A N 1
ATOM 3326 C CA . PRO A 1 425 ? 17.945 19.164 -0.026 1.00 88.88 425 PRO A CA 1
ATOM 3327 C C . PRO A 1 425 ? 18.881 19.175 -1.251 1.00 88.88 425 PRO A C 1
ATOM 3329 O O . PRO A 1 425 ? 18.676 19.992 -2.152 1.00 88.88 425 PRO A O 1
ATOM 3332 N N . GLY A 1 426 ? 19.896 18.300 -1.297 1.00 94.19 426 GLY A N 1
ATOM 3333 C CA . GLY A 1 426 ? 20.761 18.054 -2.455 1.00 94.19 426 GLY A CA 1
ATOM 3334 C C . GLY A 1 426 ? 20.122 17.191 -3.554 1.00 94.19 426 GLY A C 1
ATOM 3335 O O . GLY A 1 426 ? 20.694 17.035 -4.640 1.00 94.19 426 GLY A O 1
ATOM 3336 N N . ILE A 1 427 ? 18.931 16.644 -3.308 1.00 95.56 427 ILE A N 1
ATOM 3337 C CA . ILE A 1 427 ? 18.104 15.958 -4.300 1.00 95.56 427 ILE A CA 1
ATOM 3338 C C . ILE A 1 427 ? 16.956 16.911 -4.683 1.00 95.56 427 ILE A C 1
ATOM 3340 O O . ILE A 1 427 ? 16.005 17.085 -3.916 1.00 95.56 427 ILE A O 1
ATOM 3344 N N . PRO A 1 428 ? 17.031 17.576 -5.849 1.00 95.06 428 PRO A N 1
ATOM 3345 C CA . PRO A 1 428 ? 16.076 18.616 -6.197 1.00 95.06 428 PRO A CA 1
ATOM 3346 C C . PRO A 1 428 ? 14.722 18.033 -6.607 1.00 95.06 428 PRO A C 1
ATOM 3348 O O . PRO A 1 428 ? 14.631 16.967 -7.220 1.00 95.06 428 PRO A O 1
ATOM 3351 N N . PHE A 1 429 ? 13.669 18.801 -6.342 1.00 95.19 429 PHE A N 1
ATOM 3352 C CA . PHE A 1 429 ? 12.334 18.561 -6.880 1.00 95.19 429 PHE A CA 1
ATOM 3353 C C . PHE A 1 429 ? 12.367 18.320 -8.398 1.00 95.19 429 PHE A C 1
ATOM 3355 O O . PHE A 1 429 ? 13.040 19.043 -9.138 1.00 95.19 429 PHE A O 1
ATOM 3362 N N . GLY A 1 430 ? 11.588 17.346 -8.872 1.00 95.25 430 GLY A N 1
ATOM 3363 C CA . GLY A 1 430 ? 11.461 17.019 -10.292 1.00 95.25 430 GLY A CA 1
ATOM 3364 C C . GLY A 1 430 ? 12.673 16.295 -10.879 1.00 95.25 430 GLY A C 1
ATOM 3365 O O . GLY A 1 430 ? 12.707 16.074 -12.086 1.00 95.25 430 GLY A O 1
ATOM 3366 N N . SER A 1 431 ? 13.659 15.926 -10.057 1.00 96.88 431 SER A N 1
ATOM 3367 C CA . SER A 1 431 ? 14.687 14.968 -10.460 1.00 96.88 431 SER A CA 1
ATOM 3368 C C . SER A 1 431 ? 14.178 13.530 -10.360 1.00 96.88 431 SER A C 1
ATOM 3370 O O . SER A 1 431 ? 13.152 13.254 -9.732 1.00 96.88 431 SER A O 1
ATOM 3372 N N . MET A 1 432 ? 14.910 12.613 -10.990 1.00 98.25 432 MET A N 1
ATOM 3373 C CA . MET A 1 432 ? 14.729 11.176 -10.822 1.00 98.25 432 MET A CA 1
ATOM 3374 C C . MET A 1 432 ? 15.995 10.561 -10.233 1.00 98.25 432 MET A C 1
ATOM 3376 O O . MET A 1 432 ? 17.103 10.960 -10.598 1.00 98.25 432 MET A O 1
ATOM 3380 N N . ILE A 1 433 ? 15.833 9.577 -9.353 1.00 98.44 433 ILE A N 1
ATOM 3381 C CA . ILE A 1 433 ? 16.935 8.767 -8.818 1.00 98.44 433 ILE A CA 1
ATOM 3382 C C . ILE A 1 433 ? 16.561 7.283 -8.815 1.00 98.44 433 ILE A C 1
ATOM 3384 O O . ILE A 1 433 ? 15.384 6.932 -8.826 1.00 98.44 433 ILE A O 1
ATOM 3388 N N . THR A 1 434 ? 17.554 6.409 -8.732 1.00 98.50 434 THR A N 1
ATOM 3389 C CA . THR A 1 434 ? 17.380 5.016 -8.308 1.00 98.50 434 THR A CA 1
ATOM 3390 C C . THR A 1 434 ? 17.983 4.898 -6.906 1.00 98.50 434 THR A C 1
ATOM 3392 O O . THR A 1 434 ? 19.152 5.253 -6.747 1.00 98.50 434 THR A O 1
ATOM 3395 N N . PRO A 1 435 ? 17.230 4.467 -5.878 1.00 98.25 435 PRO A N 1
ATOM 3396 C CA . PRO A 1 435 ? 17.790 4.329 -4.540 1.00 98.25 435 PRO A CA 1
ATOM 3397 C C . PRO A 1 435 ? 18.836 3.212 -4.512 1.00 98.25 435 PRO A C 1
ATOM 3399 O O . PRO A 1 435 ? 18.628 2.146 -5.094 1.00 98.25 435 PRO A O 1
ATOM 3402 N N . ALA A 1 436 ? 19.954 3.456 -3.829 1.00 98.31 436 ALA A N 1
ATOM 3403 C CA . ALA A 1 436 ? 21.054 2.494 -3.752 1.00 98.31 436 ALA A CA 1
ATOM 3404 C C . ALA A 1 436 ? 20.886 1.519 -2.580 1.00 98.31 436 ALA A C 1
ATOM 3406 O O . ALA A 1 436 ? 21.251 0.345 -2.683 1.00 98.31 436 ALA A O 1
ATOM 3407 N N . VAL A 1 437 ? 20.326 2.011 -1.473 1.00 98.44 437 VAL A N 1
ATOM 3408 C CA . VAL A 1 437 ? 20.187 1.286 -0.208 1.00 98.44 437 VAL A CA 1
ATOM 3409 C C . VAL A 1 437 ? 18.739 1.380 0.260 1.00 98.44 437 VAL A C 1
ATOM 3411 O O . VAL A 1 437 ? 18.112 2.429 0.111 1.00 98.44 437 VAL A O 1
ATOM 3414 N N . TYR A 1 438 ? 18.212 0.297 0.819 1.00 98.12 438 TYR A N 1
ATOM 3415 C CA . TYR A 1 438 ? 16.904 0.243 1.456 1.00 98.12 438 TYR A CA 1
ATOM 3416 C C . TYR A 1 438 ? 17.071 0.023 2.958 1.00 98.12 438 TYR A C 1
ATOM 3418 O O . TYR A 1 438 ? 17.785 -0.885 3.370 1.00 98.12 438 TYR A O 1
ATOM 3426 N N . ARG A 1 439 ? 16.419 0.862 3.764 1.00 97.50 439 ARG A N 1
ATOM 3427 C CA . ARG A 1 439 ? 16.265 0.664 5.202 1.00 97.50 439 ARG A CA 1
ATOM 3428 C C . ARG A 1 439 ? 14.953 -0.051 5.498 1.00 97.50 439 ARG A C 1
ATOM 3430 O O . ARG A 1 439 ? 13.879 0.533 5.319 1.00 97.50 439 ARG A O 1
ATOM 3437 N N . HIS A 1 440 ? 15.051 -1.265 6.025 1.00 92.12 440 HIS A N 1
ATOM 3438 C CA . HIS A 1 440 ? 13.923 -2.062 6.504 1.00 92.12 440 HIS A CA 1
ATOM 3439 C C . HIS A 1 440 ? 14.236 -2.577 7.911 1.00 92.12 440 HIS A C 1
ATOM 3441 O O . HIS A 1 440 ? 15.331 -3.080 8.151 1.00 92.12 440 HIS A O 1
ATOM 3447 N N . ASP A 1 441 ? 13.317 -2.384 8.858 1.00 87.75 441 ASP A N 1
ATOM 3448 C CA . ASP A 1 441 ? 13.480 -2.793 10.263 1.00 87.75 441 ASP A CA 1
ATOM 3449 C C . ASP A 1 441 ? 14.802 -2.334 10.908 1.00 87.75 441 ASP A C 1
ATOM 3451 O O . ASP A 1 441 ? 15.474 -3.064 11.634 1.00 87.75 441 ASP A O 1
ATOM 3455 N N . GLY A 1 442 ? 15.209 -1.097 10.603 1.00 90.12 442 GLY A N 1
ATOM 3456 C CA . GLY A 1 442 ? 16.442 -0.494 11.121 1.00 90.12 442 GLY A CA 1
ATOM 3457 C C . GLY A 1 442 ? 17.735 -1.027 10.496 1.00 90.12 442 GLY A C 1
ATOM 3458 O O . GLY A 1 442 ? 18.810 -0.564 10.870 1.00 90.12 442 GLY A O 1
ATOM 3459 N N . THR A 1 443 ? 17.644 -1.952 9.538 1.00 93.50 443 THR A N 1
ATOM 3460 C CA . THR A 1 443 ? 18.792 -2.510 8.817 1.00 93.50 443 THR A CA 1
ATOM 3461 C C . THR A 1 443 ? 18.908 -1.883 7.434 1.00 93.50 443 THR A C 1
ATOM 3463 O O . THR A 1 443 ? 17.915 -1.769 6.718 1.00 93.50 443 THR A O 1
ATOM 3466 N N . ASP A 1 444 ? 20.130 -1.507 7.057 1.00 97.81 444 ASP A N 1
ATOM 3467 C CA . ASP A 1 444 ? 20.452 -0.946 5.746 1.00 97.81 444 ASP A CA 1
ATOM 3468 C C . ASP A 1 444 ? 20.987 -2.042 4.822 1.00 97.81 444 ASP A C 1
ATOM 3470 O O . ASP A 1 444 ? 21.993 -2.690 5.117 1.00 97.81 444 ASP A O 1
ATOM 3474 N N . GLU A 1 445 ? 20.332 -2.236 3.682 1.00 96.94 445 GLU A N 1
ATOM 3475 C CA . GLU A 1 445 ? 20.677 -3.271 2.709 1.00 96.94 445 GLU A CA 1
ATOM 3476 C C . GLU A 1 445 ? 20.830 -2.702 1.289 1.00 96.94 445 GLU A C 1
ATOM 3478 O O . GLU A 1 445 ? 20.019 -1.883 0.843 1.00 96.94 445 GLU A O 1
ATOM 3483 N N . PRO A 1 446 ? 21.861 -3.117 0.531 1.00 98.06 446 PRO A N 1
ATOM 3484 C CA . PRO A 1 446 ? 22.018 -2.686 -0.850 1.00 98.06 446 PRO A CA 1
ATOM 3485 C C . PRO A 1 446 ? 20.912 -3.283 -1.728 1.00 98.06 446 PRO A C 1
ATOM 3487 O O . PRO A 1 446 ? 20.688 -4.493 -1.737 1.00 98.06 446 PRO A O 1
ATOM 3490 N N . LEU A 1 447 ? 20.256 -2.442 -2.531 1.00 96.38 447 LEU A N 1
ATOM 3491 C CA . LEU A 1 447 ? 19.177 -2.883 -3.420 1.00 96.38 447 LEU A CA 1
ATOM 3492 C C . LEU A 1 447 ? 19.682 -3.582 -4.696 1.00 96.38 447 LEU A C 1
ATOM 3494 O O . LEU A 1 447 ? 18.926 -4.323 -5.318 1.00 96.38 447 LEU A O 1
ATOM 3498 N N . ASN A 1 448 ? 20.943 -3.361 -5.095 1.00 96.75 448 ASN A N 1
ATOM 3499 C CA . ASN A 1 448 ? 21.584 -3.980 -6.271 1.00 96.75 448 ASN A CA 1
ATOM 3500 C C . ASN A 1 448 ? 20.754 -3.894 -7.571 1.00 96.75 448 ASN A C 1
ATOM 3502 O O . ASN A 1 448 ? 20.704 -4.831 -8.368 1.00 96.75 448 ASN A O 1
ATOM 3506 N N . LEU A 1 449 ? 20.089 -2.757 -7.788 1.00 97.25 449 LEU A N 1
ATOM 3507 C CA . LEU A 1 449 ? 19.176 -2.567 -8.914 1.00 97.25 449 LEU A CA 1
ATOM 3508 C C . LEU A 1 449 ? 19.924 -2.310 -10.234 1.00 97.25 449 LEU A C 1
ATOM 3510 O O . LEU A 1 449 ? 20.984 -1.675 -10.230 1.00 97.25 449 LEU A O 1
ATOM 3514 N N . PRO A 1 450 ? 19.363 -2.722 -11.388 1.00 97.44 450 PRO A N 1
ATOM 3515 C CA . PRO A 1 450 ? 19.907 -2.385 -12.697 1.00 97.44 450 PRO A CA 1
ATOM 3516 C C . PRO A 1 450 ? 19.976 -0.868 -12.904 1.00 97.44 450 PRO A C 1
ATOM 3518 O O . PRO A 1 450 ? 18.976 -0.164 -12.749 1.00 97.44 450 PRO A O 1
ATOM 3521 N N . ALA A 1 451 ? 21.142 -0.376 -13.324 1.00 96.81 451 ALA A N 1
ATOM 3522 C CA . ALA A 1 451 ? 21.349 1.042 -13.593 1.00 96.81 451 ALA A CA 1
ATOM 3523 C C . ALA A 1 451 ? 20.452 1.556 -14.734 1.00 96.81 451 ALA A C 1
ATOM 3525 O O . ALA A 1 451 ? 20.174 0.845 -15.704 1.00 96.81 451 ALA A O 1
ATOM 3526 N N . ILE A 1 452 ? 20.047 2.824 -14.637 1.00 98.06 452 ILE A N 1
ATOM 3527 C CA . ILE A 1 452 ? 19.352 3.551 -15.702 1.00 98.06 452 ILE A CA 1
ATOM 3528 C C . ILE A 1 452 ? 20.286 4.668 -16.182 1.00 98.06 452 ILE A C 1
ATOM 3530 O O . ILE A 1 452 ? 20.625 5.549 -15.389 1.00 98.06 452 ILE A O 1
ATOM 3534 N N . PRO A 1 453 ? 20.735 4.665 -17.451 1.00 97.62 453 PRO A N 1
ATOM 3535 C CA . PRO A 1 453 ? 21.670 5.671 -17.943 1.00 97.62 453 PRO A CA 1
ATOM 3536 C C . PRO A 1 453 ? 21.182 7.102 -17.693 1.00 97.62 453 PRO A C 1
ATOM 3538 O O . PRO A 1 453 ? 20.077 7.482 -18.079 1.00 97.62 453 PRO A O 1
ATOM 3541 N N . GLY A 1 454 ? 22.024 7.909 -17.045 1.00 97.38 454 GLY A N 1
ATOM 3542 C CA . GLY A 1 454 ? 21.725 9.307 -16.727 1.00 97.38 454 GLY A CA 1
ATOM 3543 C C . GLY A 1 454 ? 20.775 9.526 -15.545 1.00 97.38 454 GLY A C 1
ATOM 3544 O O . GLY A 1 454 ? 20.455 10.678 -15.271 1.00 97.38 454 GLY A O 1
ATOM 3545 N N . ILE A 1 455 ? 20.336 8.475 -14.847 1.00 98.12 455 ILE A N 1
ATOM 3546 C CA . ILE A 1 455 ? 19.617 8.583 -13.571 1.00 98.12 455 ILE A CA 1
ATOM 3547 C C . ILE A 1 455 ? 20.572 8.130 -12.454 1.00 98.12 455 ILE A C 1
ATOM 3549 O O . ILE A 1 455 ? 21.070 7.004 -12.507 1.00 98.12 455 ILE A O 1
ATOM 3553 N N . PRO A 1 456 ? 20.880 8.984 -11.461 1.00 98.06 456 PRO A N 1
ATOM 3554 C CA . PRO A 1 456 ? 21.808 8.632 -10.390 1.00 98.06 456 PRO A CA 1
ATOM 3555 C C . PRO A 1 456 ? 21.320 7.435 -9.564 1.00 98.06 456 PRO A C 1
ATOM 3557 O O . PRO A 1 456 ? 20.191 7.450 -9.077 1.00 98.06 456 PRO A O 1
ATOM 3560 N N . ASN A 1 457 ? 22.193 6.445 -9.354 1.00 97.94 457 ASN A N 1
ATOM 3561 C CA . ASN A 1 457 ? 21.986 5.371 -8.382 1.00 97.94 457 ASN A CA 1
ATOM 3562 C C . ASN A 1 457 ? 22.585 5.793 -7.035 1.00 97.94 457 ASN A C 1
ATOM 3564 O O . ASN A 1 457 ? 23.800 5.701 -6.844 1.00 97.94 457 ASN A O 1
ATOM 3568 N N . ARG A 1 458 ? 21.766 6.362 -6.150 1.00 97.75 458 ARG A N 1
ATOM 3569 C CA . ARG A 1 458 ? 22.225 6.936 -4.882 1.00 97.75 458 ARG A CA 1
ATOM 3570 C C . ARG A 1 458 ? 21.109 7.011 -3.852 1.00 97.75 458 ARG A C 1
ATOM 3572 O O . ARG A 1 458 ? 19.933 7.003 -4.195 1.00 97.75 458 ARG A O 1
ATOM 3579 N N . GLY A 1 459 ? 21.523 7.219 -2.612 1.00 96.88 459 GLY A N 1
ATOM 3580 C CA . GLY A 1 459 ? 20.651 7.578 -1.508 1.00 96.88 459 GLY A CA 1
ATOM 3581 C C . GLY A 1 459 ? 20.082 6.378 -0.760 1.00 96.88 459 GLY A C 1
ATOM 3582 O O . GLY A 1 459 ? 19.922 5.287 -1.322 1.00 96.88 459 GLY A O 1
ATOM 3583 N N . LEU A 1 460 ? 19.798 6.617 0.515 1.00 98.25 460 LEU A N 1
ATOM 3584 C CA . LEU A 1 460 ? 19.120 5.705 1.415 1.00 98.25 460 LEU A CA 1
ATOM 3585 C C . LEU A 1 460 ? 17.607 5.921 1.344 1.00 98.25 460 LEU A C 1
ATOM 3587 O O . LEU A 1 460 ? 17.096 6.993 1.679 1.00 98.25 460 LEU A O 1
ATOM 3591 N N . TYR A 1 461 ? 16.900 4.881 0.915 1.00 98.19 461 TYR A N 1
ATOM 3592 C CA . TYR A 1 461 ? 15.447 4.828 0.854 1.00 98.19 461 TYR A CA 1
ATOM 3593 C C . TYR A 1 461 ? 14.861 4.210 2.127 1.00 98.19 461 TYR A C 1
ATOM 3595 O O . TYR A 1 461 ? 15.348 3.181 2.592 1.00 98.19 461 TYR A O 1
ATOM 3603 N N . GLN A 1 462 ? 13.769 4.778 2.641 1.00 97.06 462 GLN A N 1
ATOM 3604 C CA . GLN A 1 462 ? 12.939 4.148 3.670 1.00 97.06 462 GLN A CA 1
ATOM 3605 C C . GLN A 1 462 ? 11.462 4.139 3.257 1.00 97.06 462 GLN A C 1
ATOM 3607 O O . GLN A 1 462 ? 10.917 5.148 2.799 1.00 97.06 462 GLN A O 1
ATOM 3612 N N . LYS A 1 463 ? 10.790 3.002 3.469 1.00 95.56 463 LYS A N 1
ATOM 3613 C CA . LYS A 1 463 ? 9.339 2.908 3.282 1.00 95.56 463 LYS A CA 1
ATOM 3614 C C . LYS A 1 463 ? 8.612 3.722 4.356 1.00 95.56 463 LYS A C 1
ATOM 3616 O O . LYS A 1 463 ? 8.932 3.606 5.537 1.00 95.56 463 LYS A O 1
ATOM 3621 N N . VAL A 1 464 ? 7.581 4.467 3.959 1.00 93.06 464 VAL A N 1
ATOM 3622 C CA . VAL A 1 464 ? 6.608 5.065 4.889 1.00 93.06 464 VAL A CA 1
ATOM 3623 C C . VAL A 1 464 ? 5.214 4.456 4.700 1.00 93.06 464 VAL A C 1
ATOM 3625 O O . VAL A 1 464 ? 4.814 4.211 3.568 1.00 93.06 464 VAL A O 1
ATOM 3628 N N . PRO A 1 465 ? 4.437 4.211 5.769 1.00 85.75 465 PRO A N 1
ATOM 3629 C CA . PRO A 1 465 ? 3.102 3.607 5.646 1.00 85.75 465 PRO A CA 1
ATOM 3630 C C . PRO A 1 465 ? 2.063 4.563 5.039 1.00 85.75 465 PRO A C 1
ATOM 3632 O O . PRO A 1 465 ? 1.044 4.145 4.497 1.00 85.75 465 PRO A O 1
ATOM 3635 N N . THR A 1 466 ? 2.292 5.871 5.147 1.00 87.00 466 THR A N 1
ATOM 3636 C CA . THR A 1 466 ? 1.448 6.903 4.544 1.00 87.00 466 THR A CA 1
ATOM 3637 C C . THR A 1 466 ? 2.279 8.158 4.304 1.00 87.00 466 THR A C 1
ATOM 3639 O O . THR A 1 466 ? 3.098 8.493 5.156 1.00 87.00 466 THR A O 1
ATOM 3642 N N . PRO A 1 467 ? 2.064 8.912 3.212 1.00 79.00 467 PRO A N 1
ATOM 3643 C CA . PRO A 1 467 ? 2.743 10.195 3.004 1.00 79.00 467 PRO A CA 1
ATOM 3644 C C . PRO A 1 467 ? 2.409 11.229 4.100 1.00 79.00 467 PRO A C 1
ATOM 3646 O O . PRO A 1 467 ? 3.143 12.187 4.314 1.00 79.00 467 PRO A O 1
ATOM 3649 N N . ASN A 1 468 ? 1.327 11.014 4.856 1.00 77.31 468 ASN A N 1
ATOM 3650 C CA . ASN A 1 468 ? 0.836 11.951 5.868 1.00 77.31 468 ASN A CA 1
ATOM 3651 C C . ASN A 1 468 ? 1.648 11.977 7.179 1.00 77.31 468 ASN A C 1
ATOM 3653 O O . ASN A 1 468 ? 1.384 12.838 8.019 1.00 77.31 468 ASN A O 1
ATOM 3657 N N . VAL A 1 469 ? 2.615 11.067 7.389 1.00 72.06 469 VAL A N 1
ATOM 3658 C CA . VAL A 1 469 ? 3.469 11.089 8.602 1.00 72.06 469 VAL A CA 1
ATOM 3659 C C . VAL A 1 469 ? 4.487 12.235 8.605 1.00 72.06 469 VAL A C 1
ATOM 3661 O O . VAL A 1 469 ? 5.100 12.498 9.639 1.00 72.06 469 VAL A O 1
ATOM 3664 N N . GLY A 1 470 ? 4.647 12.941 7.478 1.00 75.06 470 GLY A N 1
ATOM 3665 C CA . GLY A 1 470 ? 5.590 14.041 7.278 1.00 75.06 470 GLY A CA 1
ATOM 3666 C C . GLY A 1 470 ? 5.324 15.275 8.146 1.00 75.06 470 GLY A C 1
ATOM 3667 O O . GLY A 1 470 ? 4.900 16.318 7.653 1.00 75.06 470 GLY A O 1
ATOM 3668 N N . THR A 1 471 ? 5.573 15.197 9.451 1.00 85.19 471 THR A N 1
ATOM 3669 C CA . THR A 1 471 ? 5.771 16.393 10.283 1.00 85.19 471 THR A CA 1
ATOM 3670 C C . THR A 1 471 ? 7.192 16.916 10.082 1.00 85.19 471 THR A C 1
ATOM 3672 O O . THR A 1 471 ? 8.088 16.163 9.694 1.00 85.19 471 THR A O 1
ATOM 3675 N N . GLN A 1 472 ? 7.447 18.195 10.363 1.00 85.50 472 GLN A N 1
ATOM 3676 C CA . GLN A 1 472 ? 8.815 18.732 10.324 1.00 85.50 472 GLN A CA 1
ATOM 3677 C C . GLN A 1 472 ? 9.737 18.028 11.332 1.00 85.50 472 GLN A C 1
ATOM 3679 O O . GLN A 1 472 ? 10.899 17.775 11.019 1.00 85.50 472 GLN A O 1
ATOM 3684 N N . THR A 1 473 ? 9.216 17.652 12.505 1.00 86.88 473 THR A N 1
ATOM 3685 C CA . THR A 1 473 ? 9.958 16.890 13.523 1.00 86.88 473 THR A CA 1
ATOM 3686 C C . THR A 1 473 ? 10.337 15.506 13.015 1.00 86.88 473 THR A C 1
ATOM 3688 O O . THR A 1 473 ? 11.514 15.154 13.043 1.00 86.88 473 THR A O 1
ATOM 3691 N N . TRP A 1 474 ? 9.365 14.755 12.491 1.00 90.62 474 TRP A N 1
ATOM 3692 C CA . TRP A 1 474 ? 9.611 13.445 11.890 1.00 90.62 474 TRP A CA 1
ATOM 3693 C C . TRP A 1 474 ? 10.606 13.560 10.731 1.00 90.62 474 TRP A C 1
ATOM 3695 O O . TRP A 1 474 ? 11.578 12.823 10.679 1.00 90.62 474 TRP A O 1
ATOM 3705 N N . THR A 1 475 ? 10.437 14.556 9.858 1.00 90.88 475 THR A N 1
ATOM 3706 C CA . THR A 1 475 ? 11.346 14.824 8.731 1.00 90.88 475 THR A CA 1
ATOM 3707 C C . THR A 1 475 ? 12.778 15.043 9.218 1.00 90.88 475 THR A C 1
ATOM 3709 O O . THR A 1 475 ? 13.713 14.465 8.670 1.00 90.88 475 THR A O 1
ATOM 3712 N N . ALA A 1 476 ? 12.961 15.851 10.266 1.00 90.75 476 ALA A N 1
ATOM 3713 C CA . ALA A 1 476 ? 14.270 16.123 10.848 1.00 90.75 476 ALA A CA 1
ATOM 3714 C C . ALA A 1 476 ? 14.888 14.875 11.496 1.00 90.75 476 ALA A C 1
ATOM 3716 O O . ALA A 1 476 ? 16.076 14.626 11.306 1.00 90.75 476 ALA A O 1
ATOM 3717 N N . GLN A 1 477 ? 14.098 14.079 12.222 1.00 91.94 477 GLN A N 1
ATOM 3718 C CA . GLN A 1 477 ? 14.547 12.838 12.861 1.00 91.94 477 GLN A CA 1
ATOM 3719 C C . GLN A 1 477 ? 14.924 11.770 11.829 1.00 91.94 477 GLN A C 1
ATOM 3721 O O . GLN A 1 477 ? 16.019 11.213 11.884 1.00 91.94 477 GLN A O 1
ATOM 3726 N N . THR A 1 478 ? 14.059 11.533 10.845 1.00 93.00 478 THR A N 1
ATOM 3727 C CA . THR A 1 478 ? 14.297 10.577 9.760 1.00 93.00 478 THR A CA 1
ATOM 3728 C C . THR A 1 478 ? 15.523 10.981 8.947 1.00 93.00 478 THR A C 1
ATOM 3730 O O . THR A 1 478 ? 16.406 10.157 8.712 1.00 93.00 478 THR A O 1
ATOM 3733 N N . ARG A 1 479 ? 15.677 12.272 8.632 1.00 94.31 479 ARG A N 1
ATOM 3734 C CA . ARG A 1 479 ? 16.895 12.790 7.996 1.00 94.31 479 ARG A CA 1
ATOM 3735 C C . ARG A 1 479 ? 18.137 12.614 8.872 1.00 94.31 479 ARG A C 1
ATOM 3737 O O . ARG A 1 479 ? 19.184 12.229 8.364 1.00 94.31 479 ARG A O 1
ATOM 3744 N N . ALA A 1 480 ? 18.046 12.879 10.176 1.00 95.06 480 ALA A N 1
ATOM 3745 C CA . ALA A 1 480 ? 19.163 12.692 11.106 1.00 95.06 480 ALA A CA 1
ATOM 3746 C C . ALA A 1 480 ? 19.607 11.223 11.203 1.00 95.06 480 ALA A C 1
ATOM 3748 O O . ALA A 1 480 ? 20.772 10.956 11.482 1.00 95.06 480 ALA A O 1
ATOM 3749 N N . SER A 1 481 ? 18.710 10.279 10.906 1.00 94.88 481 SER A N 1
ATOM 3750 C CA . SER A 1 481 ? 19.047 8.860 10.775 1.00 94.88 481 SER A CA 1
ATOM 3751 C C . SER A 1 481 ? 19.757 8.506 9.454 1.00 94.88 481 SER A C 1
ATOM 3753 O O . SER A 1 481 ? 20.115 7.348 9.246 1.00 94.88 481 SER A O 1
ATOM 3755 N N . GLY A 1 482 ? 19.972 9.475 8.559 1.00 96.56 482 GLY A N 1
ATOM 3756 C CA . GLY A 1 482 ? 20.662 9.299 7.278 1.00 96.56 482 GLY A CA 1
ATOM 3757 C C . GLY A 1 482 ? 19.762 8.895 6.109 1.00 96.56 482 GLY A C 1
ATOM 3758 O O . GLY A 1 482 ? 20.280 8.540 5.059 1.00 96.56 482 GLY A O 1
ATOM 3759 N N . VAL A 1 483 ? 18.437 8.918 6.273 1.00 97.25 483 VAL A N 1
ATOM 3760 C CA . VAL A 1 483 ? 17.498 8.623 5.179 1.00 97.25 483 VAL A CA 1
ATOM 3761 C C . VAL A 1 483 ? 17.417 9.823 4.245 1.00 97.25 483 VAL A C 1
ATOM 3763 O O . VAL A 1 483 ? 17.159 10.944 4.688 1.00 97.25 483 VAL A O 1
ATOM 3766 N N . ASP A 1 484 ? 17.590 9.570 2.951 1.00 97.62 484 ASP A N 1
ATOM 3767 C CA . ASP A 1 484 ? 17.586 10.603 1.916 1.00 97.62 484 ASP A CA 1
ATOM 3768 C C . ASP A 1 484 ? 16.223 10.737 1.246 1.00 97.62 484 ASP A C 1
ATOM 3770 O O . ASP A 1 484 ? 15.825 11.842 0.879 1.00 97.62 484 ASP A O 1
ATOM 3774 N N . VAL A 1 485 ? 15.509 9.622 1.058 1.00 97.62 485 VAL A N 1
ATOM 3775 C CA . VAL A 1 485 ? 14.256 9.570 0.297 1.00 97.62 485 VAL A CA 1
ATOM 3776 C C . VAL A 1 485 ? 13.257 8.613 0.939 1.00 97.62 485 VAL A C 1
ATOM 3778 O O . VAL A 1 485 ? 13.614 7.535 1.412 1.00 97.62 485 VAL A O 1
ATOM 3781 N N . VAL A 1 486 ? 11.983 8.994 0.915 1.00 96.88 486 VAL A N 1
ATOM 3782 C CA . VAL A 1 486 ? 10.863 8.187 1.406 1.00 96.88 486 VAL A CA 1
ATOM 3783 C C . VAL A 1 486 ? 9.797 7.999 0.339 1.00 96.88 486 VAL A C 1
ATOM 3785 O O . VAL A 1 486 ? 9.555 8.878 -0.487 1.00 96.88 486 VAL A O 1
ATOM 3788 N N . GLU A 1 487 ? 9.169 6.829 0.345 1.00 96.06 487 GLU A N 1
ATOM 3789 C CA . GLU A 1 487 ? 8.144 6.430 -0.624 1.00 96.06 487 GLU A CA 1
ATOM 3790 C C . GLU A 1 487 ? 7.327 5.260 -0.055 1.00 96.06 487 GLU A C 1
ATOM 3792 O O . GLU A 1 487 ? 7.870 4.437 0.691 1.00 96.06 487 GLU A O 1
ATOM 3797 N N . SER A 1 488 ? 6.024 5.208 -0.333 1.00 95.12 488 SER A N 1
ATOM 3798 C CA . SER A 1 488 ? 5.091 4.304 0.352 1.00 95.12 488 SER A CA 1
ATOM 3799 C C . SER A 1 488 ? 4.962 2.903 -0.247 1.00 95.12 488 SER A C 1
ATOM 3801 O O . SER A 1 488 ? 4.614 1.961 0.462 1.00 95.12 488 SER A O 1
ATOM 3803 N N . GLU A 1 489 ? 5.252 2.723 -1.528 1.00 96.25 489 GLU A N 1
ATOM 3804 C CA . GLU A 1 489 ? 4.948 1.519 -2.295 1.00 96.25 489 GLU A CA 1
ATOM 3805 C C . GLU A 1 489 ? 6.193 0.689 -2.638 1.00 96.25 489 GLU A C 1
ATOM 3807 O O . GLU A 1 489 ? 6.097 -0.535 -2.739 1.00 96.25 489 GLU A O 1
ATOM 3812 N N . LEU A 1 490 ? 7.364 1.306 -2.810 1.00 97.31 490 LEU A N 1
ATOM 3813 C CA . LEU A 1 490 ? 8.579 0.646 -3.285 1.00 97.31 490 LEU A CA 1
ATOM 3814 C C . LEU A 1 490 ? 9.003 -0.496 -2.357 1.00 97.31 490 LEU A C 1
ATOM 3816 O O . LEU A 1 490 ? 9.362 -1.559 -2.856 1.00 97.31 490 LEU A O 1
ATOM 3820 N N . GLY A 1 491 ? 8.911 -0.321 -1.036 1.00 96.88 491 GLY A N 1
ATOM 3821 C CA . GLY A 1 491 ? 9.219 -1.375 -0.064 1.00 96.88 491 GLY A CA 1
ATOM 3822 C C . GLY A 1 491 ? 8.417 -2.652 -0.327 1.00 96.88 491 GLY A C 1
ATOM 3823 O O . GLY A 1 491 ? 8.994 -3.729 -0.437 1.00 96.88 491 GLY A O 1
ATOM 3824 N N . HIS A 1 492 ? 7.111 -2.526 -0.586 1.00 96.31 492 HIS A N 1
ATOM 3825 C CA . HIS A 1 492 ? 6.268 -3.672 -0.938 1.00 96.31 492 HIS A CA 1
ATOM 3826 C C . HIS A 1 492 ? 6.689 -4.356 -2.236 1.00 96.31 492 HIS A C 1
ATOM 3828 O O . HIS A 1 492 ? 6.617 -5.579 -2.339 1.00 96.31 492 HIS A O 1
ATOM 3834 N N . VAL A 1 493 ? 7.107 -3.573 -3.230 1.00 97.75 493 VAL A N 1
ATOM 3835 C CA . VAL A 1 493 ? 7.553 -4.094 -4.525 1.00 97.75 493 VAL A CA 1
ATOM 3836 C C . VAL A 1 493 ? 8.895 -4.805 -4.395 1.00 97.75 493 VAL A C 1
ATOM 3838 O O . VAL A 1 493 ? 9.048 -5.896 -4.932 1.00 97.75 493 VAL A O 1
ATOM 3841 N N . VAL A 1 494 ? 9.850 -4.232 -3.662 1.00 97.69 494 VAL A N 1
ATOM 3842 C CA . VAL A 1 494 ? 11.157 -4.853 -3.396 1.00 97.69 494 VAL A CA 1
ATOM 3843 C C . VAL A 1 494 ? 10.983 -6.171 -2.649 1.00 97.69 494 VAL A C 1
ATOM 3845 O O . VAL A 1 494 ? 11.523 -7.188 -3.081 1.00 97.69 494 VAL A O 1
ATOM 3848 N N . GLU A 1 495 ? 10.206 -6.167 -1.565 1.00 95.31 495 GLU A N 1
ATOM 3849 C CA . GLU A 1 495 ? 9.918 -7.361 -0.766 1.00 95.31 495 GLU A CA 1
ATOM 3850 C C . GLU A 1 495 ? 9.268 -8.462 -1.607 1.00 95.31 495 GLU A C 1
ATOM 3852 O O . GLU A 1 495 ? 9.703 -9.608 -1.554 1.00 95.31 495 GLU A O 1
ATOM 3857 N N . GLU A 1 496 ? 8.276 -8.123 -2.437 1.00 95.88 496 GLU A N 1
ATOM 3858 C CA . GLU A 1 496 ? 7.639 -9.112 -3.306 1.00 95.88 496 GLU A CA 1
ATOM 3859 C C . GLU A 1 496 ? 8.622 -9.645 -4.353 1.00 95.88 496 GLU A C 1
ATOM 3861 O O . GLU A 1 496 ? 8.717 -10.852 -4.540 1.00 95.88 496 GLU A O 1
ATOM 3866 N N . MET A 1 497 ? 9.408 -8.790 -5.016 1.00 96.81 497 MET A N 1
ATOM 3867 C CA . MET A 1 497 ? 10.354 -9.241 -6.047 1.00 96.81 497 MET A CA 1
ATOM 3868 C C . MET A 1 497 ? 11.468 -10.140 -5.495 1.00 96.81 497 MET A C 1
ATOM 3870 O O . MET A 1 497 ? 11.984 -10.976 -6.234 1.00 96.81 497 MET A O 1
ATOM 3874 N N . ARG A 1 498 ? 11.801 -10.056 -4.200 1.00 94.81 498 ARG A N 1
ATOM 3875 C CA . ARG A 1 498 ? 12.717 -11.015 -3.548 1.00 94.81 498 ARG A CA 1
ATOM 3876 C C . ARG A 1 498 ? 12.178 -12.441 -3.543 1.00 94.81 498 ARG A C 1
ATOM 3878 O O . ARG A 1 498 ? 12.964 -13.377 -3.657 1.00 94.81 498 ARG A O 1
ATOM 3885 N N . LEU A 1 499 ? 10.858 -12.603 -3.470 1.00 93.75 499 LEU A N 1
ATOM 3886 C CA . LEU A 1 499 ? 10.196 -13.907 -3.571 1.00 93.75 499 LEU A CA 1
ATOM 3887 C C . LEU A 1 499 ? 10.215 -14.453 -5.009 1.00 93.75 499 LEU A C 1
ATOM 3889 O O . LEU A 1 499 ? 9.987 -15.643 -5.222 1.00 93.75 499 LEU A O 1
ATOM 3893 N N . HIS A 1 500 ? 10.532 -13.609 -5.998 1.00 96.31 500 HIS A N 1
ATOM 3894 C CA . HIS A 1 500 ? 10.568 -13.958 -7.419 1.00 96.31 500 HIS A CA 1
ATOM 3895 C C . HIS A 1 500 ? 11.917 -13.590 -8.057 1.00 96.31 500 HIS A C 1
ATOM 3897 O O . HIS A 1 500 ? 11.967 -12.736 -8.944 1.00 96.31 500 HIS A O 1
ATOM 3903 N N . PRO A 1 501 ? 13.026 -14.267 -7.698 1.00 94.69 501 PRO A N 1
ATOM 3904 C CA . PRO A 1 501 ? 14.371 -13.918 -8.176 1.00 94.69 501 PRO A CA 1
ATOM 3905 C C . PRO A 1 501 ? 14.546 -14.021 -9.703 1.00 94.69 501 PRO A C 1
ATOM 3907 O O . PRO A 1 501 ? 15.513 -13.508 -10.260 1.00 94.69 501 PRO A O 1
ATOM 3910 N N . GLY A 1 502 ? 13.614 -14.681 -10.401 1.00 96.31 502 GLY A N 1
ATOM 3911 C CA . GLY A 1 502 ? 13.560 -14.729 -11.864 1.00 96.31 502 GLY A CA 1
ATOM 3912 C C . GLY A 1 502 ? 12.936 -13.493 -12.527 1.00 96.31 502 GLY A C 1
ATOM 3913 O O . GLY A 1 502 ? 12.783 -13.494 -13.750 1.00 96.31 502 GLY A O 1
ATOM 3914 N N . VAL A 1 503 ? 12.535 -12.483 -11.750 1.00 98.31 503 VAL A N 1
ATOM 3915 C CA . VAL A 1 503 ? 11.964 -11.223 -12.232 1.00 98.31 503 VAL A CA 1
ATOM 3916 C C . VAL A 1 503 ? 12.985 -10.110 -12.044 1.00 98.31 503 VAL A C 1
ATOM 3918 O O . VAL A 1 503 ? 13.431 -9.817 -10.938 1.00 98.31 503 VAL A O 1
ATOM 3921 N N . ARG A 1 504 ? 13.351 -9.454 -13.142 1.00 98.25 504 ARG A N 1
ATOM 3922 C CA . ARG A 1 504 ? 14.227 -8.287 -13.118 1.00 98.25 504 ARG A CA 1
ATOM 3923 C C . ARG A 1 504 ? 13.420 -7.057 -12.706 1.00 98.25 504 ARG A C 1
ATOM 3925 O O . ARG A 1 504 ? 12.572 -6.599 -13.473 1.00 98.25 504 ARG A O 1
ATOM 3932 N N . LEU A 1 505 ? 13.729 -6.505 -11.533 1.00 98.50 505 LEU A N 1
ATOM 3933 C CA . LEU A 1 505 ? 13.180 -5.238 -11.049 1.00 98.50 505 LEU A CA 1
ATOM 3934 C C . LEU A 1 505 ? 14.100 -4.070 -11.421 1.00 98.50 505 LEU A C 1
ATOM 3936 O O . LEU A 1 505 ? 15.279 -4.077 -11.081 1.00 98.50 505 LEU A O 1
ATOM 3940 N N . GLN A 1 506 ? 13.557 -3.044 -12.068 1.00 98.50 506 GLN A N 1
ATOM 3941 C CA . GLN A 1 506 ? 14.193 -1.739 -12.259 1.00 98.50 506 GLN A CA 1
ATOM 3942 C C . GLN A 1 506 ? 13.377 -0.667 -11.527 1.00 98.50 506 GLN A C 1
ATOM 3944 O O . GLN A 1 506 ? 12.152 -0.736 -11.510 1.00 98.50 506 GLN A O 1
ATOM 3949 N N . VAL A 1 507 ? 14.032 0.323 -10.917 1.00 98.50 507 VAL A N 1
ATOM 3950 C CA . VAL A 1 507 ? 13.360 1.337 -10.084 1.00 98.50 507 VAL A CA 1
ATOM 3951 C C . VAL A 1 507 ? 13.816 2.730 -10.482 1.00 98.50 507 VAL A C 1
ATOM 3953 O O . VAL A 1 507 ? 15.016 2.989 -10.590 1.00 98.50 507 VAL A O 1
ATOM 3956 N N . ALA A 1 508 ? 12.860 3.641 -10.626 1.00 98.44 508 ALA A N 1
ATOM 3957 C CA . ALA A 1 508 ? 13.118 5.068 -10.674 1.00 98.44 508 ALA A CA 1
ATOM 3958 C C . ALA A 1 508 ? 12.125 5.817 -9.775 1.00 98.44 508 ALA A C 1
ATOM 3960 O O . ALA A 1 508 ? 10.914 5.665 -9.901 1.00 98.44 508 ALA A O 1
ATOM 3961 N N . LEU A 1 509 ? 12.633 6.640 -8.868 1.00 98.31 509 LEU A N 1
ATOM 3962 C CA . LEU A 1 509 ? 11.840 7.487 -7.989 1.00 98.31 509 LEU A CA 1
ATOM 3963 C C . LEU A 1 509 ? 11.840 8.907 -8.530 1.00 98.31 509 LEU A C 1
ATOM 3965 O O . LEU A 1 509 ? 12.903 9.500 -8.715 1.00 98.31 509 LEU A O 1
ATOM 3969 N N . VAL A 1 510 ? 10.652 9.446 -8.783 1.00 97.81 510 VAL A N 1
ATOM 3970 C CA . VAL A 1 510 ? 10.462 10.843 -9.161 1.00 97.81 510 VAL A CA 1
ATOM 3971 C C . VAL A 1 510 ? 10.296 11.665 -7.894 1.00 97.81 510 VAL A C 1
ATOM 3973 O O . VAL A 1 510 ? 9.389 11.411 -7.106 1.00 97.81 510 VAL A O 1
ATOM 3976 N N . ILE A 1 511 ? 11.150 12.665 -7.701 1.00 97.25 511 ILE A N 1
ATOM 3977 C CA . ILE A 1 511 ? 11.136 13.492 -6.495 1.00 97.25 511 ILE A CA 1
ATOM 3978 C C . ILE A 1 511 ? 9.989 14.492 -6.593 1.00 97.25 511 ILE A C 1
ATOM 3980 O O . ILE A 1 511 ? 10.096 15.525 -7.261 1.00 97.25 511 ILE A O 1
ATOM 3984 N N . SER A 1 512 ? 8.872 14.152 -5.956 1.00 94.19 512 SER A N 1
ATOM 3985 C CA . SER A 1 512 ? 7.643 14.942 -5.969 1.00 94.19 512 SER A CA 1
ATOM 3986 C C . SER A 1 512 ? 7.563 15.996 -4.900 1.00 94.19 512 SER A C 1
ATOM 3988 O O . SER A 1 512 ? 6.833 16.966 -5.066 1.00 94.19 512 SER A O 1
ATOM 3990 N N . GLU A 1 513 ? 8.345 15.856 -3.848 1.00 93.56 513 GLU A N 1
ATOM 3991 C CA . GLU A 1 513 ? 8.442 16.871 -2.821 1.00 93.56 513 GLU A CA 1
ATOM 3992 C C . GLU A 1 513 ? 9.852 16.912 -2.248 1.00 93.56 513 GLU A C 1
ATOM 3994 O O . GLU A 1 513 ? 10.596 15.931 -2.295 1.00 93.56 513 GLU A O 1
ATOM 3999 N N . VAL A 1 514 ? 10.214 18.068 -1.707 1.00 93.44 514 VAL A N 1
ATOM 4000 C CA . VAL A 1 514 ? 11.396 18.233 -0.861 1.00 93.44 514 VAL A CA 1
ATOM 4001 C C . VAL A 1 514 ? 10.866 18.605 0.512 1.00 93.44 514 VAL A C 1
ATOM 4003 O O . VAL A 1 514 ? 10.348 19.704 0.699 1.00 93.44 514 VAL A O 1
ATOM 4006 N N . ALA A 1 515 ? 10.948 17.679 1.463 1.00 89.19 515 ALA A N 1
ATOM 4007 C CA . ALA A 1 515 ? 10.215 17.740 2.724 1.00 89.19 515 ALA A CA 1
ATOM 4008 C C . ALA A 1 515 ? 10.614 18.936 3.607 1.00 89.19 515 ALA A C 1
ATOM 4010 O O . ALA A 1 515 ? 9.799 19.438 4.375 1.00 89.19 515 ALA A O 1
ATOM 4011 N N . SER A 1 516 ? 11.852 19.430 3.505 1.00 85.94 516 SER A N 1
ATOM 4012 C CA . SER A 1 516 ? 12.316 20.571 4.304 1.00 85.94 516 SER A CA 1
ATOM 4013 C C . SER A 1 516 ? 13.471 21.345 3.659 1.00 85.94 516 SER A C 1
ATOM 4015 O O . SER A 1 516 ? 14.107 20.888 2.711 1.00 85.94 516 SER A O 1
ATOM 4017 N N . GLY A 1 517 ? 13.766 22.528 4.206 1.00 86.75 517 GLY A N 1
ATOM 4018 C CA . GLY A 1 517 ? 14.894 23.373 3.803 1.00 86.75 517 GLY A CA 1
ATOM 4019 C C . GLY A 1 517 ? 14.541 24.463 2.778 1.00 86.75 517 GLY A C 1
ATOM 4020 O O . GLY A 1 517 ? 13.374 24.648 2.443 1.00 86.75 517 GLY A O 1
ATOM 4021 N N . PRO A 1 518 ? 15.543 25.211 2.272 1.00 86.19 518 PRO A N 1
ATOM 4022 C CA . PRO A 1 518 ? 15.324 26.361 1.381 1.00 86.19 518 PRO A CA 1
ATOM 4023 C C . PRO A 1 518 ? 14.645 26.019 0.048 1.00 86.19 518 PRO A C 1
ATOM 4025 O O . PRO A 1 518 ? 14.014 26.879 -0.556 1.00 86.19 518 PRO A O 1
ATOM 4028 N N . ASN A 1 519 ? 14.768 24.764 -0.394 1.00 87.94 519 ASN A N 1
ATOM 4029 C CA . ASN A 1 519 ? 14.175 24.247 -1.628 1.00 87.94 519 ASN A CA 1
ATOM 4030 C C . ASN A 1 519 ? 12.863 23.486 -1.376 1.00 87.94 519 ASN A C 1
ATOM 4032 O O . ASN A 1 519 ? 12.445 22.705 -2.231 1.00 87.94 519 ASN A O 1
ATOM 4036 N N . HIS A 1 520 ? 12.252 23.660 -0.199 1.00 89.25 520 HIS A N 1
ATOM 4037 C CA . HIS A 1 520 ? 10.996 23.009 0.143 1.00 89.25 520 HIS A CA 1
ATOM 4038 C C . HIS A 1 520 ? 9.926 23.304 -0.914 1.00 89.25 520 HIS A C 1
ATOM 4040 O O . HIS A 1 520 ? 9.648 24.461 -1.237 1.00 89.25 520 HIS A O 1
ATOM 4046 N N . ARG A 1 521 ? 9.343 22.233 -1.447 1.00 90.88 521 ARG A N 1
ATOM 4047 C CA . ARG A 1 521 ? 8.246 22.264 -2.411 1.00 90.88 521 ARG A CA 1
ATOM 4048 C C . ARG A 1 521 ? 7.391 21.031 -2.178 1.00 90.88 521 ARG A C 1
ATOM 4050 O O . ARG A 1 521 ? 7.932 19.927 -2.141 1.00 90.88 521 ARG A O 1
ATOM 4057 N N . ASP A 1 522 ? 6.095 21.238 -2.010 1.00 87.00 522 ASP A N 1
ATOM 4058 C CA . ASP A 1 522 ? 5.107 20.192 -1.727 1.00 87.00 522 ASP A CA 1
ATOM 4059 C C . ASP A 1 522 ? 4.625 19.547 -3.044 1.00 87.00 522 ASP A C 1
ATOM 4061 O O . ASP A 1 522 ? 4.566 20.196 -4.096 1.00 87.00 522 ASP A O 1
ATOM 4065 N N . MET A 1 523 ? 4.255 18.265 -2.994 1.00 83.12 523 MET A N 1
ATOM 4066 C CA . MET A 1 523 ? 3.633 17.536 -4.101 1.00 83.12 523 MET A CA 1
ATOM 4067 C C . MET A 1 523 ? 2.366 18.223 -4.638 1.00 83.12 523 MET A C 1
ATOM 4069 O O . MET A 1 523 ? 2.048 18.093 -5.820 1.00 83.12 523 MET A O 1
ATOM 4073 N N . THR A 1 524 ? 1.658 19.002 -3.811 1.00 82.31 524 THR A N 1
ATOM 4074 C CA . THR A 1 524 ? 0.472 19.767 -4.241 1.00 82.31 524 THR A CA 1
ATOM 4075 C C . THR A 1 524 ? 0.798 20.896 -5.228 1.00 82.31 524 THR A C 1
ATOM 4077 O O . THR A 1 524 ? -0.087 21.377 -5.935 1.00 82.31 524 THR A O 1
ATOM 4080 N N . GLU A 1 525 ? 2.069 21.292 -5.339 1.00 87.81 525 GLU A N 1
ATOM 4081 C CA . GLU A 1 525 ? 2.534 22.368 -6.221 1.00 87.81 525 GLU A CA 1
ATOM 4082 C C . GLU A 1 525 ? 2.923 21.862 -7.622 1.00 87.81 525 GLU A C 1
ATOM 4084 O O . GLU A 1 525 ? 3.523 22.600 -8.410 1.00 87.81 525 GLU A O 1
ATOM 4089 N N . TRP A 1 526 ? 2.614 20.603 -7.947 1.00 88.62 526 TRP A N 1
ATOM 4090 C CA . TRP A 1 526 ? 2.881 19.998 -9.250 1.00 88.62 526 TRP A CA 1
ATOM 4091 C C . TRP A 1 526 ? 1.984 20.546 -10.360 1.00 88.62 526 TRP A C 1
ATOM 4093 O O . TRP A 1 526 ? 0.759 20.574 -10.254 1.00 88.62 526 TRP A O 1
ATOM 4103 N N . GLY A 1 527 ? 2.604 20.908 -11.485 1.00 90.00 527 GLY A N 1
ATOM 4104 C CA . GLY A 1 527 ? 1.903 21.309 -12.700 1.00 90.00 527 GLY A CA 1
ATOM 4105 C C . GLY A 1 527 ? 2.222 20.436 -13.912 1.00 90.00 527 GLY A C 1
ATOM 4106 O O . GLY A 1 527 ? 3.190 19.677 -13.953 1.00 90.00 527 GLY A O 1
ATOM 4107 N N . LEU A 1 528 ? 1.442 20.621 -14.981 1.00 90.31 528 LEU A N 1
ATOM 4108 C CA . LEU A 1 528 ? 1.698 19.987 -16.282 1.00 90.31 528 LEU A CA 1
ATOM 4109 C C . LEU A 1 528 ? 3.087 20.341 -16.849 1.00 90.31 528 LEU A C 1
ATOM 4111 O O . LEU A 1 528 ? 3.684 19.548 -17.577 1.00 90.31 528 LEU A O 1
ATOM 4115 N N . SER A 1 529 ? 3.602 21.533 -16.540 1.00 93.50 529 SER A N 1
ATOM 4116 C CA . SER A 1 529 ? 4.951 21.953 -16.929 1.00 93.50 529 SER A CA 1
ATOM 4117 C C . SER A 1 529 ? 6.031 21.111 -16.250 1.00 93.50 529 SER A C 1
ATOM 4119 O O . SER A 1 529 ? 6.994 20.745 -16.919 1.00 93.50 529 SER A O 1
ATOM 4121 N N . ASP A 1 530 ? 5.870 20.772 -14.969 1.00 93.69 530 ASP A N 1
ATOM 4122 C CA . ASP A 1 530 ? 6.800 19.900 -14.247 1.00 93.69 530 ASP A CA 1
ATOM 4123 C C . ASP A 1 530 ? 6.756 18.478 -14.816 1.00 93.69 530 ASP A C 1
ATOM 4125 O O . ASP A 1 530 ? 7.802 17.922 -15.140 1.00 93.69 530 ASP A O 1
ATOM 4129 N N . LEU A 1 531 ? 5.559 17.945 -15.093 1.00 92.75 531 LEU A N 1
ATOM 4130 C CA . LEU A 1 531 ? 5.401 16.631 -15.732 1.00 92.75 531 LEU A CA 1
ATOM 4131 C C . LEU A 1 531 ? 6.129 16.530 -17.078 1.00 92.75 531 LEU A C 1
ATOM 4133 O O . LEU A 1 531 ? 6.790 15.534 -17.358 1.00 92.75 531 LEU A O 1
ATOM 4137 N N . ARG A 1 532 ? 6.046 17.567 -17.919 1.00 93.88 532 ARG A N 1
ATOM 4138 C CA . ARG A 1 532 ? 6.726 17.580 -19.226 1.00 93.88 532 ARG A CA 1
ATOM 4139 C C . ARG A 1 532 ? 8.246 17.626 -19.108 1.00 93.88 532 ARG A C 1
ATOM 4141 O O . ARG A 1 532 ? 8.923 17.082 -19.979 1.00 93.88 532 ARG A O 1
ATOM 4148 N N . LYS A 1 533 ? 8.788 18.250 -18.057 1.00 95.88 533 LYS A N 1
ATOM 4149 C CA . LYS A 1 533 ? 10.240 18.269 -17.807 1.00 95.88 533 LYS A CA 1
ATOM 4150 C C . LYS A 1 533 ? 10.788 16.875 -17.500 1.00 95.88 533 LYS A C 1
ATOM 4152 O O . LYS A 1 533 ? 11.958 16.642 -17.769 1.00 95.88 533 LYS A O 1
ATOM 4157 N N . LEU A 1 534 ? 9.946 15.955 -17.022 1.00 96.56 534 LEU A N 1
ATOM 4158 C CA . LEU A 1 534 ? 10.331 14.569 -16.740 1.00 96.56 534 LEU A CA 1
ATOM 4159 C C . LEU A 1 534 ? 10.440 13.698 -17.996 1.00 96.56 534 LEU A C 1
ATOM 4161 O O . LEU A 1 534 ? 11.054 12.639 -17.945 1.00 96.56 534 LEU A O 1
ATOM 4165 N N . PHE A 1 535 ? 9.859 14.101 -19.131 1.00 96.81 535 PHE A N 1
ATOM 4166 C CA . PHE A 1 535 ? 9.788 13.244 -20.323 1.00 96.81 535 PHE A CA 1
ATOM 4167 C C . PHE A 1 535 ? 11.152 12.727 -20.804 1.00 96.81 535 PHE A C 1
ATOM 4169 O O . PHE A 1 535 ? 11.229 11.549 -21.150 1.00 96.81 535 PHE A O 1
ATOM 4176 N N . PRO A 1 536 ? 12.241 13.522 -20.827 1.00 97.25 536 PRO A N 1
ATOM 4177 C CA . PRO A 1 536 ? 13.560 13.002 -21.173 1.00 97.25 536 PRO A CA 1
ATOM 4178 C C . PRO A 1 536 ? 14.021 11.865 -20.252 1.00 97.25 536 PRO A C 1
ATOM 4180 O O . PRO A 1 536 ? 14.525 10.864 -20.753 1.00 97.25 536 PRO A O 1
ATOM 4183 N N . ASP A 1 537 ? 13.816 11.982 -18.940 1.00 97.62 537 ASP A N 1
ATOM 4184 C CA . ASP A 1 537 ? 14.256 10.977 -17.965 1.00 97.62 537 ASP A CA 1
ATOM 4185 C C . ASP A 1 537 ? 13.355 9.738 -18.000 1.00 97.62 537 ASP A C 1
ATOM 4187 O O . ASP A 1 537 ? 13.852 8.620 -18.103 1.00 97.62 537 ASP A O 1
ATOM 4191 N N . LEU A 1 538 ? 12.033 9.926 -18.059 1.00 97.44 538 LEU A N 1
ATOM 4192 C CA . LEU A 1 538 ? 11.059 8.852 -18.294 1.00 97.44 538 LEU A CA 1
ATOM 4193 C C . LEU A 1 538 ? 11.355 8.090 -19.589 1.00 97.44 538 LEU A C 1
ATOM 4195 O O . LEU A 1 538 ? 11.176 6.874 -19.674 1.00 97.44 538 LEU A O 1
ATOM 4199 N N . ASN A 1 539 ? 11.841 8.800 -20.606 1.00 97.25 539 ASN A N 1
ATOM 4200 C CA . ASN A 1 539 ? 12.285 8.169 -21.827 1.00 97.25 539 ASN A CA 1
ATOM 4201 C C . ASN A 1 539 ? 13.526 7.291 -21.590 1.00 97.25 539 ASN A C 1
ATOM 4203 O O . ASN A 1 539 ? 13.512 6.129 -21.987 1.00 97.25 539 ASN A O 1
ATOM 4207 N N . ARG A 1 540 ? 14.540 7.768 -20.863 1.00 97.50 540 ARG A N 1
ATOM 4208 C CA . ARG A 1 540 ? 15.696 6.925 -20.508 1.00 97.50 540 ARG A CA 1
ATOM 4209 C C . ARG A 1 540 ? 15.299 5.689 -19.702 1.00 97.50 540 ARG A C 1
ATOM 4211 O O . ARG A 1 540 ? 15.855 4.622 -19.944 1.00 97.50 540 ARG A O 1
ATOM 4218 N N . VAL A 1 541 ? 14.316 5.805 -18.803 1.00 97.88 541 VAL A N 1
ATOM 4219 C CA . VAL A 1 541 ? 13.755 4.647 -18.084 1.00 97.88 541 VAL A CA 1
ATOM 4220 C C . VAL A 1 541 ? 13.207 3.624 -19.079 1.00 97.88 541 VAL A C 1
ATOM 4222 O O . VAL A 1 541 ? 13.627 2.473 -19.054 1.00 97.88 541 VAL A O 1
ATOM 4225 N N . MET A 1 542 ? 12.341 4.043 -20.007 1.00 97.88 542 MET A N 1
ATOM 4226 C CA . MET A 1 542 ? 11.789 3.144 -21.030 1.00 97.88 542 MET A CA 1
ATOM 4227 C C . MET A 1 542 ? 12.853 2.545 -21.954 1.00 97.88 542 MET A C 1
ATOM 4229 O O . MET A 1 542 ? 12.704 1.393 -22.356 1.00 97.88 542 MET A O 1
ATOM 4233 N N . ASP A 1 543 ? 13.891 3.305 -22.31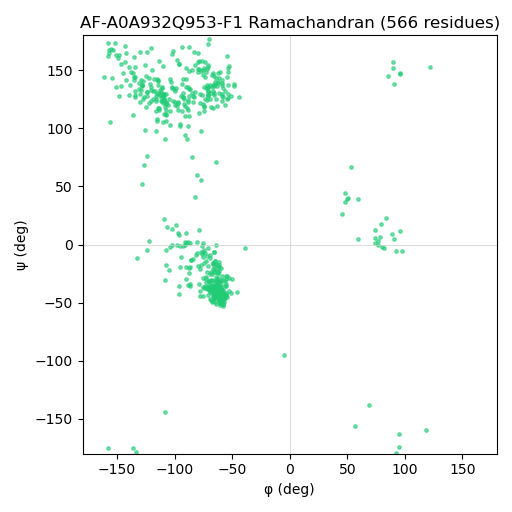1 1.00 97.81 543 ASP A N 1
ATOM 4234 C CA . ASP A 1 543 ? 14.998 2.817 -23.144 1.00 97.81 543 ASP A CA 1
ATOM 4235 C C . ASP A 1 543 ? 15.773 1.722 -22.409 1.00 97.81 543 ASP A C 1
ATOM 4237 O O . ASP A 1 543 ? 16.084 0.693 -23.001 1.00 97.81 543 ASP A O 1
ATOM 4241 N N . ALA A 1 544 ? 16.031 1.908 -21.111 1.00 97.62 544 ALA A N 1
ATOM 4242 C CA . ALA A 1 544 ? 16.733 0.936 -20.280 1.00 97.62 544 ALA A CA 1
ATOM 4243 C C . ALA A 1 544 ? 15.886 -0.313 -19.984 1.00 97.62 544 ALA A C 1
ATOM 4245 O O . ALA A 1 544 ? 16.418 -1.422 -19.980 1.00 97.62 544 ALA A O 1
ATOM 4246 N N . SER A 1 545 ? 14.578 -0.153 -19.756 1.00 97.12 545 SER A N 1
ATOM 4247 C CA . SER A 1 545 ? 13.667 -1.273 -19.481 1.00 97.12 545 SER A CA 1
ATOM 4248 C C . SER A 1 545 ? 13.434 -2.157 -20.706 1.00 97.12 545 SER A C 1
ATOM 4250 O O . SER A 1 545 ? 13.229 -3.360 -20.570 1.00 97.12 545 SER A O 1
ATOM 4252 N N . LEU A 1 546 ? 13.454 -1.563 -21.902 1.00 97.12 546 LEU A N 1
ATOM 4253 C CA . LEU A 1 546 ? 13.308 -2.269 -23.174 1.00 97.12 546 LEU A CA 1
ATOM 4254 C C . LEU A 1 546 ? 14.653 -2.556 -23.854 1.00 97.12 546 LEU A C 1
ATOM 4256 O O . LEU A 1 546 ? 14.652 -3.116 -24.943 1.00 97.12 546 LEU A O 1
ATOM 4260 N N . ASP A 1 547 ? 15.784 -2.166 -23.274 1.00 96.81 547 ASP A N 1
ATOM 4261 C CA . ASP A 1 547 ? 17.103 -2.303 -23.907 1.00 96.81 547 ASP A CA 1
ATOM 4262 C C . ASP A 1 547 ? 17.129 -1.786 -25.366 1.00 96.81 547 ASP A C 1
ATOM 4264 O O . ASP A 1 547 ? 17.578 -2.450 -26.298 1.00 96.81 547 ASP A O 1
ATOM 4268 N N . SER A 1 548 ? 16.519 -0.620 -25.604 1.00 95.00 548 SER A N 1
ATOM 4269 C CA . SER A 1 548 ? 16.366 -0.070 -26.955 1.00 95.00 548 SER A CA 1
ATOM 4270 C C . SER A 1 548 ? 16.192 1.449 -26.947 1.00 95.00 548 SER A C 1
ATOM 4272 O O . SER A 1 548 ? 15.087 1.929 -26.701 1.00 95.00 548 SER A O 1
ATOM 4274 N N . PRO A 1 549 ? 17.218 2.230 -27.330 1.00 92.56 549 PRO A N 1
ATOM 4275 C CA . PRO A 1 549 ? 17.082 3.675 -27.508 1.00 92.56 549 PRO A CA 1
ATOM 4276 C C . PRO A 1 549 ? 16.444 4.065 -28.855 1.00 92.56 549 PRO A C 1
ATOM 4278 O O . PRO A 1 549 ? 16.180 5.246 -29.097 1.00 92.56 549 PRO A O 1
ATOM 4281 N N . ASP A 1 550 ? 16.216 3.109 -29.768 1.00 94.62 550 ASP A N 1
ATOM 4282 C CA . ASP A 1 550 ? 15.659 3.406 -31.088 1.00 94.62 550 ASP A CA 1
ATOM 4283 C C . ASP A 1 550 ? 14.208 3.894 -30.975 1.00 94.62 550 ASP A C 1
ATOM 4285 O O . ASP A 1 550 ? 13.293 3.169 -30.583 1.00 94.62 550 ASP A O 1
ATOM 4289 N N . LYS A 1 551 ? 13.977 5.139 -31.397 1.00 92.56 551 LYS A N 1
ATOM 4290 C CA . LYS A 1 551 ? 12.648 5.754 -31.425 1.00 92.56 551 LYS A CA 1
ATOM 4291 C C . LYS A 1 551 ? 11.661 4.980 -32.298 1.00 92.56 551 LYS A C 1
ATOM 4293 O O . LYS A 1 551 ? 10.463 5.073 -32.034 1.00 92.56 551 LYS A O 1
ATOM 4298 N N . SER A 1 552 ? 12.117 4.244 -33.312 1.00 93.69 552 SER A N 1
ATOM 4299 C CA . SER A 1 552 ? 11.245 3.497 -34.223 1.00 93.69 552 SER A CA 1
ATOM 4300 C C . SER A 1 552 ? 10.451 2.391 -33.510 1.00 93.69 552 SER A C 1
ATOM 4302 O O . SER A 1 552 ? 9.280 2.183 -33.835 1.00 93.69 552 SER A O 1
ATOM 4304 N N . VAL A 1 553 ? 11.032 1.785 -32.466 1.00 95.75 553 VAL A N 1
ATOM 4305 C CA . VAL A 1 553 ? 10.385 0.794 -31.591 1.00 95.75 553 VAL A CA 1
ATOM 4306 C C . VAL A 1 553 ? 9.136 1.370 -30.923 1.00 95.75 553 VAL A C 1
ATOM 4308 O O . VAL A 1 553 ? 8.106 0.707 -30.840 1.00 95.75 553 VAL A O 1
ATOM 4311 N N . TYR A 1 554 ? 9.182 2.639 -30.513 1.00 96.31 554 TYR A N 1
ATOM 4312 C CA . TYR A 1 554 ? 8.103 3.317 -29.782 1.00 96.31 554 TYR A CA 1
ATOM 4313 C C . TYR A 1 554 ? 6.943 3.789 -30.672 1.00 96.31 554 TYR A C 1
ATOM 4315 O O . TYR A 1 554 ? 6.103 4.592 -30.248 1.00 96.31 554 TYR A O 1
ATOM 4323 N N . VAL A 1 555 ? 6.887 3.338 -31.925 1.00 97.44 555 VAL A N 1
ATOM 4324 C CA . VAL A 1 555 ? 5.670 3.445 -32.731 1.00 97.44 555 VAL A CA 1
ATOM 4325 C C . VAL A 1 555 ? 4.684 2.392 -32.229 1.00 97.44 555 VAL A C 1
ATOM 4327 O O . VAL A 1 555 ? 4.974 1.201 -32.225 1.00 97.44 555 VAL A O 1
ATOM 4330 N N . VAL A 1 556 ? 3.512 2.831 -31.779 1.00 97.69 556 VAL A N 1
ATOM 4331 C CA . VAL A 1 556 ? 2.503 1.949 -31.187 1.00 97.69 556 VAL A CA 1
ATOM 4332 C C . VAL A 1 556 ? 1.664 1.318 -32.295 1.00 97.69 556 VAL A C 1
ATOM 4334 O O . VAL A 1 556 ? 1.055 2.029 -33.091 1.00 97.69 556 VAL A O 1
ATOM 4337 N N . LYS A 1 557 ? 1.625 -0.018 -32.343 1.00 97.88 557 LYS A N 1
ATOM 4338 C CA . LYS A 1 557 ? 0.742 -0.798 -33.226 1.00 97.88 557 LYS A CA 1
ATOM 4339 C C . LYS A 1 557 ? -0.677 -0.856 -32.684 1.00 97.88 557 LYS A C 1
ATOM 4341 O O . LYS A 1 557 ? -1.643 -0.713 -33.432 1.00 97.88 557 LYS A O 1
ATOM 4346 N N . SER A 1 558 ? -0.811 -1.103 -31.382 1.00 97.69 558 SER A N 1
ATOM 4347 C CA . SER A 1 558 ? -2.112 -1.204 -30.729 1.00 97.69 558 SER A CA 1
ATOM 4348 C C . SER A 1 558 ? -2.079 -0.639 -29.311 1.00 97.69 558 SER A C 1
ATOM 4350 O O . SER A 1 558 ? -1.065 -0.686 -28.620 1.00 97.69 558 SER A O 1
ATOM 4352 N N . TYR A 1 559 ? -3.210 -0.067 -28.896 1.00 96.81 559 TYR A N 1
ATOM 4353 C CA . TYR A 1 559 ? -3.431 0.476 -27.559 1.00 96.81 559 TYR A CA 1
ATOM 4354 C C . TYR A 1 559 ? -4.793 0.000 -27.060 1.00 96.81 559 TYR A C 1
ATOM 4356 O O . TYR A 1 559 ? -5.799 0.159 -27.762 1.00 96.81 559 TYR A O 1
ATOM 4364 N N . LYS A 1 560 ? -4.828 -0.569 -25.855 1.00 96.25 560 LYS A N 1
ATOM 4365 C CA . LYS A 1 560 ? -6.051 -1.019 -25.185 1.00 96.25 560 LYS A CA 1
ATOM 4366 C C . LYS A 1 560 ? -6.048 -0.566 -23.727 1.00 96.25 560 LYS A C 1
ATOM 4368 O O . LYS A 1 560 ? -5.011 -0.575 -23.076 1.00 96.25 560 LYS A O 1
ATOM 4373 N N . SER A 1 561 ? -7.226 -0.225 -23.216 1.00 95.06 561 SER A N 1
ATOM 4374 C CA . SER A 1 561 ? -7.471 -0.053 -21.782 1.00 95.06 561 SER A CA 1
ATOM 4375 C C . SER A 1 561 ? -8.272 -1.260 -21.316 1.00 95.06 561 SER A C 1
ATOM 4377 O O . SER A 1 561 ? -9.363 -1.495 -21.836 1.00 95.06 561 SER A O 1
ATOM 4379 N N . VAL A 1 562 ? -7.733 -2.029 -20.377 1.00 94.69 562 VAL A N 1
ATOM 4380 C CA . VAL A 1 562 ? -8.315 -3.293 -19.908 1.00 94.69 562 VAL A CA 1
ATOM 4381 C C . VAL A 1 562 ? -8.676 -3.148 -18.429 1.00 94.69 562 VAL A C 1
ATOM 4383 O O . VAL A 1 562 ? -7.841 -2.644 -17.680 1.00 94.69 562 VAL A O 1
ATOM 4386 N N . PRO A 1 563 ? -9.886 -3.532 -17.984 1.00 93.00 563 PRO A N 1
ATOM 4387 C CA . PRO A 1 563 ? -10.226 -3.570 -16.561 1.00 93.00 563 PRO A CA 1
ATOM 4388 C C . PRO A 1 563 ? -9.220 -4.406 -15.766 1.00 93.00 563 PRO A C 1
ATOM 4390 O O . PRO A 1 563 ? -8.802 -5.464 -16.228 1.00 93.00 563 PRO A O 1
ATOM 4393 N N . LEU A 1 564 ? -8.821 -3.922 -14.589 1.00 91.50 564 LEU A N 1
ATOM 4394 C CA . LEU A 1 564 ? -7.844 -4.626 -13.753 1.00 91.50 564 LEU A CA 1
ATOM 4395 C C . LEU A 1 564 ? -8.455 -5.846 -13.050 1.00 91.50 564 LEU A C 1
ATOM 4397 O O . LEU A 1 564 ? -7.763 -6.827 -12.804 1.00 91.50 564 LEU A O 1
ATOM 4401 N N . LEU A 1 565 ? -9.758 -5.788 -12.778 1.00 88.75 565 LEU A N 1
ATOM 4402 C CA . LEU A 1 565 ? -10.558 -6.926 -12.354 1.00 88.75 565 LEU A CA 1
ATOM 4403 C C . LEU A 1 565 ? -11.463 -7.347 -13.511 1.00 88.75 565 LEU A C 1
ATOM 4405 O O . LEU A 1 565 ? -12.169 -6.518 -14.094 1.00 88.75 565 LEU A O 1
ATOM 4409 N N . SER A 1 566 ? -11.457 -8.635 -13.846 1.00 67.38 566 SER A N 1
ATOM 4410 C CA . SER A 1 566 ? -12.517 -9.215 -14.664 1.00 67.38 566 SER A CA 1
ATOM 4411 C C . SER A 1 566 ? -13.781 -9.286 -13.814 1.00 67.38 566 SER A C 1
ATOM 4413 O O . SER A 1 566 ? -13.731 -9.815 -12.705 1.00 67.38 566 SER A O 1
ATOM 4415 N N . GLY A 1 567 ? -14.907 -8.773 -14.319 1.00 62.44 567 GLY A N 1
ATOM 4416 C CA . GLY A 1 567 ? -16.201 -9.111 -13.724 1.00 62.44 567 GLY A CA 1
ATOM 4417 C C . GLY A 1 567 ? -16.367 -10.640 -13.654 1.00 62.44 567 GLY A C 1
ATOM 4418 O O . GLY A 1 567 ? -15.738 -11.333 -14.460 1.00 62.44 567 GLY A O 1
ATOM 4419 N N . PRO A 1 568 ? -17.140 -11.152 -12.681 1.00 49.28 568 PRO A N 1
ATOM 4420 C CA . PRO A 1 568 ? -17.402 -12.582 -12.546 1.00 49.28 568 PRO A CA 1
ATOM 4421 C C . PRO A 1 568 ? -18.017 -13.199 -13.804 1.00 49.28 568 PRO A C 1
ATOM 4423 O O . PRO A 1 568 ? -18.727 -12.468 -14.540 1.00 49.28 568 PRO A O 1
#

Mean predicted aligned error: 11.89 Å

pLDDT: mean 89.87, std 11.34, range [38.91, 98.62]

Foldseek 3Di:
DVVVCVVVPVCLVLWDKDKDKDKDKAAAQGFSDDWAKAFPQDCAPVCVPDDDWKKKKKAKQDQAKKWFQDDQDCPPPRSLPDAPRVSVRVPGDPVRIDGDDHRDIDMDIRRTIIIGGGDNHTDIMIMIMMMIHSDDPQADVDDDDPVDDDPDHRDHDSHPPVRPCPCVVVVVVQVCQQVWDFFADPVCVPPDLPFAFLPPCLLVVLCQEANPVRLVCLLVLFAAEEEFEFWQPVSVVSQVVQQKAWAAWHDHHDDLKTKTWIAGNVRTTYIYIDLQADPLSSNAVSLSSVSSNHDRNRYIYHHHHDQCLVQLLVLLVVVVDAAQEEEEAPQLLLLVLLLVLCCPLSVVVVVVSVVLVVVLVVQSPDSDRGSQPSAWWKWFQWPVRGIYIYHHDDFALNLLSNLLSSVVNPHAEYEYEFEKEFLDVVQAALAKAAEQWEDDPNDIDGLPADDQPPHYHYFYEYADSYPSSGGVVVSVVCVVSRHGMYGHNVVSNSVSCVVVVSHHYHYMYHHQAHSDDPRGDHNVPDDPVSSVVCSVVSLSSVCRRVVHNDSNRSSTPDMDIGRSGDDD